Protein AF-A0A8H3UCX0-F1 (afdb_monomer_lite)

Structure (mmCIF, N/CA/C/O backbone):
data_AF-A0A8H3UCX0-F1
#
_entry.id   AF-A0A8H3UCX0-F1
#
loop_
_atom_site.group_PDB
_atom_site.id
_atom_site.type_symbol
_atom_site.label_atom_id
_atom_site.label_alt_id
_atom_site.label_comp_id
_atom_site.label_asym_id
_atom_site.label_entity_id
_atom_site.label_seq_id
_atom_site.pdbx_PDB_ins_code
_atom_site.Cartn_x
_atom_site.Cartn_y
_atom_site.Cartn_z
_atom_site.occupancy
_atom_site.B_iso_or_equiv
_atom_site.auth_seq_id
_atom_site.auth_comp_id
_atom_site.auth_asym_id
_atom_site.auth_atom_id
_atom_site.pdbx_PDB_model_num
ATOM 1 N N . MET A 1 1 ? -78.777 32.027 41.644 1.00 28.59 1 MET A N 1
ATOM 2 C CA . MET A 1 1 ? -79.861 31.695 42.595 1.00 28.59 1 MET A CA 1
ATOM 3 C C . MET A 1 1 ? -79.208 30.981 43.768 1.00 28.59 1 MET A C 1
ATOM 5 O O . MET A 1 1 ? -78.560 29.986 43.512 1.00 28.59 1 MET A O 1
ATOM 9 N N . LEU A 1 2 ? -79.207 31.424 45.018 1.00 26.52 2 LEU A N 1
ATOM 10 C CA . LEU A 1 2 ? -79.904 32.488 45.735 1.00 26.52 2 LEU A CA 1
ATOM 11 C C . LEU A 1 2 ? -79.006 32.910 46.914 1.00 26.52 2 LEU A C 1
ATOM 13 O O . LEU A 1 2 ? -78.251 32.099 47.447 1.00 26.52 2 LEU A O 1
ATOM 17 N N . GLN A 1 3 ? -79.095 34.185 47.285 1.00 23.84 3 GLN A N 1
ATOM 18 C CA . GLN A 1 3 ? -78.484 34.766 48.477 1.00 23.84 3 GLN A CA 1
ATOM 19 C C . GLN A 1 3 ? -79.081 34.196 49.776 1.00 23.84 3 GLN A C 1
ATOM 21 O O . GLN A 1 3 ? -80.267 33.895 49.839 1.00 23.84 3 GLN A O 1
ATOM 26 N N . SER A 1 4 ? -78.220 34.149 50.797 1.00 29.61 4 SER A N 1
ATOM 27 C CA . SER A 1 4 ? -78.444 34.396 52.231 1.00 29.61 4 SER A CA 1
ATOM 28 C C . SER A 1 4 ? -79.762 33.974 52.893 1.00 29.61 4 SER A C 1
ATOM 30 O O . SER A 1 4 ? -80.809 34.554 52.626 1.00 29.61 4 SER A O 1
ATOM 32 N N . GLN A 1 5 ? -79.639 33.235 53.997 1.00 28.00 5 GLN A N 1
ATOM 33 C CA . GLN A 1 5 ? -80.202 33.715 55.260 1.00 28.00 5 GLN A CA 1
ATOM 34 C C . GLN A 1 5 ? -79.351 33.249 56.446 1.00 28.00 5 GLN A C 1
ATOM 36 O O . GLN A 1 5 ? -79.129 32.062 56.668 1.00 28.00 5 GLN A O 1
ATOM 41 N N . ARG A 1 6 ? -78.839 34.245 57.175 1.00 26.78 6 ARG A N 1
ATOM 42 C CA . ARG A 1 6 ? -78.238 34.124 58.501 1.00 26.78 6 ARG A CA 1
ATOM 43 C C . ARG A 1 6 ? -79.315 33.663 59.483 1.00 26.78 6 ARG A C 1
ATOM 45 O O . ARG A 1 6 ? -80.355 34.307 59.559 1.00 26.78 6 ARG A O 1
ATOM 52 N N . PHE A 1 7 ? -79.006 32.671 60.311 1.00 28.84 7 PHE A N 1
ATOM 53 C CA . PHE A 1 7 ? -79.499 32.656 61.686 1.00 28.84 7 PHE A CA 1
ATOM 54 C C . PHE A 1 7 ? -78.312 32.937 62.599 1.00 28.84 7 PHE A C 1
ATOM 56 O O . PHE A 1 7 ? -77.433 32.104 62.800 1.00 28.84 7 PHE A O 1
ATOM 63 N N . ASN A 1 8 ? -78.276 34.186 63.055 1.00 28.20 8 ASN A N 1
ATOM 64 C CA . ASN A 1 8 ? -77.354 34.701 64.049 1.00 28.20 8 ASN A CA 1
ATOM 65 C C . ASN A 1 8 ? -77.914 34.281 65.416 1.00 28.20 8 ASN A C 1
ATOM 67 O O . ASN A 1 8 ? -78.929 34.819 65.853 1.00 28.20 8 ASN A O 1
ATOM 71 N N . VAL A 1 9 ? -77.291 33.297 66.061 1.00 33.06 9 VAL A N 1
ATOM 72 C CA . VAL A 1 9 ? -77.422 33.099 67.508 1.00 33.06 9 VAL A CA 1
ATOM 73 C C . VAL A 1 9 ? -76.086 33.527 68.096 1.00 33.06 9 VAL A C 1
ATOM 75 O O . VAL A 1 9 ? -75.137 32.749 68.162 1.00 33.06 9 VAL A O 1
ATOM 78 N N . GLU A 1 10 ? -75.991 34.809 68.438 1.00 33.19 10 GLU A N 1
ATOM 79 C CA . GLU A 1 10 ? -74.866 35.355 69.190 1.00 33.19 10 GLU A CA 1
ATOM 80 C C . GLU A 1 10 ? -74.919 34.798 70.614 1.00 33.19 10 GLU A C 1
ATOM 82 O O . GLU A 1 10 ? -75.778 35.164 71.414 1.00 33.19 10 GLU A O 1
ATOM 87 N N . VAL A 1 11 ? -73.995 33.889 70.928 1.00 35.31 11 VAL A N 1
ATOM 88 C CA . VAL A 1 11 ? -73.677 33.507 72.306 1.00 35.31 11 VAL A CA 1
ATOM 89 C C . VAL A 1 11 ? -72.531 34.421 72.763 1.00 35.31 11 VAL A C 1
ATOM 91 O O . VAL A 1 11 ? -71.405 34.255 72.278 1.00 35.31 11 VAL A O 1
ATOM 94 N N . PRO A 1 12 ? -72.758 35.397 73.664 1.00 37.81 12 PRO A N 1
ATOM 95 C CA . PRO A 1 12 ? -71.714 36.328 74.076 1.00 37.81 12 PRO A CA 1
ATOM 96 C C . PRO A 1 12 ? -70.641 35.568 74.862 1.00 37.81 12 PRO A C 1
ATOM 98 O O . PRO A 1 12 ? -70.895 35.063 75.953 1.00 37.81 12 PRO A O 1
ATOM 101 N N . GLY A 1 13 ? -69.442 35.453 74.287 1.00 45.53 13 GLY A N 1
ATOM 102 C CA . GLY A 1 13 ? -68.285 34.797 74.911 1.00 45.53 13 GLY A CA 1
ATOM 103 C C . GLY A 1 13 ? -67.619 33.700 74.074 1.00 45.53 13 GLY A C 1
ATOM 104 O O . GLY A 1 13 ? -66.467 33.358 74.354 1.00 45.53 13 GLY A O 1
ATOM 105 N N . LEU A 1 14 ? -68.274 33.198 73.020 1.00 35.19 14 LEU A N 1
ATOM 106 C CA . LEU A 1 14 ? -67.731 32.108 72.198 1.00 35.19 14 LEU A CA 1
ATOM 107 C C . LEU A 1 14 ? -66.582 32.574 71.280 1.00 35.19 14 LEU A C 1
ATOM 109 O O . LEU A 1 14 ? -65.550 31.910 71.219 1.00 35.19 14 LEU A O 1
ATOM 113 N N . ASP A 1 15 ? -66.681 33.761 70.671 1.00 39.72 15 ASP A N 1
ATOM 114 C CA . ASP A 1 15 ? -65.638 34.299 69.775 1.00 39.72 15 ASP A CA 1
ATOM 115 C C . ASP A 1 15 ? -64.335 34.654 70.500 1.00 39.72 15 ASP A C 1
ATOM 117 O O . ASP A 1 15 ? -63.241 34.462 69.973 1.00 39.72 15 ASP A O 1
ATOM 121 N N . SER A 1 16 ? -64.423 35.099 71.754 1.00 42.00 16 SER A N 1
ATOM 122 C CA . SER A 1 16 ? -63.249 35.362 72.593 1.00 42.00 16 SER A CA 1
ATOM 123 C C . SER A 1 16 ? -62.548 34.062 73.011 1.00 42.00 16 SER A C 1
ATOM 125 O O . SER A 1 16 ? -61.319 34.016 73.065 1.00 42.00 16 SER A O 1
ATOM 127 N N . ALA A 1 17 ? -63.307 32.997 73.291 1.00 39.75 17 ALA A N 1
ATOM 128 C CA . ALA A 1 17 ? -62.755 31.692 73.645 1.00 39.75 17 ALA A CA 1
ATOM 129 C C . ALA A 1 17 ? -62.153 30.983 72.424 1.00 39.75 17 ALA A C 1
ATOM 131 O O . ALA A 1 17 ? -61.043 30.467 72.516 1.00 39.75 17 ALA A O 1
ATOM 132 N N . ILE A 1 18 ? -62.822 31.036 71.268 1.00 42.12 18 ILE A N 1
ATOM 133 C CA . ILE A 1 18 ? -62.333 30.486 69.997 1.00 42.12 18 ILE A CA 1
ATOM 134 C C . ILE A 1 18 ? -61.110 31.277 69.512 1.00 42.12 18 ILE A C 1
ATOM 136 O O . ILE A 1 18 ? -60.097 30.672 69.185 1.00 42.12 18 ILE A O 1
ATOM 140 N N . SER A 1 19 ? -61.112 32.611 69.560 1.00 40.50 19 SER A N 1
ATOM 141 C CA . SER A 1 19 ? -59.949 33.432 69.179 1.00 40.50 19 SER A CA 1
ATOM 142 C C . SER A 1 19 ? -58.747 33.259 70.129 1.00 40.50 19 SER A C 1
ATOM 144 O O . SER A 1 19 ? -57.599 33.214 69.684 1.00 40.50 19 SER A O 1
ATOM 146 N N . ARG A 1 20 ? -58.965 33.063 71.440 1.00 42.66 20 ARG A N 1
ATOM 147 C CA . ARG A 1 20 ? -57.889 32.689 72.384 1.00 42.66 20 ARG A CA 1
ATOM 148 C C . ARG A 1 20 ? -57.414 31.249 72.200 1.00 42.66 20 ARG A C 1
ATOM 150 O O . ARG A 1 20 ? -56.227 30.989 72.360 1.00 42.66 20 ARG A O 1
ATOM 157 N N . PHE A 1 21 ? -58.303 30.335 71.820 1.00 44.44 21 PHE A N 1
ATOM 158 C CA . PHE A 1 21 ? -57.962 28.952 71.495 1.00 44.44 21 PHE A CA 1
ATOM 159 C C . PHE A 1 21 ? -57.130 28.871 70.210 1.00 44.44 21 PHE A C 1
ATOM 161 O O . PHE A 1 21 ? -56.064 28.267 70.222 1.00 44.44 21 PHE A O 1
ATOM 168 N N . TYR A 1 22 ? -57.546 29.560 69.142 1.00 44.94 22 TYR A N 1
ATOM 169 C CA . TYR A 1 22 ? -56.807 29.670 67.882 1.00 44.94 22 TYR A CA 1
ATOM 170 C C . TYR A 1 22 ? -55.517 30.484 68.021 1.00 44.94 22 TYR A C 1
ATOM 172 O O . TYR A 1 22 ? -54.512 30.092 67.440 1.00 44.94 22 TYR A O 1
ATOM 180 N N . SER A 1 23 ? -55.476 31.561 68.818 1.00 43.31 23 SER A N 1
ATOM 181 C CA . SER A 1 23 ? -54.222 32.297 69.058 1.00 43.31 23 SER A CA 1
ATOM 182 C C . SER A 1 23 ? -53.270 31.564 70.013 1.00 43.31 23 SER A C 1
ATOM 184 O O . SER A 1 23 ? -52.056 31.690 69.864 1.00 43.31 23 SER A O 1
ATOM 186 N N . GLY A 1 24 ? -53.784 30.730 70.926 1.00 42.50 24 GLY A N 1
ATOM 187 C CA . GLY A 1 24 ? -53.003 29.781 71.729 1.00 42.50 24 GLY A CA 1
ATOM 188 C C . GLY A 1 24 ? -52.451 28.612 70.902 1.00 42.50 24 GLY A C 1
ATOM 189 O O . GLY A 1 24 ? -51.290 28.240 71.067 1.00 42.50 24 GLY A O 1
ATOM 190 N N . LEU A 1 25 ? -53.236 28.100 69.945 1.00 45.59 25 LEU A N 1
ATOM 191 C CA . LEU A 1 25 ? -52.790 27.156 68.912 1.00 45.59 25 LEU A CA 1
ATOM 192 C C . LEU A 1 25 ? -51.777 27.795 67.947 1.00 45.59 25 LEU A C 1
ATOM 194 O O . LEU A 1 25 ? -50.820 27.145 67.556 1.00 45.59 25 LEU A O 1
ATOM 198 N N . ALA A 1 26 ? -51.923 29.069 67.590 1.00 46.44 26 ALA A N 1
ATOM 199 C CA . ALA A 1 26 ? -50.991 29.744 66.686 1.00 46.44 26 ALA A CA 1
ATOM 200 C C . ALA A 1 26 ? -49.667 30.131 67.376 1.00 46.44 26 ALA A C 1
ATOM 202 O O . ALA A 1 26 ? -48.602 29.993 66.779 1.00 46.44 26 ALA A O 1
ATOM 203 N N . ARG A 1 27 ? -49.693 30.566 68.648 1.00 49.44 27 ARG A N 1
ATOM 204 C CA . ARG A 1 27 ? -48.485 30.995 69.387 1.00 49.44 27 ARG A CA 1
ATOM 205 C C . ARG A 1 27 ? -47.603 29.846 69.882 1.00 49.44 27 ARG A C 1
ATOM 207 O O . ARG A 1 27 ? -46.404 30.052 70.037 1.00 49.44 27 ARG A O 1
ATOM 214 N N . GLY A 1 28 ? -48.162 28.659 70.133 1.00 51.78 28 GLY A N 1
ATOM 215 C CA . GLY A 1 28 ? -47.399 27.488 70.593 1.00 51.78 28 GLY A CA 1
ATOM 216 C C . GLY A 1 28 ? -46.831 26.612 69.471 1.00 51.78 28 GLY A C 1
ATOM 217 O O . GLY A 1 28 ? -45.827 25.936 69.680 1.00 51.78 28 GLY A O 1
ATOM 218 N N . PHE A 1 29 ? -47.449 26.637 68.282 1.00 53.88 29 PHE A N 1
ATOM 219 C CA . PHE A 1 29 ? -47.179 25.671 67.210 1.00 53.88 29 PHE A CA 1
ATOM 220 C C . PHE A 1 29 ? -46.412 26.233 66.002 1.00 53.88 29 PHE A C 1
ATOM 222 O O . PHE A 1 29 ? -45.994 25.447 65.156 1.00 53.88 29 PHE A O 1
ATOM 229 N N . GLY A 1 30 ? -46.159 27.546 65.919 1.00 61.53 30 GLY A N 1
ATOM 230 C CA . GLY A 1 30 ? -45.373 28.141 64.820 1.00 61.53 30 GLY A CA 1
ATOM 231 C C . GLY A 1 30 ? -43.994 27.491 64.646 1.00 61.53 30 GLY A C 1
ATOM 232 O O . GLY A 1 30 ? -43.660 27.034 63.559 1.00 61.53 30 GLY A O 1
ATOM 233 N N . LYS A 1 31 ? -43.275 27.272 65.758 1.00 62.62 31 LYS A N 1
ATOM 234 C CA . LYS A 1 31 ? -41.968 26.582 65.781 1.00 62.62 31 LYS A CA 1
ATOM 235 C C . LYS A 1 31 ? -42.002 25.138 65.259 1.00 62.62 31 LYS A C 1
ATOM 237 O O . LYS A 1 31 ? -40.960 24.567 64.955 1.00 62.62 31 LYS A O 1
ATOM 242 N N . TYR A 1 32 ? -43.175 24.510 65.227 1.00 67.31 32 TYR A N 1
ATOM 243 C CA . TYR A 1 32 ? -43.357 23.135 64.758 1.00 67.31 32 TYR A CA 1
ATOM 244 C C . TYR A 1 32 ? -43.584 23.082 63.254 1.00 67.31 32 TYR A C 1
ATOM 246 O O . TYR A 1 32 ? -42.982 22.259 62.566 1.00 67.31 32 TYR A O 1
ATOM 254 N N . PHE A 1 33 ? -44.392 24.008 62.741 1.00 69.62 33 PHE A N 1
ATOM 255 C CA . PHE A 1 33 ? -44.559 24.183 61.305 1.00 69.62 33 PHE A CA 1
ATOM 256 C C . PHE A 1 33 ? -43.261 24.647 60.637 1.00 69.62 33 PHE A C 1
ATOM 258 O O . PHE A 1 33 ? -42.905 24.062 59.622 1.00 69.62 33 PHE A O 1
ATOM 265 N N . GLU A 1 34 ? -42.498 25.552 61.261 1.00 72.75 34 GLU A N 1
ATOM 266 C CA . GLU A 1 34 ? -41.170 25.977 60.780 1.00 72.75 34 GLU A CA 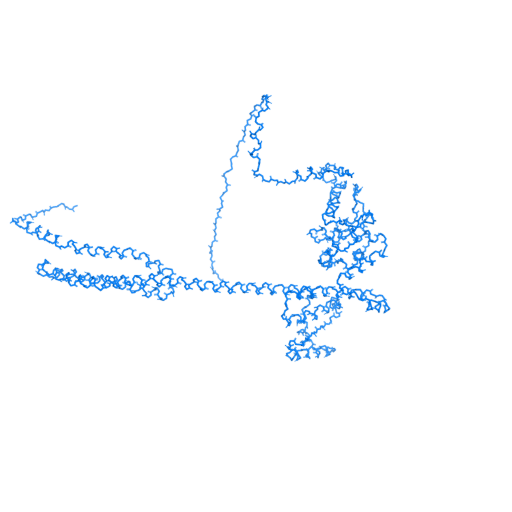1
ATOM 267 C C . GLU A 1 34 ? -40.213 24.787 60.573 1.00 72.75 34 GLU A C 1
ATOM 269 O O . GLU A 1 34 ? -39.559 24.683 59.542 1.00 72.75 34 GLU A O 1
ATOM 274 N N . LYS A 1 35 ? -40.169 23.823 61.506 1.00 71.81 35 LYS A N 1
ATOM 275 C CA . LYS A 1 35 ? -39.302 22.634 61.374 1.00 71.81 35 LYS A CA 1
ATOM 276 C C . LYS A 1 35 ? -39.727 21.676 60.255 1.00 71.81 35 LYS A C 1
ATOM 278 O O . LYS A 1 35 ? -38.873 21.028 59.653 1.00 71.81 35 LYS A O 1
ATOM 283 N N . LEU A 1 36 ? -41.032 21.531 60.008 1.00 75.06 36 LEU A N 1
ATOM 284 C CA . LEU A 1 36 ? -41.532 20.726 58.885 1.00 75.06 36 LEU A CA 1
ATOM 285 C C . LEU A 1 36 ? -41.268 21.425 57.556 1.00 75.06 36 LEU A C 1
ATOM 287 O O . LEU A 1 36 ? -40.853 20.773 56.601 1.00 75.06 36 LEU A O 1
ATOM 291 N N . GLU A 1 37 ? -41.493 22.735 57.514 1.00 76.44 37 GLU A N 1
ATOM 292 C CA . GLU A 1 37 ? -41.224 23.587 56.361 1.00 76.44 37 GLU A CA 1
ATOM 293 C C . GLU A 1 37 ? -39.746 23.528 55.963 1.00 76.44 37 GLU A C 1
ATOM 295 O O . GLU A 1 37 ? -39.449 23.244 54.805 1.00 76.44 37 GLU A O 1
ATOM 300 N N . ASP A 1 38 ? -38.826 23.642 56.925 1.00 77.50 38 ASP A N 1
ATOM 301 C CA . ASP A 1 38 ? -37.380 23.494 56.710 1.00 77.50 38 ASP A CA 1
ATOM 302 C C . ASP A 1 38 ? -37.011 22.168 56.030 1.00 77.50 38 ASP A C 1
ATOM 304 O O . ASP A 1 38 ? -36.085 22.089 55.219 1.00 77.50 38 ASP A O 1
ATOM 308 N N . MET A 1 39 ? -37.730 21.098 56.358 1.00 74.44 39 MET A N 1
ATOM 309 C CA . MET A 1 39 ? -37.433 19.765 55.848 1.00 74.44 39 MET A CA 1
ATOM 310 C C . MET A 1 39 ? -38.039 19.533 54.469 1.00 74.44 39 MET A C 1
ATOM 312 O O . MET A 1 39 ? -37.353 19.046 53.572 1.00 74.44 39 MET A O 1
ATOM 316 N N . PHE A 1 40 ? -39.286 19.957 54.258 1.00 80.06 40 PHE A N 1
ATOM 317 C CA . PHE A 1 40 ? -39.880 19.964 52.923 1.00 80.06 40 PHE A CA 1
ATOM 318 C C . PHE A 1 40 ? -39.108 20.868 51.959 1.00 80.06 40 PHE A C 1
ATOM 320 O O . PHE A 1 40 ? -38.954 20.497 50.798 1.00 80.06 40 PHE A O 1
ATOM 327 N N . SER A 1 41 ? -38.562 21.988 52.440 1.00 81.06 41 SER A N 1
ATOM 328 C CA . SER A 1 41 ? -37.666 22.865 51.682 1.00 81.06 41 SER A CA 1
ATOM 329 C C . SER A 1 41 ? -36.385 22.130 51.266 1.00 81.06 41 SER A C 1
ATOM 331 O O . SER A 1 41 ? -36.076 22.034 50.081 1.00 81.06 41 SER A O 1
ATOM 333 N N . ARG A 1 42 ? -35.710 21.449 52.203 1.0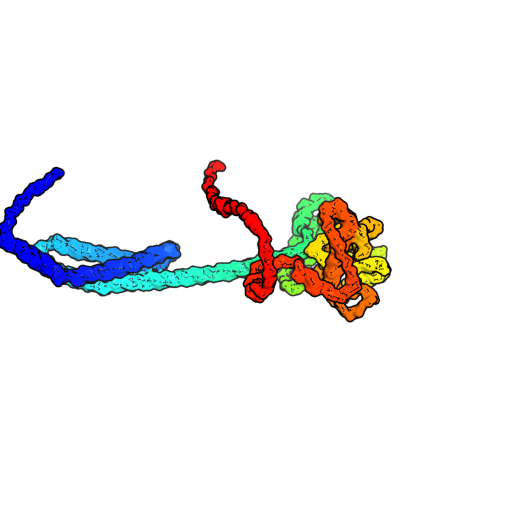0 80.56 42 ARG A N 1
ATOM 334 C CA . ARG A 1 42 ? -34.524 20.626 51.889 1.00 80.56 42 ARG A CA 1
ATOM 335 C C . ARG A 1 42 ? -34.818 19.481 50.922 1.00 80.56 42 ARG A C 1
ATOM 337 O O . ARG A 1 42 ? -34.017 19.218 50.032 1.00 80.56 42 ARG A O 1
ATOM 344 N N . ILE A 1 43 ? -35.944 18.786 51.080 1.00 82.62 43 ILE A N 1
ATOM 345 C CA . ILE A 1 43 ? -36.359 17.741 50.133 1.00 82.62 43 ILE A CA 1
ATOM 346 C C . ILE A 1 43 ? -36.604 18.359 48.753 1.00 82.62 43 ILE A C 1
ATOM 348 O O . ILE A 1 43 ? -36.124 17.827 47.753 1.00 82.62 43 ILE A O 1
ATOM 352 N N . SER A 1 44 ? -37.317 19.487 48.701 1.00 78.94 44 SER A N 1
ATOM 353 C CA . SER A 1 44 ? -37.582 20.250 47.479 1.00 78.94 44 SER A CA 1
ATOM 354 C C . SER A 1 44 ? -36.291 20.618 46.742 1.00 78.94 44 SER A C 1
ATOM 356 O O . SER A 1 44 ? -36.224 20.450 45.527 1.00 78.94 44 SER A O 1
ATOM 358 N N . ASP A 1 45 ? -35.248 21.031 47.463 1.00 83.75 45 ASP A N 1
ATOM 359 C CA . ASP A 1 45 ? -33.961 21.409 46.869 1.00 83.75 45 ASP A CA 1
ATOM 360 C C . ASP A 1 45 ? -33.194 20.215 46.272 1.00 83.75 45 ASP A C 1
ATOM 362 O O . ASP A 1 45 ? -32.454 20.355 45.295 1.00 83.75 45 ASP A O 1
ATOM 366 N N . VAL A 1 46 ? -33.363 19.022 46.848 1.00 82.88 46 VAL A N 1
ATOM 367 C CA . VAL A 1 46 ? -32.586 17.821 46.497 1.00 82.88 46 VAL A CA 1
ATOM 368 C C . VAL A 1 46 ? -33.283 16.962 45.435 1.00 82.88 46 VAL A C 1
ATOM 370 O O . VAL A 1 46 ? -32.615 16.353 44.594 1.00 82.88 46 VAL A O 1
ATOM 373 N N . LEU A 1 47 ? -34.619 16.943 45.410 1.00 81.31 47 LEU A N 1
ATOM 374 C CA . LEU A 1 47 ? -35.419 16.145 44.472 1.00 81.31 47 LEU A CA 1
ATOM 375 C C . LEU A 1 47 ? -35.073 16.363 42.983 1.00 81.31 47 LEU A C 1
ATOM 377 O O . LEU A 1 47 ? -35.009 15.368 42.253 1.00 81.31 47 LEU A O 1
ATOM 381 N N . PRO A 1 48 ? -34.823 17.597 42.494 1.00 86.44 48 PRO A N 1
ATOM 382 C CA . PRO A 1 48 ? -34.403 17.813 41.112 1.00 86.44 48 PRO A CA 1
ATOM 383 C C . PRO A 1 48 ? -33.089 17.104 40.772 1.00 86.44 48 PRO A C 1
ATOM 385 O O . PRO A 1 48 ? -32.975 16.524 39.695 1.00 86.44 48 PRO A O 1
ATOM 388 N N . ARG A 1 49 ? -32.115 17.091 41.694 1.00 83.88 49 ARG A N 1
ATOM 389 C CA . ARG A 1 49 ? -30.822 16.414 41.485 1.00 83.88 49 ARG A CA 1
ATOM 390 C C . ARG A 1 49 ? -30.976 14.900 41.430 1.00 83.88 49 ARG A C 1
ATOM 392 O O . ARG A 1 49 ? -30.356 14.258 40.592 1.00 83.88 49 ARG A O 1
ATOM 399 N N . PHE A 1 50 ? -31.836 14.334 42.272 1.00 85.94 50 PHE A N 1
ATOM 400 C CA . PHE A 1 50 ? -32.114 12.897 42.264 1.00 85.94 50 PHE A CA 1
ATOM 401 C C . PHE A 1 50 ? -32.708 12.423 40.936 1.00 85.94 50 PHE A C 1
ATOM 403 O O . PHE A 1 50 ? -32.261 11.412 40.403 1.00 85.94 50 PHE A O 1
ATOM 410 N N . ARG A 1 51 ? -33.623 13.204 40.349 1.00 83.19 51 ARG A N 1
ATOM 411 C CA . ARG A 1 51 ? -34.164 12.917 39.009 1.00 83.19 51 ARG A CA 1
ATOM 412 C C . ARG A 1 51 ? -33.096 12.956 37.918 1.00 83.19 51 ARG A C 1
ATOM 414 O O . ARG A 1 51 ? -33.149 12.162 36.988 1.00 83.19 51 ARG A O 1
ATOM 421 N N . ILE A 1 52 ? -32.132 13.871 38.022 1.00 84.88 52 ILE A N 1
ATOM 422 C CA . ILE A 1 52 ? -31.013 13.945 37.072 1.00 84.88 52 ILE A CA 1
ATOM 423 C C . ILE A 1 52 ? -30.132 12.695 37.196 1.00 84.88 52 ILE A C 1
ATOM 425 O O . ILE A 1 52 ? -29.771 12.111 36.180 1.00 84.88 52 ILE A O 1
ATOM 429 N N . TYR A 1 53 ? -29.828 12.241 38.415 1.00 84.25 53 TYR A N 1
ATOM 430 C CA . TYR A 1 53 ? -29.043 11.019 38.615 1.00 84.25 53 TYR A CA 1
ATOM 431 C C . TYR A 1 53 ? -29.754 9.757 38.118 1.00 84.25 53 TYR A C 1
ATOM 433 O O . TYR A 1 53 ? -29.105 8.899 37.529 1.00 84.25 53 TYR A O 1
ATOM 441 N N . GLU A 1 54 ? -31.072 9.663 38.288 1.00 83.88 54 GLU A N 1
ATOM 442 C CA . GLU A 1 54 ? -31.881 8.567 37.737 1.00 83.88 54 GLU A CA 1
ATOM 443 C C . GLU A 1 54 ? -31.827 8.525 36.199 1.00 83.88 54 GLU A C 1
ATOM 445 O O . GLU A 1 54 ? -31.740 7.452 35.610 1.00 83.88 54 GLU A O 1
ATOM 450 N N . GLN A 1 55 ? -31.824 9.690 35.542 1.00 86.06 55 GLN A N 1
ATOM 451 C CA . GLN A 1 55 ? -31.728 9.787 34.081 1.00 86.06 55 GLN A CA 1
ATOM 452 C C . GLN A 1 55 ? -30.320 9.520 33.543 1.00 86.06 55 GLN A C 1
ATOM 454 O O . GLN A 1 55 ? -30.184 8.950 32.464 1.00 86.06 55 GLN A O 1
ATOM 459 N N . LEU A 1 56 ? -29.284 9.962 34.260 1.00 83.12 56 LEU A N 1
ATOM 460 C CA . LEU A 1 56 ? -27.891 9.777 33.848 1.00 83.12 56 LEU A CA 1
ATOM 461 C C . LEU A 1 56 ? -27.412 8.339 34.051 1.00 83.12 56 LEU A C 1
ATOM 463 O O . LEU A 1 56 ? -26.605 7.859 33.263 1.00 83.12 56 LEU A O 1
ATOM 467 N N . PHE A 1 57 ? -27.913 7.652 35.079 1.00 85.06 57 PHE A N 1
ATOM 468 C CA . PHE A 1 57 ? -27.421 6.335 35.480 1.00 85.06 57 PHE A CA 1
ATOM 469 C C . PHE A 1 57 ? -28.541 5.279 35.575 1.00 85.06 57 PHE A C 1
ATOM 471 O O . PHE A 1 57 ? -28.708 4.666 36.632 1.00 85.06 57 PHE A O 1
ATOM 478 N N . PRO A 1 58 ? -29.300 5.026 34.490 1.00 80.88 58 PRO A N 1
ATOM 479 C CA . PRO A 1 58 ? -30.442 4.107 34.510 1.00 80.88 58 PRO A CA 1
ATOM 480 C C . PRO A 1 58 ? -30.044 2.639 34.725 1.00 80.88 58 PRO A C 1
ATOM 482 O O . PRO A 1 58 ? -30.849 1.859 35.227 1.00 80.88 58 PRO A O 1
ATOM 485 N N . ASP A 1 59 ? -28.803 2.276 34.388 1.00 82.62 59 ASP A N 1
ATOM 486 C CA . ASP A 1 59 ? -28.303 0.897 34.450 1.00 82.62 59 ASP A CA 1
ATOM 487 C C . ASP A 1 59 ? -27.299 0.663 35.597 1.00 82.62 59 ASP A C 1
ATOM 489 O O . ASP A 1 59 ? -26.831 -0.459 35.802 1.00 82.62 59 ASP A O 1
ATOM 493 N N . HIS A 1 60 ? -26.948 1.698 36.375 1.00 85.38 60 HIS A N 1
ATOM 494 C CA . HIS A 1 60 ? -25.990 1.552 37.479 1.00 85.38 60 HIS A CA 1
ATOM 495 C C . HIS A 1 60 ? -26.694 1.252 38.801 1.00 85.38 60 HIS A C 1
ATOM 497 O O . HIS A 1 60 ? -27.308 2.115 39.428 1.00 85.38 60 HIS A O 1
ATOM 503 N N . GLU A 1 61 ? -26.509 0.029 39.292 1.00 87.25 61 GLU A N 1
ATOM 504 C CA . GLU A 1 61 ? -27.150 -0.475 40.512 1.00 87.25 61 GLU A CA 1
ATOM 505 C C . GLU A 1 61 ? -26.825 0.356 41.772 1.00 87.25 61 GLU A C 1
ATOM 507 O O . GLU A 1 61 ? -27.669 0.530 42.653 1.00 87.25 61 GLU A O 1
ATOM 512 N N . ARG A 1 62 ? -25.609 0.910 41.870 1.00 85.56 62 ARG A N 1
ATOM 513 C CA . ARG A 1 62 ? -25.115 1.593 43.082 1.00 85.56 62 ARG A CA 1
ATOM 514 C C . ARG A 1 62 ? -25.796 2.949 43.347 1.00 85.56 62 ARG A C 1
ATOM 516 O O . ARG A 1 62 ? -26.386 3.090 44.425 1.00 85.56 62 ARG A O 1
ATOM 523 N N . PRO A 1 63 ? -25.785 3.932 42.420 1.00 86.75 63 PRO A N 1
ATOM 524 C CA . PRO A 1 63 ? -26.499 5.195 42.605 1.00 86.75 63 PRO A CA 1
ATOM 525 C C . PRO A 1 63 ? -28.016 4.988 42.697 1.00 86.75 63 PRO A C 1
ATOM 527 O O . PRO A 1 63 ? -28.651 5.631 43.531 1.00 86.75 63 PRO A O 1
ATOM 530 N N . LEU A 1 64 ? -28.594 4.042 41.945 1.00 88.12 64 LEU A N 1
ATOM 531 C CA . LEU A 1 64 ? -30.021 3.705 42.044 1.00 88.12 64 LEU A CA 1
ATOM 532 C C . LEU A 1 64 ? -3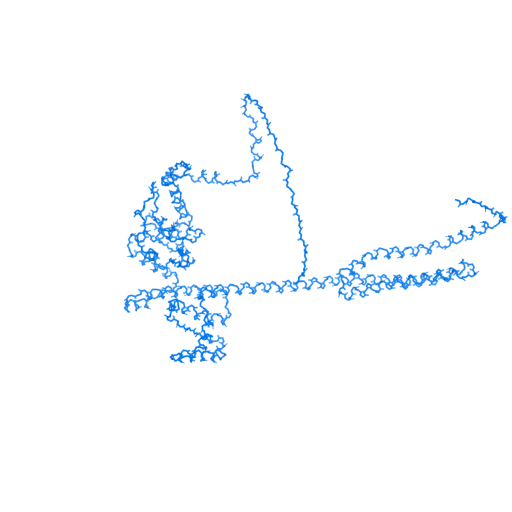0.395 3.130 43.419 1.00 88.12 64 LEU A C 1
ATOM 534 O O . LEU A 1 64 ? -31.425 3.501 43.988 1.00 88.12 64 LEU A O 1
ATOM 538 N N . SER A 1 65 ? -29.544 2.284 44.010 1.00 89.50 65 SER A N 1
ATOM 539 C CA . SER A 1 65 ? -29.730 1.779 45.378 1.00 89.50 65 SER A CA 1
ATOM 540 C C . SER A 1 65 ? -29.679 2.907 46.416 1.00 89.50 65 SER A C 1
ATOM 542 O O . SER A 1 65 ? -30.507 2.952 47.330 1.00 89.50 65 SER A O 1
ATOM 544 N N . ALA A 1 66 ? -28.743 3.850 46.268 1.00 89.56 66 ALA A N 1
ATOM 545 C CA . ALA A 1 66 ? -28.645 5.014 47.145 1.00 89.56 66 ALA A CA 1
ATOM 546 C C . ALA A 1 66 ? -29.864 5.946 47.001 1.00 89.56 66 ALA A C 1
ATOM 548 O O . ALA A 1 66 ? -30.433 6.360 48.011 1.00 89.56 66 ALA A O 1
ATOM 549 N N . LEU A 1 67 ? -30.318 6.201 45.767 1.00 89.81 67 LEU A N 1
ATOM 550 C CA . LEU A 1 67 ? -31.515 6.997 45.474 1.00 89.81 67 LEU A CA 1
ATOM 551 C C . LEU A 1 67 ? -32.763 6.361 46.084 1.00 89.81 67 LEU A C 1
ATOM 553 O O . LEU A 1 67 ? -33.549 7.042 46.739 1.00 89.81 67 LEU A O 1
ATOM 557 N N . THR A 1 68 ? -32.912 5.043 45.937 1.00 90.44 68 THR A N 1
ATOM 558 C CA . THR A 1 68 ? -34.031 4.283 46.509 1.00 90.44 68 THR A CA 1
ATOM 559 C C . THR A 1 68 ? -34.089 4.438 48.029 1.00 90.44 68 THR A C 1
ATOM 561 O O . THR A 1 68 ? -35.165 4.661 48.584 1.00 90.44 68 THR A O 1
ATOM 564 N N . LYS A 1 69 ? -32.937 4.391 48.713 1.00 90.00 69 LYS A N 1
ATOM 565 C CA . LYS A 1 69 ? -32.853 4.628 50.164 1.00 90.00 69 LYS A CA 1
ATOM 566 C C . LYS A 1 69 ? -33.254 6.058 50.536 1.00 90.00 69 LYS A C 1
ATOM 568 O O . LYS A 1 69 ? -34.032 6.237 51.466 1.00 90.00 69 LYS A O 1
ATOM 573 N N . SER A 1 70 ? -32.809 7.064 49.782 1.00 87.44 70 SER A N 1
ATOM 574 C CA . SER A 1 70 ? -33.208 8.458 50.019 1.00 87.44 70 SER A CA 1
ATOM 575 C C . SER A 1 70 ? -34.701 8.710 49.775 1.00 87.44 70 SER A C 1
ATOM 577 O O . SER A 1 70 ? -35.333 9.430 50.546 1.00 87.44 70 SER A O 1
ATOM 579 N N . TYR A 1 71 ? -35.296 8.107 48.740 1.00 88.00 71 TYR A N 1
ATOM 580 C CA . TYR A 1 71 ? -36.744 8.176 48.512 1.00 88.00 71 TYR A CA 1
ATOM 581 C C . TYR A 1 71 ? -37.533 7.468 49.615 1.00 88.00 71 TYR A C 1
ATOM 583 O O . TYR A 1 71 ? -38.582 7.962 50.033 1.00 88.00 71 TYR A O 1
ATOM 591 N N . LEU A 1 72 ? -37.021 6.345 50.125 1.00 89.75 72 LEU A N 1
ATOM 592 C CA . LEU A 1 72 ? -37.626 5.640 51.249 1.00 89.75 72 LEU A CA 1
ATOM 593 C C . LEU A 1 72 ? -37.649 6.512 52.513 1.00 89.75 72 LEU A C 1
ATOM 595 O O . LEU A 1 72 ? -38.686 6.569 53.171 1.00 89.75 72 LEU A O 1
ATOM 599 N N . ASP A 1 73 ? -36.577 7.253 52.809 1.00 87.62 73 ASP A N 1
ATOM 600 C CA . ASP A 1 73 ? -36.549 8.188 53.943 1.00 87.62 73 ASP A CA 1
ATOM 601 C C . ASP A 1 73 ? -37.630 9.273 53.823 1.00 87.62 73 ASP A C 1
ATOM 603 O O . ASP A 1 73 ? -38.310 9.584 54.803 1.00 87.62 73 ASP A O 1
ATOM 607 N N . ILE A 1 74 ? -37.831 9.816 52.613 1.00 85.94 74 ILE A N 1
ATOM 608 C CA . ILE A 1 74 ? -38.878 10.811 52.329 1.00 85.94 74 ILE A CA 1
ATOM 609 C C . ILE A 1 74 ? -40.265 10.211 52.582 1.00 85.94 74 ILE A C 1
ATOM 611 O O . ILE A 1 74 ? -41.113 10.854 53.205 1.00 85.94 74 ILE A O 1
ATOM 615 N N . ILE A 1 75 ? -40.506 8.977 52.127 1.00 85.56 75 ILE A N 1
ATOM 616 C CA . ILE A 1 75 ? -41.790 8.287 52.310 1.00 85.56 75 ILE A CA 1
ATOM 617 C C . ILE A 1 75 ? -42.042 8.009 53.793 1.00 85.56 75 ILE A C 1
ATOM 619 O O . ILE A 1 75 ? -43.127 8.321 54.284 1.00 85.56 75 ILE A O 1
ATOM 623 N N . ILE A 1 76 ? -41.051 7.470 54.512 1.00 85.38 76 ILE A N 1
ATOM 624 C CA . ILE A 1 76 ? -41.147 7.190 55.951 1.00 85.38 76 ILE A CA 1
ATOM 625 C C . ILE A 1 76 ? -41.464 8.479 56.710 1.00 85.38 76 ILE A C 1
ATOM 627 O O . ILE A 1 76 ? -42.408 8.512 57.499 1.00 85.38 76 ILE A O 1
ATOM 631 N N . PHE A 1 77 ? -40.748 9.565 56.418 1.00 84.50 77 PHE A N 1
ATOM 632 C CA . PHE A 1 77 ? -41.043 10.861 57.014 1.00 84.50 77 PHE A CA 1
ATOM 633 C C . PHE A 1 77 ? -42.481 11.322 56.721 1.00 84.50 77 PHE A C 1
ATOM 635 O O . PHE A 1 77 ? -43.181 11.760 57.635 1.00 84.50 77 PHE A O 1
ATOM 642 N N . CYS A 1 78 ? -42.948 11.221 55.471 1.00 82.50 78 CYS A N 1
ATOM 643 C CA . CYS A 1 78 ? -44.306 11.627 55.100 1.00 82.50 78 CYS A CA 1
ATOM 644 C C . CYS A 1 78 ? -45.374 10.812 55.846 1.00 82.50 78 CYS A C 1
ATOM 646 O O . CYS A 1 78 ? -46.413 11.357 56.230 1.00 82.50 78 CYS A O 1
ATOM 648 N N . VAL A 1 79 ? -45.128 9.516 56.055 1.00 84.69 79 VAL A N 1
ATOM 649 C CA . VAL A 1 79 ? -46.014 8.621 56.811 1.00 84.69 79 VAL A CA 1
ATOM 650 C C . VAL A 1 79 ? -46.058 9.025 58.283 1.00 84.69 79 VAL A C 1
ATOM 652 O O . VAL A 1 79 ? -47.153 9.221 58.815 1.00 84.69 79 VAL A O 1
ATOM 655 N N . ASP A 1 80 ? -44.902 9.237 58.908 1.00 80.38 80 ASP A N 1
ATOM 656 C CA . ASP A 1 80 ? -44.809 9.616 60.320 1.00 80.38 80 ASP A CA 1
ATOM 657 C C . ASP A 1 80 ? -45.405 11.012 60.571 1.00 80.38 80 ASP A C 1
ATOM 659 O O . ASP A 1 80 ? -46.142 11.221 61.542 1.00 80.38 80 ASP A O 1
ATOM 663 N N . ALA A 1 81 ? -45.178 11.961 59.654 1.00 77.81 81 ALA A N 1
ATOM 664 C CA . ALA A 1 81 ? -45.796 13.284 59.691 1.00 77.81 81 ALA A CA 1
ATOM 665 C C . ALA A 1 81 ? -47.326 13.188 59.556 1.00 77.81 81 ALA A C 1
ATOM 667 O O . ALA A 1 81 ? -48.066 13.794 60.334 1.00 77.81 81 ALA A O 1
ATOM 668 N N . LYS A 1 82 ? -47.834 12.377 58.617 1.00 78.94 82 LYS A N 1
ATOM 669 C CA . LYS A 1 82 ? -49.278 12.142 58.446 1.00 78.94 82 LYS A CA 1
ATOM 670 C C . LYS A 1 82 ? -49.904 11.500 59.685 1.00 78.94 82 LYS A C 1
ATOM 672 O O . LYS A 1 82 ? -51.020 11.867 60.063 1.00 78.94 82 LYS A O 1
ATOM 677 N N . GLU A 1 83 ? -49.222 10.548 60.316 1.00 77.75 83 GLU A N 1
ATOM 678 C CA . GLU A 1 83 ? -49.714 9.869 61.515 1.00 77.75 83 GLU A CA 1
ATOM 679 C C . GLU A 1 83 ? -49.819 10.826 62.710 1.00 77.75 83 GLU A C 1
ATOM 681 O O . GLU A 1 83 ? -50.813 10.782 63.443 1.00 77.75 83 GLU A O 1
ATOM 686 N N . LEU A 1 84 ? -48.858 11.745 62.855 1.00 74.81 84 LEU A N 1
ATOM 687 C CA . LEU A 1 84 ? -48.893 12.805 63.862 1.00 74.81 84 LEU A CA 1
ATOM 688 C C . LEU A 1 84 ? -50.162 13.665 63.733 1.00 74.81 84 LEU A C 1
ATOM 690 O O . LEU A 1 84 ? -50.909 13.813 64.705 1.00 74.81 84 LEU A O 1
ATOM 694 N N . PHE A 1 85 ? -50.465 14.166 62.532 1.00 69.00 85 PHE A N 1
ATOM 695 C CA . PHE A 1 85 ? -51.671 14.972 62.300 1.00 69.00 85 PHE A CA 1
ATOM 696 C C . PHE A 1 85 ? -52.968 14.143 62.370 1.00 69.00 85 PHE A C 1
ATOM 698 O O . PHE A 1 85 ? -54.006 14.638 62.816 1.00 69.00 85 PHE A O 1
ATOM 705 N N . GLY A 1 86 ? -52.922 12.865 61.980 1.00 69.19 86 GLY A N 1
ATOM 706 C CA . GLY A 1 86 ? -54.068 11.954 62.011 1.00 69.19 86 GLY A CA 1
ATOM 707 C C . GLY A 1 86 ? -54.503 11.549 63.423 1.00 69.19 86 GLY A C 1
ATOM 708 O O . GLY A 1 86 ? -55.700 11.552 63.719 1.00 69.19 86 GLY A O 1
ATOM 709 N N . LYS A 1 87 ? -53.550 11.227 64.309 1.00 67.38 87 LYS A N 1
ATOM 710 C CA . LYS A 1 87 ? -53.815 10.883 65.721 1.00 67.38 87 LYS A CA 1
ATOM 711 C C . LYS A 1 87 ? -54.356 12.068 66.495 1.00 67.38 87 LYS A C 1
ATOM 713 O O . LYS A 1 87 ? -55.303 11.934 67.266 1.00 67.38 87 LYS A O 1
ATOM 718 N N . ALA A 1 88 ? -53.789 13.234 66.243 1.00 59.38 88 ALA A N 1
ATOM 719 C CA . ALA A 1 88 ? -54.185 14.429 66.942 1.00 59.38 88 ALA A CA 1
ATOM 720 C C . ALA A 1 88 ? -55.616 14.867 66.529 1.00 59.38 88 ALA A C 1
ATOM 722 O O . ALA A 1 88 ? -56.385 15.314 67.378 1.00 59.38 88 ALA A O 1
ATOM 723 N N . ARG A 1 89 ? -56.056 14.626 65.277 1.00 58.31 89 ARG A N 1
ATOM 724 C CA . ARG A 1 89 ? -57.435 14.919 64.810 1.00 58.31 89 ARG A CA 1
ATOM 725 C C . ARG A 1 89 ? -58.525 14.055 65.465 1.00 58.31 89 ARG A C 1
ATOM 727 O O . ARG A 1 89 ? -59.683 14.457 65.474 1.00 58.31 89 ARG A O 1
ATOM 734 N N . ARG A 1 90 ? -58.185 12.870 65.986 1.00 59.34 90 ARG A N 1
ATOM 735 C CA . ARG A 1 90 ? -59.136 11.923 66.611 1.00 59.34 90 ARG A CA 1
ATOM 736 C C . ARG A 1 90 ? -59.240 12.069 68.135 1.00 59.34 90 ARG A C 1
ATOM 738 O O . ARG A 1 90 ? -60.001 11.340 68.760 1.00 59.34 90 ARG A O 1
ATOM 745 N N . SER A 1 91 ? -58.472 12.979 68.733 1.00 57.62 91 SER A N 1
ATOM 746 C CA . SER A 1 91 ? -58.453 13.217 70.178 1.00 57.62 91 SER A CA 1
ATOM 747 C C . SER A 1 91 ? -59.601 14.131 70.619 1.00 57.62 91 SER A C 1
ATOM 749 O O . SER A 1 91 ? -59.748 15.232 70.098 1.00 57.62 91 SER A O 1
ATOM 751 N N . THR A 1 92 ? -60.359 13.715 71.636 1.00 49.00 92 THR A N 1
ATOM 752 C CA . THR A 1 92 ? -61.353 14.541 72.353 1.00 49.00 92 THR A CA 1
ATOM 753 C C . THR A 1 92 ? -60.734 15.470 73.407 1.00 49.00 92 THR A C 1
ATOM 755 O O . THR A 1 92 ? -61.420 16.341 73.935 1.00 49.00 92 THR A O 1
ATOM 758 N N . VAL A 1 93 ? -59.440 15.314 73.711 1.00 57.03 93 VAL A N 1
ATOM 759 C CA . VAL A 1 93 ? -58.685 16.150 74.662 1.00 57.03 93 VAL A CA 1
ATOM 760 C C . VAL A 1 93 ? -58.059 17.347 73.942 1.00 57.03 93 VAL A C 1
ATOM 762 O O . VAL A 1 93 ? -57.638 17.243 72.788 1.00 57.03 93 VAL A O 1
ATOM 765 N N . THR A 1 94 ? -57.959 18.477 74.648 1.00 58.31 94 THR A N 1
ATOM 766 C CA . THR A 1 94 ? -57.401 19.748 74.176 1.00 58.31 94 THR A CA 1
ATOM 767 C C . THR A 1 94 ? -56.038 19.559 73.501 1.00 58.31 94 THR A C 1
ATOM 769 O O . THR A 1 94 ? -55.056 19.160 74.134 1.00 58.31 94 THR A O 1
ATOM 772 N N . TRP A 1 95 ? -55.969 19.901 72.212 1.00 56.62 95 TRP A N 1
ATOM 773 C CA . TRP A 1 95 ? -54.788 19.760 71.350 1.00 56.62 95 TRP A CA 1
ATOM 774 C C . TRP A 1 95 ? -53.504 20.368 71.938 1.00 56.62 95 TRP A C 1
ATOM 776 O O . TRP A 1 95 ? -52.410 19.877 71.678 1.00 56.62 95 TRP A O 1
ATOM 786 N N . ALA A 1 96 ? -53.626 21.396 72.780 1.00 58.66 96 ALA A N 1
ATOM 787 C CA . ALA A 1 96 ? -52.500 22.040 73.450 1.00 58.66 96 ALA A CA 1
ATOM 788 C C . ALA A 1 96 ? -51.668 21.084 74.335 1.00 58.66 96 ALA A C 1
ATOM 790 O O . ALA A 1 96 ? -50.455 21.240 74.410 1.00 58.66 96 ALA A O 1
ATOM 791 N N . VAL A 1 97 ? -52.284 20.081 74.974 1.00 61.91 97 VAL A N 1
ATOM 792 C CA . VAL A 1 97 ? -51.580 19.163 75.895 1.00 61.91 97 VAL A CA 1
ATOM 793 C C . VAL A 1 97 ? -51.040 17.941 75.152 1.00 61.91 97 VAL A C 1
ATOM 795 O O . VAL A 1 97 ? -49.868 17.590 75.279 1.00 61.91 97 VAL A O 1
ATOM 798 N N . ILE A 1 98 ? -51.876 17.311 74.325 1.00 62.28 98 ILE A N 1
ATOM 799 C CA . ILE A 1 98 ? -51.499 16.099 73.584 1.00 62.28 98 ILE A CA 1
ATOM 800 C C . ILE A 1 98 ? -50.576 16.425 72.405 1.00 62.28 98 ILE A C 1
ATOM 802 O O . ILE A 1 98 ? -49.628 15.684 72.149 1.00 62.28 98 ILE A O 1
ATOM 806 N N . GLY A 1 99 ? -50.796 17.552 71.725 1.00 64.69 99 GLY A N 1
ATOM 807 C CA . GLY A 1 99 ? -49.967 18.004 70.611 1.00 64.69 99 GLY A CA 1
ATOM 808 C C . GLY A 1 99 ? -48.516 18.238 71.023 1.00 64.69 99 GLY A C 1
ATOM 809 O O . GLY A 1 99 ? -47.622 17.804 70.310 1.00 64.69 99 GLY A O 1
ATOM 810 N N . HIS A 1 100 ? -48.262 18.818 72.202 1.00 69.06 100 HIS A N 1
ATOM 811 C CA . HIS A 1 100 ? -46.901 19.014 72.715 1.00 69.06 100 HIS A CA 1
ATOM 812 C C . HIS A 1 100 ? -46.164 17.692 72.992 1.00 69.06 100 HIS A C 1
ATOM 814 O O . HIS A 1 100 ? -44.979 17.578 72.684 1.00 69.06 100 HIS A O 1
ATOM 820 N N . VAL A 1 101 ? -46.845 16.683 73.548 1.00 71.50 101 VAL A N 1
ATOM 821 C CA . VAL A 1 101 ? -46.243 15.369 73.855 1.00 71.50 101 VAL A CA 1
ATOM 822 C C . VAL A 1 101 ? -46.022 14.547 72.584 1.00 71.50 101 VAL A C 1
ATOM 824 O O . VAL A 1 101 ? -44.934 14.008 72.381 1.00 71.50 101 VAL A O 1
ATOM 827 N N . LEU A 1 102 ? -47.026 14.487 71.701 1.00 71.12 102 LEU A N 1
ATOM 828 C CA . LEU A 1 102 ? -46.907 13.824 70.401 1.00 71.12 102 LEU A CA 1
ATOM 829 C C . LEU A 1 102 ? -45.828 14.485 69.543 1.00 71.12 102 LEU A C 1
ATOM 831 O O . LEU A 1 102 ? -45.017 13.780 68.945 1.00 71.12 102 LEU A O 1
ATOM 835 N N . TRP A 1 103 ? -45.771 15.820 69.541 1.00 75.00 103 TRP A N 1
ATOM 836 C CA . TRP A 1 103 ? -44.733 16.553 68.837 1.00 75.00 103 TRP A CA 1
ATOM 837 C C . TRP A 1 103 ? -43.358 16.318 69.437 1.00 75.00 103 TRP A C 1
ATOM 839 O O . TRP A 1 103 ? -42.433 16.089 68.686 1.00 75.00 103 TRP A O 1
ATOM 849 N N . ARG A 1 104 ? -43.179 16.330 70.760 1.00 74.19 104 ARG A N 1
ATOM 850 C CA . ARG A 1 104 ? -41.857 16.092 71.365 1.00 74.19 104 ARG A CA 1
ATOM 851 C C . ARG A 1 104 ? -41.301 14.709 71.006 1.00 74.19 104 ARG A C 1
ATOM 853 O O . ARG A 1 104 ? -40.116 14.589 70.709 1.00 74.19 104 ARG A O 1
ATOM 860 N N . ASN A 1 105 ? -42.162 13.693 70.969 1.00 75.50 105 ASN A N 1
ATOM 861 C CA . ASN A 1 105 ? -41.789 12.347 70.529 1.00 75.50 105 ASN A CA 1
ATOM 862 C C . ASN A 1 105 ? -41.469 12.299 69.028 1.00 75.50 105 ASN A C 1
ATOM 864 O O . ASN A 1 105 ? -40.518 11.632 68.620 1.00 75.50 105 ASN A O 1
ATOM 868 N N . PHE A 1 106 ? -42.244 13.014 68.212 1.00 76.50 106 PHE A N 1
ATOM 869 C CA . PHE A 1 106 ? -41.969 13.161 66.789 1.00 76.50 106 PHE A CA 1
ATOM 870 C C . PHE A 1 106 ? -40.680 13.942 66.540 1.00 76.50 106 PHE A C 1
ATOM 872 O O . PHE A 1 106 ? -39.853 13.449 65.806 1.00 76.50 106 PHE A O 1
ATOM 879 N N . ASP A 1 107 ? -40.448 15.077 67.195 1.00 74.75 107 ASP A N 1
ATOM 880 C CA . ASP A 1 107 ? -39.269 15.944 67.076 1.00 74.75 107 ASP A CA 1
ATOM 881 C C . ASP A 1 107 ? -37.982 15.207 67.450 1.00 74.75 107 ASP A C 1
ATOM 883 O O . ASP A 1 107 ? -36.952 15.372 66.796 1.00 74.75 107 ASP A O 1
ATOM 887 N N . GLN A 1 108 ? -38.050 14.338 68.464 1.00 77.88 108 GLN A N 1
ATOM 888 C CA . GLN A 1 108 ? -36.949 13.452 68.820 1.00 77.88 108 GLN A CA 1
ATOM 889 C C . GLN A 1 108 ? -36.699 12.408 67.721 1.00 77.88 108 GLN A C 1
ATOM 891 O O . GLN A 1 108 ? -35.563 12.252 67.286 1.00 77.88 108 GLN A O 1
ATOM 896 N N . LYS A 1 109 ? -37.728 11.727 67.201 1.00 75.69 109 LYS A N 1
ATOM 897 C CA . LYS A 1 109 ? -37.561 10.798 66.062 1.00 75.69 109 LYS A CA 1
ATOM 898 C C . LYS A 1 109 ? -37.115 11.512 64.778 1.00 75.69 109 LYS A C 1
ATOM 900 O O . LYS A 1 109 ? -36.276 11.011 64.040 1.00 75.69 109 LYS A O 1
ATOM 905 N N . PHE A 1 110 ? -37.631 12.704 64.542 1.00 74.00 110 PHE A N 1
ATOM 906 C CA . PHE A 1 110 ? -37.403 13.563 63.390 1.00 74.00 110 PHE A CA 1
ATOM 907 C C . PHE A 1 110 ? -35.968 14.075 63.343 1.00 74.00 110 PHE A C 1
ATOM 909 O O . PHE A 1 110 ? -35.279 13.861 62.349 1.00 74.00 110 PHE A O 1
ATOM 916 N N . SER A 1 111 ? -35.489 14.670 64.437 1.00 67.12 111 SER A N 1
ATOM 917 C CA . SER A 1 111 ? -34.136 15.231 64.508 1.00 67.12 111 SER A CA 1
ATOM 918 C C . SER A 1 111 ? -33.060 14.143 64.562 1.00 67.12 111 SER A C 1
ATOM 920 O O . SER A 1 111 ? -31.991 14.315 63.982 1.00 67.12 111 SER A O 1
ATOM 922 N N . THR A 1 112 ? -33.332 13.025 65.248 1.00 71.50 112 THR A N 1
ATOM 923 C CA . THR A 1 112 ? -32.313 11.992 65.511 1.00 71.50 112 THR A CA 1
ATOM 924 C C . THR A 1 112 ? -32.279 10.893 64.447 1.00 71.50 112 THR A C 1
ATOM 926 O O . THR A 1 112 ? -31.196 10.413 64.129 1.00 71.50 112 THR A O 1
ATOM 929 N N . ASN A 1 113 ? -33.429 10.513 63.872 1.00 74.62 113 ASN A N 1
ATOM 930 C CA . ASN A 1 113 ? -33.507 9.422 62.896 1.00 74.62 113 ASN A CA 1
ATOM 931 C C . ASN A 1 113 ? -33.740 9.948 61.477 1.00 74.62 113 ASN A C 1
ATOM 933 O O . ASN A 1 113 ? -32.860 9.797 60.640 1.00 74.62 113 ASN A O 1
ATOM 937 N N . HIS A 1 114 ? -34.868 10.607 61.198 1.00 77.25 114 HIS A N 1
ATOM 938 C CA . HIS A 1 114 ? -35.257 10.908 59.810 1.00 77.25 114 HIS A CA 1
ATOM 939 C C . HIS A 1 114 ? -34.338 11.924 59.126 1.00 77.25 114 HIS A C 1
ATOM 941 O O . HIS A 1 114 ? -33.841 11.669 58.032 1.00 77.25 114 HIS A O 1
ATOM 947 N N . LEU A 1 115 ? -34.074 13.063 59.772 1.00 75.44 115 LEU A N 1
ATOM 948 C CA . LEU A 1 115 ? -33.252 14.121 59.183 1.00 75.44 115 LEU A CA 1
ATOM 949 C C . LEU A 1 115 ? -31.798 13.666 59.003 1.00 75.44 115 LEU A C 1
ATOM 951 O O . LEU A 1 115 ? -31.167 13.938 57.984 1.00 75.44 115 LEU A O 1
ATOM 955 N N . LEU A 1 116 ? -31.271 12.947 59.993 1.00 81.31 116 LEU A N 1
ATOM 956 C CA . LEU A 1 116 ? -29.888 12.491 59.994 1.00 81.31 116 LEU A CA 1
ATOM 957 C C . LEU A 1 116 ? -29.669 11.349 58.986 1.00 81.31 116 LEU A C 1
ATOM 959 O O . LEU A 1 116 ? -28.669 11.372 58.270 1.00 81.31 116 LEU A O 1
ATOM 963 N N . GLN A 1 117 ? -30.622 10.415 58.863 1.00 84.50 117 GLN A N 1
ATOM 964 C CA . GLN A 1 117 ? -30.609 9.358 57.840 1.00 84.50 117 GLN A CA 1
ATOM 965 C C . GLN A 1 117 ? -30.743 9.930 56.428 1.00 84.50 117 GLN A C 1
ATOM 967 O O . GLN A 1 117 ? -29.921 9.606 55.574 1.00 84.50 117 GLN A O 1
ATOM 972 N N . PHE A 1 118 ? -31.676 10.861 56.208 1.00 84.50 118 PHE A N 1
ATOM 973 C CA . PHE A 1 118 ? -31.849 11.500 54.904 1.00 84.50 118 PHE A CA 1
ATOM 974 C C . PHE A 1 118 ? -30.579 12.231 54.450 1.00 84.50 118 PHE A C 1
ATOM 976 O O . PHE A 1 118 ? -30.128 12.049 53.322 1.00 84.50 118 PHE A O 1
ATOM 983 N N . ILE A 1 119 ? -29.932 12.992 55.343 1.00 83.88 119 ILE A N 1
ATOM 984 C CA . ILE A 1 119 ? -28.662 13.675 55.038 1.00 83.88 119 ILE A CA 1
ATOM 985 C C . ILE A 1 119 ? -27.546 12.668 54.721 1.00 83.88 119 ILE A C 1
ATOM 987 O O . ILE A 1 119 ? -26.706 12.920 53.853 1.00 83.88 119 ILE A O 1
ATOM 991 N N . GLN A 1 120 ? -27.500 11.533 55.421 1.00 87.75 120 GLN A N 1
ATOM 992 C CA . GLN A 1 120 ? -26.517 10.483 55.153 1.00 87.75 120 GLN A CA 1
ATOM 993 C C . GLN A 1 120 ? -26.754 9.816 53.797 1.00 87.75 120 GLN A C 1
ATOM 995 O O . GLN A 1 120 ? -25.804 9.678 53.024 1.00 87.75 120 GLN A O 1
ATOM 1000 N N . HIS A 1 121 ? -27.995 9.448 53.478 1.00 88.81 121 HIS A N 1
ATOM 1001 C CA . HIS A 1 121 ? -28.326 8.838 52.195 1.00 88.81 121 HIS A CA 1
ATOM 1002 C C . HIS A 1 121 ? -28.175 9.829 51.035 1.00 88.81 121 HIS A C 1
ATOM 1004 O O . HIS A 1 121 ? -27.635 9.448 50.004 1.00 88.81 121 HIS A O 1
ATOM 1010 N N . GLN A 1 122 ? -28.504 11.112 51.214 1.00 87.56 122 GLN A N 1
ATOM 1011 C CA . GLN A 1 122 ? -28.217 12.153 50.220 1.00 87.56 122 GLN A CA 1
ATOM 1012 C C . GLN A 1 122 ? -26.716 12.223 49.893 1.00 87.56 122 GLN A C 1
ATOM 1014 O O . GLN A 1 122 ? -26.331 12.195 48.726 1.00 87.56 122 GLN A O 1
ATOM 1019 N N . LYS A 1 123 ? -25.850 12.276 50.914 1.00 89.50 123 LYS A N 1
ATOM 1020 C CA . LYS A 1 123 ? -24.390 12.280 50.709 1.00 89.50 123 LYS A CA 1
ATOM 1021 C C . LYS A 1 123 ? -23.892 10.994 50.055 1.00 89.50 123 LYS A C 1
ATOM 1023 O O . LYS A 1 123 ? -22.896 11.021 49.336 1.00 89.50 123 LYS A O 1
ATOM 1028 N N . LEU A 1 124 ? -24.543 9.866 50.336 1.00 90.31 124 LEU A N 1
ATOM 1029 C CA . LEU A 1 124 ? -24.230 8.593 49.699 1.00 90.31 124 LEU A CA 1
ATOM 1030 C C . LEU A 1 124 ? -24.577 8.631 48.206 1.00 90.31 124 LEU A C 1
ATOM 1032 O O . LEU A 1 124 ? -23.741 8.237 47.404 1.00 90.31 124 LEU A O 1
ATOM 1036 N N . VAL A 1 125 ? -25.742 9.171 47.832 1.00 90.50 125 VAL A N 1
ATOM 1037 C CA . VAL A 1 125 ? -26.142 9.358 46.426 1.00 90.50 125 VAL A CA 1
ATOM 1038 C C . VAL A 1 125 ? -25.103 10.178 45.664 1.00 90.50 125 VAL A C 1
ATOM 1040 O O . VAL A 1 125 ? -24.644 9.745 44.613 1.00 90.50 125 VAL A O 1
ATOM 1043 N N . GLU A 1 126 ? -24.682 11.324 46.207 1.00 88.38 126 GLU A N 1
ATOM 1044 C CA . GLU A 1 126 ? -23.688 12.187 45.551 1.00 88.38 126 GLU A CA 1
ATOM 1045 C C . GLU A 1 126 ? -22.331 11.479 45.373 1.00 88.38 126 GLU A C 1
ATOM 1047 O O . GLU A 1 126 ? -21.698 11.596 44.323 1.00 88.38 126 GLU A O 1
ATOM 1052 N N . LYS A 1 127 ? -21.894 10.696 46.370 1.00 90.06 127 LYS A N 1
ATOM 1053 C CA . LYS A 1 127 ? -20.650 9.913 46.285 1.00 90.06 127 LYS A CA 1
ATOM 1054 C C . LYS A 1 127 ? -20.735 8.779 45.264 1.00 90.06 127 LYS A C 1
ATOM 1056 O O . LYS A 1 127 ? -19.795 8.598 44.496 1.00 90.06 127 LYS A O 1
ATOM 1061 N N . GLU A 1 128 ? -21.830 8.023 45.254 1.00 89.31 128 GLU A N 1
ATOM 1062 C CA . GLU A 1 128 ? -22.023 6.908 44.318 1.00 89.31 128 GLU A CA 1
ATOM 1063 C C . GLU A 1 128 ? -22.200 7.405 42.873 1.00 89.31 128 GLU A C 1
ATOM 1065 O O . GLU A 1 128 ? -21.680 6.786 41.944 1.00 89.31 128 GLU A O 1
ATOM 1070 N N . ALA A 1 129 ? -22.847 8.558 42.669 1.00 87.56 129 ALA A N 1
ATOM 1071 C CA . ALA A 1 129 ? -22.932 9.205 41.360 1.00 87.56 129 ALA A CA 1
ATOM 1072 C C . ALA A 1 129 ? -21.543 9.622 40.840 1.00 87.56 129 ALA A C 1
ATOM 1074 O O . ALA A 1 129 ? -21.188 9.292 39.710 1.00 87.56 129 ALA A O 1
ATOM 1075 N N . GLY A 1 130 ? -20.718 10.263 41.679 1.00 87.50 130 GLY A N 1
ATOM 1076 C CA . GLY A 1 130 ? -19.349 10.637 41.301 1.00 87.50 130 GLY A CA 1
ATOM 1077 C C . GLY A 1 130 ? -18.442 9.432 41.016 1.00 87.50 130 GLY A C 1
ATOM 1078 O O . GLY A 1 130 ? -17.616 9.468 40.105 1.00 87.50 130 GLY A O 1
ATOM 1079 N N . LEU A 1 131 ? -18.613 8.329 41.754 1.00 87.50 131 LEU A N 1
ATOM 1080 C CA . LEU A 1 131 ? -17.915 7.072 41.464 1.00 87.50 131 LEU A CA 1
ATOM 1081 C C . LEU A 1 131 ? -18.350 6.467 40.121 1.00 87.50 131 LEU A C 1
ATOM 1083 O O . LEU A 1 131 ? -17.501 5.958 39.390 1.00 87.50 131 LEU A O 1
ATOM 1087 N N . SER A 1 132 ? -19.639 6.540 39.786 1.00 86.44 132 SER A N 1
ATOM 1088 C CA . SER A 1 132 ? -20.182 6.007 38.528 1.00 86.44 132 SER A CA 1
ATOM 1089 C C . SER A 1 132 ? -19.637 6.770 37.316 1.00 86.44 132 SER A C 1
ATOM 1091 O O . SER A 1 132 ? -19.159 6.149 36.369 1.00 86.44 132 SER A O 1
ATOM 1093 N N . GLU A 1 133 ? -19.574 8.102 37.395 1.00 86.69 133 GLU A N 1
ATOM 1094 C CA . GLU A 1 133 ? -18.927 8.946 36.379 1.00 86.69 133 GLU A CA 1
ATOM 1095 C C . GLU A 1 133 ? -17.446 8.574 36.187 1.00 86.69 133 GLU A C 1
ATOM 1097 O O . GLU A 1 133 ? -16.968 8.393 35.064 1.00 86.69 133 GLU A O 1
ATOM 1102 N N . MET A 1 134 ? -16.708 8.392 37.288 1.00 87.44 134 MET A N 1
ATOM 1103 C CA . MET A 1 134 ? -15.302 7.986 37.228 1.00 87.44 134 MET A CA 1
ATOM 1104 C C . MET A 1 134 ? -15.130 6.605 36.575 1.00 87.44 134 MET A C 1
ATOM 1106 O O . MET A 1 134 ? -14.189 6.400 35.804 1.00 87.44 134 MET A O 1
ATOM 1110 N N . MET A 1 135 ? -16.028 5.659 36.859 1.00 83.69 135 MET A N 1
ATOM 1111 C CA . MET A 1 135 ? -16.014 4.331 36.244 1.00 83.69 135 MET A CA 1
ATOM 1112 C C . MET A 1 135 ? -16.255 4.404 34.734 1.00 83.69 135 MET A C 1
ATOM 1114 O O . MET A 1 135 ? -15.495 3.801 33.973 1.00 83.69 135 MET A O 1
ATOM 1118 N N . GLU A 1 136 ? -17.249 5.172 34.290 1.00 87.50 136 GLU A N 1
ATOM 1119 C CA . GLU A 1 136 ? -17.522 5.379 32.864 1.00 87.50 136 GLU A CA 1
ATOM 1120 C C . GLU A 1 136 ? -16.344 6.039 32.147 1.00 87.50 136 GLU A C 1
ATOM 1122 O O . GLU A 1 136 ? -15.943 5.582 31.076 1.00 87.50 136 GLU A O 1
ATOM 1127 N N . ALA A 1 137 ? -15.712 7.040 32.765 1.00 88.62 137 ALA A N 1
ATOM 1128 C CA . ALA A 1 137 ? -14.526 7.686 32.210 1.00 88.62 137 ALA A CA 1
ATOM 1129 C C . ALA A 1 137 ? -13.345 6.709 32.046 1.00 88.62 137 ALA A C 1
ATOM 1131 O O . ALA A 1 137 ? -12.627 6.756 31.042 1.00 88.62 137 ALA A O 1
ATOM 1132 N N . ILE A 1 138 ? -13.142 5.795 33.003 1.00 88.56 138 ILE A N 1
ATOM 1133 C CA . ILE A 1 138 ? -12.110 4.750 32.912 1.00 88.56 138 ILE A CA 1
ATOM 1134 C C . ILE A 1 138 ? -12.437 3.756 31.792 1.00 88.56 138 ILE A C 1
ATOM 1136 O O . ILE A 1 138 ? -11.547 3.393 31.020 1.00 88.56 138 ILE A O 1
ATOM 1140 N N . ILE A 1 139 ? -13.694 3.320 31.682 1.00 89.19 139 ILE A N 1
ATOM 1141 C CA . ILE A 1 139 ? -14.137 2.406 30.620 1.00 89.19 139 ILE A CA 1
ATOM 1142 C C . ILE A 1 139 ? -13.951 3.065 29.249 1.00 89.19 139 ILE A C 1
ATOM 1144 O O . ILE A 1 139 ? -13.352 2.463 28.359 1.00 89.19 139 ILE A O 1
ATOM 1148 N N . ALA A 1 140 ? -14.377 4.320 29.100 1.00 92.56 140 ALA A N 1
ATOM 1149 C CA . ALA A 1 140 ? -14.222 5.086 27.870 1.00 92.56 140 ALA A CA 1
ATOM 1150 C C . ALA A 1 140 ? -12.747 5.230 27.464 1.00 92.56 140 ALA A C 1
ATOM 1152 O O . ALA A 1 140 ? -12.419 5.040 26.293 1.00 92.56 140 ALA A O 1
ATOM 1153 N N . ARG A 1 141 ? -11.839 5.490 28.419 1.00 93.19 141 ARG A N 1
ATOM 1154 C CA . ARG A 1 141 ? -10.389 5.521 28.151 1.00 93.19 141 ARG A CA 1
ATOM 1155 C C . ARG A 1 141 ? -9.861 4.180 27.657 1.00 93.19 141 ARG A C 1
ATOM 1157 O O . ARG A 1 141 ? -9.185 4.155 26.637 1.00 93.19 141 ARG A O 1
ATOM 1164 N N . LYS A 1 142 ? -10.217 3.072 28.312 1.00 94.56 142 LYS A N 1
ATOM 1165 C CA . LYS A 1 142 ? -9.795 1.729 27.874 1.00 94.56 142 LYS A CA 1
ATOM 1166 C C . LYS A 1 142 ? -10.301 1.392 26.473 1.00 94.56 142 LYS A C 1
ATOM 1168 O O . LYS A 1 142 ? -9.558 0.835 25.671 1.00 94.56 142 LYS A O 1
ATOM 1173 N N . ILE A 1 143 ? -11.549 1.749 26.165 1.00 93.81 143 ILE A N 1
ATOM 1174 C CA . ILE A 1 143 ? -12.121 1.576 24.824 1.00 93.81 143 ILE A CA 1
ATOM 1175 C C . ILE A 1 143 ? -11.361 2.438 23.809 1.00 93.81 143 ILE A C 1
ATOM 1177 O O . ILE A 1 143 ? -11.031 1.958 22.728 1.00 93.81 143 ILE A O 1
ATOM 1181 N N . ALA A 1 144 ? -11.044 3.690 24.148 1.00 93.69 144 ALA A N 1
ATOM 1182 C CA . ALA A 1 144 ? -10.281 4.576 23.276 1.00 93.69 144 ALA A CA 1
ATOM 1183 C C . ALA A 1 144 ? -8.862 4.046 23.006 1.00 93.69 144 ALA A C 1
ATOM 1185 O O . ALA A 1 144 ? -8.439 4.025 21.852 1.00 93.69 144 ALA A O 1
ATOM 1186 N N . GLU A 1 145 ? -8.158 3.567 24.033 1.00 95.06 145 GLU A N 1
ATOM 1187 C CA . GLU A 1 145 ? -6.834 2.943 23.907 1.00 95.06 145 GLU A CA 1
ATOM 1188 C C . GLU A 1 145 ? -6.883 1.683 23.029 1.00 95.06 145 GLU A C 1
ATOM 1190 O O . GLU A 1 145 ? -6.092 1.544 22.093 1.00 95.06 145 GLU A O 1
ATOM 1195 N N . ALA A 1 146 ? -7.858 0.796 23.258 1.00 93.06 146 ALA A N 1
ATOM 1196 C CA . ALA A 1 146 ? -8.054 -0.398 22.437 1.00 93.06 146 ALA A CA 1
ATOM 1197 C C . ALA A 1 146 ? -8.362 -0.046 20.971 1.00 93.06 146 ALA A C 1
ATOM 1199 O O . ALA A 1 146 ? -7.812 -0.656 20.053 1.00 93.06 146 ALA A O 1
ATOM 1200 N N . ASN A 1 147 ? -9.189 0.977 20.740 1.00 93.81 147 ASN A N 1
ATOM 1201 C CA . ASN A 1 147 ? -9.511 1.459 19.399 1.00 93.81 147 ASN A CA 1
ATOM 1202 C C . ASN A 1 147 ? -8.293 2.069 18.693 1.00 93.81 147 ASN A C 1
ATOM 1204 O O . ASN A 1 147 ? -8.118 1.849 17.495 1.00 93.81 147 ASN A O 1
ATOM 1208 N N . GLN A 1 148 ? -7.434 2.806 19.403 1.00 92.94 148 GLN A N 1
ATOM 1209 C CA . GLN A 1 148 ? -6.190 3.339 18.837 1.00 92.94 148 GLN A CA 1
ATOM 1210 C C . GLN A 1 148 ? -5.241 2.217 18.411 1.00 92.94 148 GLN A C 1
ATOM 1212 O O . GLN A 1 148 ? -4.702 2.259 17.303 1.00 92.94 148 GLN A O 1
ATOM 1217 N N . LEU A 1 149 ? -5.079 1.191 19.250 1.00 91.25 149 LEU A N 1
ATOM 1218 C CA . LEU A 1 149 ? -4.245 0.034 18.934 1.00 91.25 149 LEU A CA 1
ATOM 1219 C C . LEU A 1 149 ? -4.808 -0.752 17.739 1.00 91.25 149 LEU A C 1
ATOM 1221 O O . LEU A 1 149 ? -4.068 -1.098 16.820 1.00 91.25 149 LEU A O 1
ATOM 1225 N N . ALA A 1 150 ? -6.128 -0.951 17.684 1.00 88.56 150 ALA A N 1
ATOM 1226 C CA . ALA A 1 150 ? -6.788 -1.577 16.540 1.00 88.56 150 ALA A CA 1
ATOM 1227 C C . ALA A 1 150 ? -6.584 -0.775 15.241 1.00 88.56 150 ALA A C 1
ATOM 1229 O O . ALA A 1 150 ? -6.279 -1.350 14.197 1.00 88.56 150 ALA A O 1
ATOM 1230 N N . GLN A 1 151 ? -6.691 0.556 15.293 1.00 88.06 151 GLN A N 1
ATOM 1231 C CA . GLN A 1 151 ? -6.423 1.417 14.137 1.00 88.06 151 GLN A CA 1
ATOM 1232 C C . GLN A 1 151 ? -4.959 1.357 13.685 1.00 88.06 151 GLN A C 1
ATOM 1234 O O . GLN A 1 151 ? -4.697 1.381 12.481 1.00 88.06 151 GLN A O 1
ATOM 1239 N N . ALA A 1 152 ? -4.009 1.272 14.619 1.00 83.19 152 ALA A N 1
ATOM 1240 C CA . ALA A 1 152 ? -2.596 1.099 14.294 1.00 83.19 152 ALA A CA 1
ATOM 1241 C C . ALA A 1 152 ? -2.354 -0.230 13.558 1.00 83.19 152 ALA A C 1
ATOM 1243 O O . ALA A 1 152 ? -1.732 -0.225 12.496 1.00 83.19 152 ALA A O 1
ATOM 1244 N N . ASN A 1 153 ? -2.937 -1.330 14.044 1.00 81.62 153 ASN A N 1
ATOM 1245 C CA . ASN A 1 153 ? -2.827 -2.644 13.403 1.00 81.62 153 ASN A CA 1
ATOM 1246 C C . ASN A 1 153 ? -3.433 -2.652 11.993 1.00 81.62 153 ASN A C 1
ATOM 1248 O O . ASN A 1 153 ? -2.794 -3.108 11.051 1.00 81.62 153 ASN A O 1
ATOM 1252 N N . VAL A 1 154 ? -4.617 -2.055 11.805 1.00 84.94 154 VAL A N 1
ATOM 1253 C CA . VAL A 1 154 ? -5.240 -1.945 10.472 1.00 84.94 154 VAL A CA 1
ATOM 1254 C C . VAL A 1 154 ? -4.359 -1.156 9.498 1.00 84.94 154 VAL A C 1
ATOM 1256 O O . VAL A 1 154 ? -4.260 -1.520 8.325 1.00 84.94 154 VAL A O 1
ATOM 1259 N N . ARG A 1 155 ? -3.699 -0.085 9.958 1.00 78.62 155 ARG A N 1
ATOM 1260 C CA . ARG A 1 155 ? -2.768 0.693 9.122 1.00 78.62 155 ARG A CA 1
ATOM 1261 C C . ARG A 1 155 ? -1.545 -0.127 8.717 1.00 78.62 155 ARG A C 1
ATOM 1263 O O . ARG A 1 155 ? -1.149 -0.058 7.555 1.00 78.62 155 ARG A O 1
ATOM 1270 N N . LEU A 1 156 ? -0.971 -0.892 9.645 1.00 76.69 156 LEU A N 1
ATOM 1271 C CA . LEU A 1 156 ? 0.148 -1.793 9.355 1.00 76.69 156 LEU A CA 1
ATOM 1272 C C . LEU A 1 156 ? -0.266 -2.872 8.342 1.00 76.69 156 LEU A C 1
ATOM 1274 O O . LEU A 1 156 ? 0.403 -3.046 7.325 1.00 76.69 156 LEU A O 1
ATOM 1278 N N . ASP A 1 157 ? -1.435 -3.489 8.523 1.00 80.06 157 ASP A N 1
ATOM 1279 C CA . ASP A 1 157 ? -1.976 -4.481 7.585 1.00 80.06 157 ASP A CA 1
ATOM 1280 C C . ASP A 1 157 ? -2.241 -3.910 6.185 1.00 80.06 157 ASP A C 1
ATOM 1282 O O . ASP A 1 157 ? -2.108 -4.614 5.178 1.00 80.06 157 ASP A O 1
ATOM 1286 N N . MET A 1 158 ? -2.663 -2.645 6.090 1.00 78.62 158 MET A N 1
ATOM 1287 C CA . MET A 1 158 ? -2.844 -1.964 4.805 1.00 78.62 158 MET A CA 1
ATOM 1288 C C . MET A 1 158 ? -1.507 -1.730 4.100 1.00 78.62 158 MET A C 1
ATOM 1290 O O . MET A 1 158 ? -1.394 -2.051 2.915 1.00 78.62 158 MET A O 1
ATOM 1294 N N . LYS A 1 159 ? -0.491 -1.229 4.818 1.00 72.62 159 LYS A N 1
ATOM 1295 C CA . LYS A 1 159 ? 0.865 -1.040 4.274 1.00 72.62 159 LYS A CA 1
ATOM 1296 C C . LYS A 1 159 ? 1.447 -2.359 3.771 1.00 72.62 159 LYS A C 1
ATOM 1298 O O . LYS A 1 159 ? 1.883 -2.436 2.622 1.00 72.62 159 LYS A O 1
ATOM 1303 N N . ARG A 1 160 ? 1.344 -3.419 4.578 1.00 74.56 160 ARG A N 1
ATOM 1304 C CA . ARG A 1 160 ? 1.808 -4.763 4.219 1.00 74.56 160 ARG A CA 1
ATOM 1305 C C . ARG A 1 160 ? 1.140 -5.269 2.943 1.00 74.56 160 ARG A C 1
ATOM 1307 O O . ARG A 1 160 ? 1.817 -5.722 2.023 1.00 74.56 160 ARG A O 1
ATOM 1314 N N . ARG A 1 161 ? -0.187 -5.145 2.829 1.00 76.56 161 ARG A N 1
ATOM 1315 C CA . ARG A 1 161 ? -0.921 -5.536 1.610 1.00 76.56 161 ARG A CA 1
ATOM 1316 C C . ARG A 1 161 ? -0.493 -4.738 0.382 1.00 76.56 161 ARG A C 1
ATOM 1318 O O . ARG A 1 161 ? -0.336 -5.322 -0.691 1.00 76.56 161 ARG A O 1
ATOM 1325 N N . GLN A 1 162 ? -0.281 -3.433 0.532 1.00 74.44 162 GLN A N 1
ATOM 1326 C CA . GLN A 1 162 ? 0.216 -2.586 -0.548 1.00 74.44 162 GLN A CA 1
ATOM 1327 C C . GLN A 1 162 ? 1.606 -3.042 -1.009 1.00 74.44 162 GLN A C 1
ATOM 1329 O O . GLN A 1 162 ? 1.823 -3.194 -2.210 1.00 74.44 162 GLN A O 1
ATOM 1334 N N . LEU A 1 163 ? 2.516 -3.349 -0.085 1.00 72.44 163 LEU A N 1
ATOM 1335 C CA . LEU A 1 163 ? 3.852 -3.847 -0.413 1.00 72.44 163 LEU A CA 1
ATOM 1336 C C . LEU A 1 163 ? 3.808 -5.188 -1.150 1.00 72.44 163 LEU A C 1
ATOM 1338 O O . LEU A 1 163 ? 4.417 -5.337 -2.210 1.00 72.44 163 LEU A O 1
ATOM 1342 N N . LEU A 1 164 ? 3.049 -6.154 -0.631 1.00 75.38 164 LEU A N 1
ATOM 1343 C CA . LEU A 1 164 ? 2.921 -7.477 -1.246 1.00 75.38 164 LEU A CA 1
ATOM 1344 C C . LEU A 1 164 ? 2.328 -7.396 -2.662 1.00 75.38 164 LEU A C 1
ATOM 1346 O O . LEU A 1 164 ? 2.681 -8.204 -3.520 1.00 75.38 164 LEU A O 1
ATOM 1350 N N . SER A 1 165 ? 1.478 -6.396 -2.929 1.00 75.75 165 SER A N 1
ATOM 1351 C CA . SER A 1 165 ? 0.928 -6.152 -4.268 1.00 75.75 165 SER A CA 1
ATOM 1352 C C . SER A 1 165 ? 1.967 -5.672 -5.288 1.00 75.75 165 SER A C 1
ATOM 1354 O O . SER A 1 165 ? 1.829 -5.982 -6.468 1.00 75.75 165 SER A O 1
ATOM 1356 N N . VAL A 1 166 ? 3.024 -4.972 -4.850 1.00 74.38 166 VAL A N 1
ATOM 1357 C CA . VAL A 1 166 ? 4.121 -4.521 -5.728 1.00 74.38 166 VAL A CA 1
ATOM 1358 C C . VAL A 1 166 ? 4.991 -5.695 -6.176 1.00 74.38 166 VAL A C 1
ATOM 1360 O O . VAL A 1 166 ? 5.479 -5.700 -7.303 1.00 74.38 166 VAL A O 1
ATOM 1363 N N . LEU A 1 167 ? 5.180 -6.692 -5.306 1.00 77.19 167 LEU A N 1
ATOM 1364 C CA . LEU A 1 167 ? 5.985 -7.876 -5.612 1.00 77.19 167 LEU A CA 1
ATOM 1365 C C . LEU A 1 167 ? 5.310 -8.767 -6.654 1.00 77.19 167 LEU A C 1
ATOM 1367 O O . LEU A 1 167 ? 5.944 -9.204 -7.608 1.00 77.19 167 LEU A O 1
ATOM 1371 N N . SER A 1 168 ? 4.025 -9.058 -6.463 1.00 80.12 168 SER A N 1
ATOM 1372 C CA . SER A 1 168 ? 3.236 -9.834 -7.415 1.00 80.12 168 SER A CA 1
ATOM 1373 C C . SER A 1 168 ? 1.753 -9.640 -7.143 1.00 80.12 168 SER A C 1
ATOM 1375 O O . SER A 1 168 ? 1.310 -9.677 -5.993 1.00 80.12 168 SER A O 1
ATOM 1377 N N . THR A 1 169 ? 0.971 -9.481 -8.206 1.00 76.50 169 THR A N 1
ATOM 1378 C CA . THR A 1 169 ? -0.497 -9.453 -8.155 1.00 76.50 169 THR A CA 1
ATOM 1379 C C . THR A 1 169 ? -1.117 -10.844 -8.306 1.00 76.50 169 THR A C 1
ATOM 1381 O O . THR A 1 169 ? -2.336 -10.983 -8.227 1.00 76.50 169 THR A O 1
ATOM 1384 N N . VAL A 1 170 ? -0.297 -11.880 -8.509 1.00 81.00 170 VAL A N 1
ATOM 1385 C CA . VAL A 1 170 ? -0.757 -13.249 -8.752 1.00 81.00 170 VAL A CA 1
ATOM 1386 C C . VAL A 1 170 ? -1.245 -13.891 -7.453 1.00 81.00 170 VAL A C 1
ATOM 1388 O O . VAL A 1 170 ? -0.492 -14.023 -6.486 1.00 81.00 170 VAL A O 1
ATOM 1391 N N . ASP A 1 171 ? -2.495 -14.362 -7.452 1.00 82.19 171 ASP A N 1
ATOM 1392 C CA . ASP A 1 171 ? -3.045 -15.183 -6.368 1.00 82.19 171 ASP A CA 1
ATOM 1393 C C . ASP A 1 171 ? -2.550 -16.634 -6.493 1.00 82.19 171 ASP A C 1
ATOM 1395 O O . ASP A 1 171 ? -3.221 -17.533 -7.015 1.00 82.19 171 ASP A O 1
ATOM 1399 N N . TYR A 1 172 ? -1.331 -16.856 -6.005 1.00 84.31 172 TYR A N 1
ATOM 1400 C CA . TYR A 1 172 ? -0.690 -18.169 -5.991 1.00 84.31 172 TYR A CA 1
ATOM 1401 C C . TYR A 1 172 ? -1.480 -19.201 -5.171 1.00 84.31 172 TYR A C 1
ATOM 1403 O O . TYR A 1 172 ? -1.444 -20.395 -5.476 1.00 84.31 172 TYR A O 1
ATOM 1411 N N . ALA A 1 173 ? -2.219 -18.763 -4.146 1.00 84.44 173 ALA A N 1
ATOM 1412 C CA . ALA A 1 173 ? -3.004 -19.645 -3.295 1.00 84.44 173 ALA A CA 1
ATOM 1413 C C . ALA A 1 173 ? -4.244 -20.156 -4.041 1.00 84.44 173 ALA A C 1
ATOM 1415 O O . ALA A 1 173 ? -4.580 -21.340 -3.952 1.00 84.44 173 ALA A O 1
ATOM 1416 N N . ALA A 1 174 ? -4.906 -19.300 -4.826 1.00 85.38 174 ALA A N 1
ATOM 1417 C CA . ALA A 1 174 ? -5.981 -19.721 -5.720 1.00 85.38 174 ALA A CA 1
ATOM 1418 C C . ALA A 1 174 ? -5.478 -20.668 -6.813 1.00 85.38 174 ALA A C 1
ATOM 1420 O O . ALA A 1 174 ? -6.131 -21.680 -7.074 1.00 85.38 174 ALA A O 1
ATOM 1421 N N . GLN A 1 175 ? -4.312 -20.394 -7.408 1.00 83.25 175 GLN A N 1
ATOM 1422 C CA . GLN A 1 175 ? -3.693 -21.300 -8.383 1.00 83.25 175 GLN A CA 1
ATOM 1423 C C . GLN A 1 175 ? -3.416 -22.680 -7.772 1.00 83.25 175 GLN A C 1
ATOM 1425 O O . GLN A 1 175 ? -3.802 -23.698 -8.349 1.00 83.25 175 GLN A O 1
ATOM 1430 N N . HIS A 1 176 ? -2.831 -22.720 -6.572 1.00 85.06 176 HIS A N 1
ATOM 1431 C CA . HIS A 1 176 ? -2.575 -23.959 -5.840 1.00 85.06 176 HIS A CA 1
ATOM 1432 C C . HIS A 1 176 ? -3.870 -24.742 -5.558 1.00 85.06 176 HIS A C 1
ATOM 1434 O O . HIS A 1 176 ? -3.960 -25.931 -5.874 1.00 85.06 176 HIS A O 1
ATOM 1440 N N . ARG A 1 177 ? -4.922 -24.066 -5.065 1.00 85.00 177 ARG A N 1
ATOM 1441 C CA . ARG A 1 177 ? -6.251 -24.677 -4.865 1.00 85.00 177 ARG A CA 1
ATOM 1442 C C . ARG A 1 177 ? -6.835 -25.218 -6.169 1.00 85.00 177 ARG A C 1
ATOM 1444 O O . ARG A 1 177 ? -7.357 -26.327 -6.190 1.00 85.00 177 ARG A O 1
ATOM 1451 N N . ARG A 1 178 ? -6.734 -24.476 -7.274 1.00 82.44 178 ARG A N 1
ATOM 1452 C CA . ARG A 1 178 ? -7.253 -24.903 -8.583 1.00 82.44 178 ARG A CA 1
ATOM 1453 C C . ARG A 1 178 ? -6.557 -26.172 -9.079 1.00 82.44 178 ARG A C 1
ATOM 1455 O O . ARG A 1 178 ? -7.231 -27.103 -9.518 1.00 82.44 178 ARG A O 1
ATOM 1462 N N . LEU A 1 179 ? -5.229 -26.231 -8.980 1.00 79.06 179 LEU A N 1
ATOM 1463 C CA . LEU A 1 179 ? -4.431 -27.373 -9.439 1.00 79.06 179 LEU A CA 1
ATOM 1464 C C . LEU A 1 179 ? -4.736 -28.658 -8.669 1.00 79.06 179 LEU A C 1
ATOM 1466 O O . LEU A 1 179 ? -4.762 -29.729 -9.272 1.00 79.06 179 LEU A O 1
ATOM 1470 N N . ARG A 1 180 ? -5.075 -28.562 -7.379 1.00 73.12 180 ARG A N 1
ATOM 1471 C CA . ARG A 1 180 ? -5.557 -29.702 -6.583 1.00 73.12 180 ARG A CA 1
ATOM 1472 C C . ARG A 1 180 ? -6.764 -30.398 -7.216 1.00 73.12 180 ARG A C 1
ATOM 1474 O O . ARG A 1 180 ? -6.877 -31.624 -7.160 1.00 73.12 180 ARG A O 1
ATOM 1481 N N . HIS A 1 181 ? -7.674 -29.623 -7.799 1.00 73.12 181 HIS A N 1
ATOM 1482 C CA . HIS A 1 181 ? -8.917 -30.136 -8.372 1.00 73.12 181 HIS A CA 1
ATOM 1483 C C . HIS A 1 181 ? -8.755 -30.638 -9.817 1.00 73.12 181 HIS A C 1
ATOM 1485 O O . HIS A 1 181 ? -9.600 -31.384 -10.308 1.00 73.12 181 HIS A O 1
ATOM 1491 N N . LEU A 1 182 ? -7.653 -30.296 -10.491 1.00 70.38 182 LEU A N 1
ATOM 1492 C CA . LEU A 1 182 ? -7.378 -30.666 -11.880 1.00 70.38 182 LEU A CA 1
ATOM 1493 C C . LEU A 1 182 ? -6.702 -32.045 -11.978 1.00 70.38 182 LEU A C 1
ATOM 1495 O O . LEU A 1 182 ? -5.503 -32.173 -12.229 1.00 70.38 182 LEU A O 1
ATOM 1499 N N . ARG A 1 183 ? -7.491 -33.113 -11.817 1.00 62.28 183 ARG A N 1
ATOM 1500 C CA . ARG A 1 183 ? -7.052 -34.492 -12.102 1.00 62.28 183 ARG A CA 1
ATOM 1501 C C . ARG A 1 183 ? -7.433 -34.893 -13.530 1.00 62.28 183 ARG A C 1
ATOM 1503 O O . ARG A 1 183 ? -8.481 -35.491 -13.746 1.00 62.28 183 ARG A O 1
ATOM 1510 N N . HIS A 1 184 ? -6.581 -34.591 -14.508 1.00 62.84 184 HIS A N 1
ATOM 1511 C CA . HIS A 1 184 ? -6.716 -35.102 -15.878 1.00 62.84 184 HIS A CA 1
ATOM 1512 C C . HIS A 1 184 ? -5.417 -35.771 -16.350 1.00 62.84 184 HIS A C 1
ATOM 1514 O O . HIS A 1 184 ? -4.356 -35.623 -15.741 1.00 62.84 184 HIS A O 1
ATOM 1520 N N . LYS A 1 185 ? -5.476 -36.541 -17.446 1.00 47.44 185 LYS A N 1
ATOM 1521 C CA . LYS A 1 185 ? -4.276 -37.165 -18.031 1.00 47.44 185 LYS A CA 1
ATOM 1522 C C . LYS A 1 185 ? -3.223 -36.084 -18.331 1.00 47.44 185 LYS A C 1
ATOM 1524 O O . LYS A 1 185 ? -3.553 -35.043 -18.891 1.00 47.44 185 LYS A O 1
ATOM 1529 N N . GLY A 1 186 ? -1.976 -36.325 -17.919 1.00 62.84 186 GLY A N 1
ATOM 1530 C CA . GLY A 1 186 ? -0.840 -35.411 -18.109 1.00 62.84 186 GLY A CA 1
ATOM 1531 C C . GLY A 1 186 ? -0.516 -34.474 -16.933 1.00 62.84 186 GLY A C 1
ATOM 1532 O O . GLY A 1 186 ? 0.636 -34.071 -16.817 1.00 62.84 186 GLY A O 1
ATOM 1533 N N . SER A 1 187 ? -1.447 -34.187 -16.009 1.00 66.31 187 SER A N 1
ATOM 1534 C CA . SER A 1 187 ? -1.206 -33.249 -14.888 1.00 66.31 187 SER A CA 1
ATOM 1535 C C . SER A 1 187 ? -0.592 -33.885 -13.632 1.00 66.31 187 SER A C 1
ATOM 1537 O O . SER A 1 187 ? -0.283 -33.183 -12.671 1.00 66.31 187 SER A O 1
ATOM 1539 N N . GLY A 1 188 ? -0.370 -35.206 -13.628 1.00 70.75 188 GLY A N 1
ATOM 1540 C CA . GLY A 1 188 ? 0.007 -35.964 -12.427 1.00 70.75 188 GLY A CA 1
ATOM 1541 C C . GLY A 1 188 ? 1.269 -35.470 -11.711 1.00 70.75 188 GLY A C 1
ATOM 1542 O O . GLY A 1 188 ? 1.330 -35.551 -10.491 1.00 70.75 188 GLY A O 1
ATOM 1543 N N . LYS A 1 189 ? 2.246 -34.905 -12.437 1.00 80.00 189 LYS A N 1
ATOM 1544 C CA . LYS A 1 189 ? 3.465 -34.330 -11.837 1.00 80.00 189 LYS A CA 1
ATOM 1545 C C . LYS A 1 189 ? 3.162 -33.046 -11.062 1.00 80.00 189 LYS A C 1
ATOM 1547 O O . LYS A 1 189 ? 3.521 -32.946 -9.898 1.00 80.00 189 LYS A O 1
ATOM 1552 N N . THR A 1 190 ? 2.455 -32.104 -11.681 1.00 83.06 190 THR A N 1
ATOM 1553 C CA . THR A 1 190 ? 2.078 -30.826 -11.059 1.00 83.06 190 THR A CA 1
ATOM 1554 C C . THR A 1 190 ? 1.129 -31.034 -9.881 1.00 83.06 190 THR A C 1
ATOM 1556 O O . THR A 1 190 ? 1.301 -30.412 -8.836 1.00 83.06 190 THR A O 1
ATOM 1559 N N . VAL A 1 191 ? 0.168 -31.957 -10.018 1.00 82.50 191 VAL A N 1
ATOM 1560 C CA . VAL A 1 191 ? -0.748 -32.338 -8.931 1.00 82.50 191 VAL A CA 1
ATOM 1561 C C . VAL A 1 191 ? 0.021 -32.972 -7.769 1.00 82.50 191 VAL A C 1
ATOM 1563 O O . VAL A 1 191 ? -0.224 -32.611 -6.623 1.00 82.50 191 VAL A O 1
ATOM 1566 N N . LEU A 1 192 ? 0.991 -33.854 -8.048 1.00 83.00 192 LEU A N 1
ATOM 1567 C CA . LEU A 1 192 ? 1.853 -34.439 -7.018 1.00 83.00 192 LEU A CA 1
ATOM 1568 C C . LEU A 1 192 ? 2.685 -33.368 -6.299 1.00 83.00 192 LEU A C 1
ATOM 1570 O O . LEU A 1 192 ? 2.721 -33.361 -5.075 1.00 83.00 192 LEU A O 1
ATOM 1574 N N . SER A 1 193 ? 3.306 -32.437 -7.030 1.00 85.62 193 SER A N 1
ATOM 1575 C CA . SER A 1 193 ? 4.048 -31.320 -6.429 1.00 85.62 193 SER A CA 1
ATOM 1576 C C . SER A 1 193 ? 3.159 -30.439 -5.548 1.00 85.62 193 SER A C 1
ATOM 1578 O O . SER A 1 193 ? 3.603 -29.997 -4.493 1.00 85.62 193 SER A O 1
ATOM 1580 N N . ALA A 1 194 ? 1.905 -30.199 -5.947 1.00 85.81 194 ALA A N 1
ATOM 1581 C CA . ALA A 1 194 ? 0.939 -29.482 -5.119 1.00 85.81 194 ALA A CA 1
ATOM 1582 C C . ALA A 1 194 ? 0.590 -30.252 -3.837 1.00 85.81 194 ALA A C 1
ATOM 1584 O O . ALA A 1 194 ? 0.620 -29.664 -2.762 1.00 85.81 194 ALA A O 1
ATOM 1585 N N . SER A 1 195 ? 0.348 -31.563 -3.922 1.00 84.81 195 SER A N 1
ATOM 1586 C CA . SER A 1 195 ? 0.107 -32.392 -2.733 1.00 84.81 195 SER A CA 1
ATOM 1587 C C . SER A 1 195 ? 1.310 -32.428 -1.784 1.00 84.81 195 SER A C 1
ATOM 1589 O O . SER A 1 195 ? 1.128 -32.266 -0.583 1.00 84.81 195 SER A O 1
ATOM 1591 N N . ILE A 1 196 ? 2.533 -32.556 -2.312 1.00 86.56 196 ILE A N 1
ATOM 1592 C CA . ILE A 1 196 ? 3.765 -32.511 -1.507 1.00 86.56 196 ILE A CA 1
ATOM 1593 C C . ILE A 1 196 ? 3.897 -31.158 -0.799 1.00 86.56 196 ILE A C 1
ATOM 1595 O O . ILE A 1 196 ? 4.200 -31.112 0.391 1.00 86.56 196 ILE A O 1
ATOM 1599 N N . ALA A 1 197 ? 3.658 -30.053 -1.510 1.00 85.94 197 ALA A N 1
ATOM 1600 C CA . ALA A 1 197 ? 3.712 -28.723 -0.912 1.00 85.94 197 ALA A CA 1
ATOM 1601 C C . ALA A 1 197 ? 2.663 -28.553 0.202 1.00 85.94 197 ALA A C 1
ATOM 1603 O O . ALA A 1 197 ? 2.955 -27.937 1.219 1.00 85.94 197 ALA A O 1
ATOM 1604 N N . GLU A 1 198 ? 1.462 -29.114 0.066 1.00 84.25 198 GLU A N 1
ATOM 1605 C CA . GLU A 1 198 ? 0.442 -29.054 1.123 1.00 84.25 198 GLU A CA 1
ATOM 1606 C C . GLU A 1 198 ? 0.879 -29.820 2.383 1.00 84.25 198 GLU A C 1
ATOM 1608 O O . GLU A 1 198 ? 0.770 -29.301 3.493 1.00 84.25 198 GLU A O 1
ATOM 1613 N N . GLU A 1 199 ? 1.435 -31.019 2.206 1.00 85.75 199 GLU A N 1
ATOM 1614 C CA . GLU A 1 199 ? 1.844 -31.903 3.302 1.00 85.75 199 GLU A CA 1
ATOM 1615 C C . GLU A 1 199 ? 3.096 -31.394 4.038 1.00 85.75 199 GLU A C 1
ATOM 1617 O O . GLU A 1 199 ? 3.189 -31.491 5.261 1.00 85.75 199 GLU A O 1
ATOM 1622 N N . LEU A 1 200 ? 4.031 -30.767 3.314 1.00 85.75 200 LEU A N 1
ATOM 1623 C CA . LEU A 1 200 ? 5.235 -30.167 3.895 1.00 85.75 200 LEU A CA 1
ATOM 1624 C C . LEU A 1 200 ? 4.994 -28.785 4.515 1.00 85.75 200 LEU A C 1
ATOM 1626 O O . LEU A 1 200 ? 5.772 -28.370 5.372 1.00 85.75 200 LEU A O 1
ATOM 1630 N N . SER A 1 201 ? 3.938 -28.062 4.124 1.00 81.81 201 SER A N 1
ATOM 1631 C CA . SER A 1 201 ? 3.678 -26.704 4.628 1.00 81.81 201 SER A CA 1
ATOM 1632 C C . SER A 1 201 ? 3.581 -26.616 6.157 1.00 81.81 201 SER A C 1
ATOM 1634 O O . SER A 1 201 ? 4.244 -25.739 6.715 1.00 81.81 201 SER A O 1
ATOM 1636 N N . PRO A 1 202 ? 2.806 -27.467 6.862 1.00 80.06 202 PRO A N 1
ATOM 1637 C CA . PRO A 1 202 ? 2.751 -27.421 8.323 1.00 80.06 202 PRO A CA 1
ATOM 1638 C C . PRO A 1 202 ? 4.068 -27.866 8.973 1.00 80.06 202 PRO A C 1
ATOM 1640 O O . PRO A 1 202 ? 4.439 -27.335 10.013 1.00 80.06 202 PRO A O 1
ATOM 1643 N N . ILE A 1 203 ? 4.801 -28.793 8.346 1.00 79.62 203 ILE A N 1
ATOM 1644 C CA . ILE A 1 203 ? 6.076 -29.320 8.861 1.00 79.62 203 ILE A CA 1
ATOM 1645 C C . ILE A 1 203 ? 7.169 -28.247 8.803 1.00 79.62 203 ILE A C 1
ATOM 1647 O O . ILE A 1 203 ? 7.948 -28.093 9.736 1.00 79.62 203 ILE A O 1
ATOM 1651 N N . LEU A 1 204 ? 7.200 -27.469 7.721 1.00 75.69 204 LEU A N 1
ATOM 1652 C CA . LEU A 1 204 ? 8.174 -26.402 7.484 1.00 75.69 204 LEU A CA 1
ATOM 1653 C C . LEU A 1 204 ? 7.690 -25.033 7.987 1.00 75.69 204 LEU A C 1
ATOM 1655 O O . LEU A 1 204 ? 8.192 -24.010 7.536 1.00 75.69 204 LEU A O 1
ATOM 1659 N N . SER A 1 205 ? 6.708 -24.989 8.894 1.00 64.81 205 SER A N 1
ATOM 1660 C CA . SER A 1 205 ? 6.214 -23.737 9.498 1.00 64.81 205 SER A CA 1
ATOM 1661 C C . SER A 1 205 ? 7.139 -23.181 10.594 1.00 64.81 205 SER A C 1
ATOM 1663 O O . SER A 1 205 ? 6.770 -22.247 11.304 1.00 64.81 205 SER A O 1
ATOM 1665 N N . GLU A 1 206 ? 8.338 -23.744 10.750 1.00 68.25 206 GLU A N 1
ATOM 1666 C CA . GLU A 1 206 ? 9.356 -23.222 11.656 1.00 68.25 206 GLU A CA 1
ATOM 1667 C C . GLU A 1 206 ? 9.985 -21.928 11.106 1.00 68.25 206 GLU A C 1
ATOM 1669 O O . GLU A 1 206 ? 10.268 -21.843 9.911 1.00 68.25 206 GLU A O 1
ATOM 1674 N N . PRO A 1 207 ? 10.305 -20.939 11.962 1.00 65.06 207 PRO A N 1
ATOM 1675 C CA . PRO A 1 207 ? 10.814 -19.628 11.537 1.00 65.06 207 PRO A CA 1
ATOM 1676 C C . PRO A 1 207 ? 12.163 -19.673 10.796 1.00 65.06 207 PRO A C 1
ATOM 1678 O O . PRO A 1 207 ? 12.582 -18.673 10.220 1.00 65.06 207 PRO A O 1
ATOM 1681 N N . GLN A 1 208 ? 12.863 -20.813 10.806 1.00 71.88 208 GLN A N 1
ATOM 1682 C CA . GLN A 1 208 ? 14.129 -20.999 10.091 1.00 71.88 208 GLN A CA 1
ATOM 1683 C C . GLN A 1 208 ? 13.958 -21.475 8.643 1.00 71.88 208 GLN A C 1
ATOM 1685 O O . GLN A 1 208 ? 14.878 -21.304 7.843 1.00 71.88 208 GLN A O 1
ATOM 1690 N N . PHE A 1 209 ? 12.810 -22.060 8.286 1.00 75.12 209 PHE A N 1
ATOM 1691 C CA . PHE A 1 209 ? 12.601 -22.667 6.974 1.00 75.12 209 PHE A CA 1
ATOM 1692 C C . PHE A 1 209 ? 11.450 -21.987 6.235 1.00 75.12 209 PHE A C 1
ATOM 1694 O O . PHE A 1 209 ? 10.337 -21.857 6.727 1.00 75.12 209 PHE A O 1
ATOM 1701 N N . GLY A 1 210 ? 11.724 -21.551 5.007 1.00 76.94 210 GLY A N 1
ATOM 1702 C CA . GLY A 1 210 ? 10.730 -20.950 4.128 1.00 76.94 210 GLY A CA 1
ATOM 1703 C C . GLY A 1 210 ? 10.409 -21.877 2.966 1.00 76.94 210 GLY A C 1
ATOM 1704 O O . GLY A 1 210 ? 11.284 -22.178 2.159 1.00 76.94 210 GLY A O 1
ATOM 1705 N N . MET A 1 211 ? 9.151 -22.296 2.841 1.00 84.38 211 MET A N 1
ATOM 1706 C CA . MET A 1 211 ? 8.676 -23.006 1.653 1.00 84.38 211 MET A CA 1
ATOM 1707 C C . MET A 1 211 ? 7.831 -22.084 0.777 1.00 84.38 211 MET A C 1
ATOM 1709 O O . MET A 1 211 ? 6.861 -21.480 1.252 1.00 84.38 211 MET A O 1
ATOM 1713 N N . CYS A 1 212 ? 8.184 -22.032 -0.504 1.00 88.25 212 CYS A N 1
ATOM 1714 C CA . CYS A 1 212 ? 7.501 -21.285 -1.550 1.00 88.25 212 CYS A CA 1
ATOM 1715 C C . CYS A 1 212 ? 7.313 -22.170 -2.790 1.00 88.25 212 CYS A C 1
ATOM 1717 O O . CYS A 1 212 ? 8.043 -23.141 -2.996 1.00 88.25 212 CYS A O 1
ATOM 1719 N N . TYR A 1 213 ? 6.316 -21.852 -3.604 1.00 89.19 213 TYR A N 1
ATOM 1720 C CA . TYR A 1 213 ? 6.020 -22.568 -4.841 1.00 89.19 213 TYR A CA 1
ATOM 1721 C C . TYR A 1 213 ? 5.425 -21.616 -5.877 1.00 89.19 213 TYR A C 1
ATOM 1723 O O . TYR A 1 213 ? 4.765 -20.639 -5.543 1.00 89.19 213 TYR A O 1
ATOM 1731 N N . TYR A 1 214 ? 5.618 -21.908 -7.156 1.00 89.75 214 TYR A N 1
ATOM 1732 C CA . TYR A 1 214 ? 4.968 -21.181 -8.240 1.00 89.75 214 TYR A CA 1
ATOM 1733 C C . TYR A 1 214 ? 4.616 -22.162 -9.349 1.00 89.75 214 TYR A C 1
ATOM 1735 O O . TYR A 1 214 ? 5.379 -23.091 -9.620 1.00 89.75 214 TYR A O 1
ATOM 1743 N N . TYR A 1 215 ? 3.464 -21.966 -9.982 1.00 86.81 215 TYR A N 1
ATOM 1744 C CA . TYR A 1 215 ? 3.011 -22.811 -11.077 1.00 86.81 215 TYR A CA 1
ATOM 1745 C C . TYR A 1 215 ? 2.878 -21.957 -12.330 1.00 86.81 215 TYR A C 1
ATOM 1747 O O . TYR A 1 215 ? 1.979 -21.126 -12.419 1.00 86.81 215 TYR A O 1
ATOM 1755 N N . CYS A 1 216 ? 3.781 -22.165 -13.286 1.00 84.50 216 CYS A N 1
ATOM 1756 C CA . CYS A 1 216 ? 3.754 -21.447 -14.552 1.00 84.50 216 CYS A CA 1
ATOM 1757 C C . CYS A 1 216 ? 2.547 -21.882 -15.387 1.00 84.50 216 CYS A C 1
ATOM 1759 O O . CYS A 1 216 ? 2.406 -23.064 -15.716 1.00 84.50 216 CYS A O 1
ATOM 1761 N N . ASP A 1 217 ? 1.707 -20.923 -15.764 1.00 81.38 217 ASP A N 1
ATOM 1762 C CA . ASP A 1 217 ? 0.658 -21.120 -16.754 1.00 81.38 217 ASP A CA 1
ATOM 1763 C C . ASP A 1 217 ? 1.184 -20.707 -18.131 1.00 81.38 217 ASP A C 1
ATOM 1765 O O . ASP A 1 217 ? 1.321 -19.527 -18.436 1.00 81.38 217 ASP A O 1
ATOM 1769 N N . TYR A 1 218 ? 1.476 -21.688 -18.985 1.00 80.88 218 TYR A N 1
ATOM 1770 C CA . TYR A 1 218 ? 1.987 -21.434 -20.336 1.00 80.88 218 TYR A CA 1
ATOM 1771 C C . TYR A 1 218 ? 0.991 -20.711 -21.250 1.00 80.88 218 TYR A C 1
ATOM 1773 O O . TYR A 1 218 ? 1.393 -20.210 -22.298 1.00 80.88 218 TYR A O 1
ATOM 1781 N N . SER A 1 219 ? -0.292 -20.667 -20.880 1.00 78.69 219 SER A N 1
ATOM 1782 C CA . SER A 1 219 ? -1.297 -19.897 -21.612 1.00 78.69 219 SER A CA 1
ATOM 1783 C C . SER A 1 219 ? -1.312 -18.413 -21.231 1.00 78.69 219 SER A C 1
ATOM 1785 O O . SER A 1 219 ? -1.835 -17.601 -21.994 1.00 78.69 219 SER A O 1
ATOM 1787 N N . ASP A 1 220 ? -0.694 -18.042 -20.104 1.00 78.75 220 ASP A N 1
ATOM 1788 C CA . ASP A 1 220 ? -0.583 -16.664 -19.633 1.00 78.75 220 ASP A CA 1
ATOM 1789 C C . ASP A 1 220 ? 0.867 -16.170 -19.716 1.00 78.75 220 ASP A C 1
ATOM 1791 O O . ASP A 1 220 ? 1.728 -16.522 -18.911 1.00 78.75 220 ASP A O 1
ATOM 1795 N N . VAL A 1 221 ? 1.134 -15.274 -20.666 1.00 76.81 221 VAL A N 1
ATOM 1796 C CA . VAL A 1 221 ? 2.463 -14.672 -20.857 1.00 76.81 221 VAL A CA 1
ATOM 1797 C C . VAL A 1 221 ? 2.943 -13.942 -19.597 1.00 76.81 221 VAL A C 1
ATOM 1799 O O . VAL A 1 221 ? 4.141 -13.951 -19.318 1.00 76.81 221 VAL A O 1
ATOM 1802 N N . LYS A 1 222 ? 2.036 -13.352 -18.801 1.00 75.31 222 LYS A N 1
ATOM 1803 C CA . LYS A 1 222 ? 2.405 -12.686 -17.542 1.00 75.31 222 LYS A CA 1
ATOM 1804 C C . LYS A 1 222 ? 2.878 -13.694 -16.490 1.00 75.31 222 LYS A C 1
ATOM 1806 O O . LYS A 1 222 ? 3.737 -13.360 -15.683 1.00 75.31 222 LYS A O 1
ATOM 1811 N N . SER A 1 223 ? 2.382 -14.934 -16.522 1.00 80.75 223 SER A N 1
ATOM 1812 C CA . SER A 1 223 ? 2.819 -15.998 -15.609 1.00 80.75 223 SER A CA 1
ATOM 1813 C C . SER A 1 223 ? 4.243 -16.488 -15.893 1.00 80.75 223 SER A C 1
ATOM 1815 O O . SER A 1 223 ? 4.910 -17.014 -15.003 1.00 80.75 223 SER A O 1
ATOM 1817 N N . LEU A 1 224 ? 4.726 -16.306 -17.123 1.00 82.69 224 LEU A N 1
ATOM 1818 C CA . LEU A 1 224 ? 6.063 -16.731 -17.543 1.00 82.69 224 LEU A CA 1
ATOM 1819 C C . LEU A 1 224 ? 7.143 -15.673 -17.289 1.00 82.69 224 LEU A C 1
ATOM 1821 O O . LEU A 1 224 ? 8.329 -15.960 -17.449 1.00 82.69 224 LEU A O 1
ATOM 1825 N N . ASP A 1 225 ? 6.750 -14.461 -16.905 1.00 83.06 225 ASP A N 1
ATOM 1826 C CA . ASP A 1 225 ? 7.683 -13.384 -16.608 1.00 83.06 225 ASP A CA 1
ATOM 1827 C C . ASP A 1 225 ? 8.511 -13.699 -15.350 1.00 83.06 225 ASP A C 1
ATOM 1829 O O . ASP A 1 225 ? 7.975 -13.967 -14.271 1.00 83.06 225 ASP A O 1
ATOM 1833 N N . ALA A 1 226 ? 9.839 -13.636 -15.473 1.00 83.81 226 ALA A N 1
ATOM 1834 C CA . ALA A 1 226 ? 10.759 -13.994 -14.394 1.00 83.81 226 ALA A CA 1
ATOM 1835 C C . ALA A 1 226 ? 10.568 -13.108 -13.153 1.00 83.81 226 ALA A C 1
ATOM 1837 O O . ALA A 1 226 ? 10.666 -13.594 -12.023 1.00 83.81 226 ALA A O 1
ATOM 1838 N N . SER A 1 227 ? 10.238 -11.827 -13.353 1.00 81.75 227 SER A N 1
ATOM 1839 C CA . SER A 1 227 ? 9.976 -10.892 -12.253 1.00 81.75 227 SER A CA 1
ATOM 1840 C C . SER A 1 227 ? 8.724 -11.297 -11.482 1.00 81.75 227 SER A C 1
ATOM 1842 O O . SER A 1 227 ? 8.717 -11.262 -10.254 1.00 81.75 227 SER A O 1
ATOM 1844 N N . THR A 1 228 ? 7.696 -11.757 -12.195 1.00 84.56 228 THR A N 1
ATOM 1845 C CA . THR A 1 228 ? 6.456 -12.278 -11.612 1.00 84.56 228 THR A CA 1
ATOM 1846 C C . THR A 1 228 ? 6.704 -13.558 -10.814 1.00 84.56 228 THR A C 1
ATOM 1848 O O . THR A 1 228 ? 6.225 -13.672 -9.683 1.00 84.56 228 THR A O 1
ATOM 1851 N N . VAL A 1 229 ? 7.498 -14.500 -11.335 1.00 88.19 229 VAL A N 1
ATOM 1852 C CA . VAL A 1 229 ? 7.860 -15.732 -10.609 1.00 88.19 229 VAL A CA 1
ATOM 1853 C C . VAL A 1 229 ? 8.593 -15.390 -9.310 1.00 88.19 229 VAL A C 1
ATOM 1855 O O . VAL A 1 229 ? 8.125 -15.748 -8.228 1.00 88.19 229 VAL A O 1
ATOM 1858 N N . ILE A 1 230 ? 9.703 -14.648 -9.393 1.00 86.56 230 ILE A N 1
ATOM 1859 C CA . ILE A 1 230 ? 10.508 -14.287 -8.216 1.00 86.56 230 ILE A CA 1
ATOM 1860 C C . ILE A 1 230 ? 9.693 -13.448 -7.232 1.00 86.56 230 ILE A C 1
ATOM 1862 O O . ILE A 1 230 ? 9.710 -13.720 -6.032 1.00 86.56 230 ILE A O 1
ATOM 1866 N N . GLY A 1 231 ? 8.937 -12.469 -7.726 1.00 85.56 231 GLY A N 1
ATOM 1867 C CA . GLY A 1 231 ? 8.086 -11.613 -6.908 1.00 85.56 231 GLY A CA 1
ATOM 1868 C C . GLY A 1 231 ? 7.052 -12.409 -6.118 1.00 85.56 231 GLY A C 1
ATOM 1869 O O . GLY A 1 231 ? 6.864 -12.164 -4.929 1.00 85.56 231 GLY A O 1
ATOM 1870 N N . THR A 1 232 ? 6.449 -13.433 -6.728 1.00 88.38 232 THR A N 1
ATOM 1871 C CA . THR A 1 232 ? 5.483 -14.310 -6.048 1.00 88.38 232 THR A CA 1
ATOM 1872 C C . THR A 1 232 ? 6.150 -15.205 -4.997 1.00 88.38 232 THR A C 1
ATOM 1874 O O . THR A 1 232 ? 5.586 -15.411 -3.921 1.00 88.38 232 THR A O 1
ATOM 1877 N N . LEU A 1 233 ? 7.357 -15.715 -5.268 1.00 88.25 233 LEU A N 1
ATOM 1878 C CA . LEU A 1 233 ? 8.113 -16.519 -4.299 1.00 88.25 233 LEU A CA 1
ATOM 1879 C C . LEU A 1 233 ? 8.544 -15.682 -3.089 1.00 88.25 233 LEU A C 1
ATOM 1881 O O . LEU A 1 233 ? 8.350 -16.108 -1.952 1.00 88.25 233 LEU A O 1
ATOM 1885 N N . ILE A 1 234 ? 9.062 -14.471 -3.320 1.00 84.25 234 ILE A N 1
ATOM 1886 C CA . ILE A 1 234 ? 9.400 -13.529 -2.245 1.00 84.25 234 ILE A CA 1
ATOM 1887 C C . ILE A 1 234 ? 8.137 -13.208 -1.452 1.00 84.25 234 ILE A C 1
ATOM 1889 O O . ILE A 1 234 ? 8.133 -13.377 -0.238 1.00 84.25 234 ILE A O 1
ATOM 1893 N N . ARG A 1 235 ? 7.038 -12.845 -2.125 1.00 85.56 235 ARG A N 1
ATOM 1894 C CA . ARG A 1 235 ? 5.748 -12.555 -1.486 1.00 85.56 235 ARG A CA 1
ATOM 1895 C C . ARG A 1 235 ? 5.316 -13.668 -0.522 1.00 85.56 235 ARG A C 1
ATOM 1897 O O . ARG A 1 235 ? 4.969 -13.369 0.614 1.00 85.56 235 ARG A O 1
ATOM 1904 N N . GLN A 1 236 ? 5.410 -14.935 -0.930 1.00 86.44 236 GLN A N 1
ATOM 1905 C CA . GLN A 1 236 ? 5.098 -16.090 -0.074 1.00 86.44 236 GLN A CA 1
ATOM 1906 C C . GLN A 1 236 ? 5.976 -16.190 1.175 1.00 86.44 236 GLN A C 1
ATOM 1908 O O . GLN A 1 236 ? 5.487 -16.542 2.248 1.00 86.44 236 GLN A O 1
ATOM 1913 N N . LEU A 1 237 ? 7.270 -15.900 1.044 1.00 81.81 237 LEU A N 1
ATOM 1914 C CA . LEU A 1 237 ? 8.193 -15.900 2.177 1.00 81.81 237 LEU A CA 1
ATOM 1915 C C . LEU A 1 237 ? 7.914 -14.729 3.124 1.00 81.81 237 LEU A C 1
ATOM 1917 O O . LEU A 1 237 ? 8.036 -14.885 4.337 1.00 81.81 237 LEU A O 1
ATOM 1921 N N . LEU A 1 238 ? 7.501 -13.576 2.592 1.00 79.00 238 LEU A N 1
ATOM 1922 C CA . LEU A 1 238 ? 7.185 -12.402 3.402 1.00 79.00 238 LEU A CA 1
ATOM 1923 C C . LEU A 1 238 ? 5.812 -12.488 4.080 1.00 79.00 238 LEU A C 1
ATOM 1925 O O . LEU A 1 238 ? 5.636 -11.953 5.168 1.00 79.00 238 LEU A O 1
ATOM 1929 N N . GLU A 1 239 ? 4.828 -13.158 3.479 1.00 77.50 239 GLU A N 1
ATOM 1930 C CA . GLU A 1 239 ? 3.511 -13.372 4.102 1.00 77.50 239 GLU A CA 1
ATOM 1931 C C . GLU A 1 239 ? 3.595 -14.256 5.354 1.00 77.50 239 GLU A C 1
ATOM 1933 O O . GLU A 1 239 ? 2.801 -14.092 6.276 1.00 77.50 239 GLU A O 1
ATOM 1938 N N . LYS A 1 240 ? 4.581 -15.156 5.419 1.00 73.75 240 LYS A N 1
ATOM 1939 C CA . LYS A 1 240 ? 4.761 -16.086 6.544 1.00 73.75 240 LYS A CA 1
ATOM 1940 C C . LYS A 1 240 ? 5.556 -15.514 7.720 1.00 73.75 240 LYS A C 1
ATOM 1942 O O . LYS A 1 240 ? 5.538 -16.110 8.790 1.00 73.75 240 LYS A O 1
ATOM 1947 N N . ASN A 1 241 ? 6.240 -14.386 7.537 1.00 70.06 241 ASN A N 1
ATOM 1948 C CA . ASN A 1 241 ? 7.108 -13.784 8.549 1.00 70.06 241 ASN A CA 1
ATOM 1949 C C . ASN A 1 241 ? 6.572 -12.421 8.988 1.00 70.06 241 ASN A C 1
ATOM 1951 O O . ASN A 1 241 ? 5.969 -11.713 8.188 1.00 70.06 241 ASN A O 1
ATOM 1955 N N . ASP A 1 242 ? 6.786 -12.036 10.244 1.00 69.06 242 ASP A N 1
ATOM 1956 C CA . ASP A 1 242 ? 6.493 -10.674 10.695 1.00 69.06 242 ASP A CA 1
ATOM 1957 C C . ASP A 1 242 ? 7.713 -9.792 10.409 1.00 69.06 242 ASP A C 1
ATOM 1959 O O . ASP A 1 242 ? 8.818 -10.085 10.872 1.00 69.06 242 ASP A O 1
ATOM 1963 N N . ILE A 1 243 ? 7.550 -8.780 9.556 1.00 68.12 243 ILE A N 1
ATOM 1964 C CA . ILE A 1 243 ? 8.675 -8.039 8.976 1.00 68.12 243 ILE A CA 1
ATOM 1965 C C . ILE A 1 243 ? 8.692 -6.616 9.527 1.00 68.12 243 ILE A C 1
ATOM 1967 O O . ILE A 1 243 ? 7.692 -5.912 9.403 1.00 68.12 243 ILE A O 1
ATOM 1971 N N . PRO A 1 244 ? 9.821 -6.156 10.095 1.00 71.12 244 PRO A N 1
ATOM 1972 C CA . PRO A 1 244 ? 9.976 -4.761 10.488 1.00 71.12 244 PRO A CA 1
ATOM 1973 C C . PRO A 1 244 ? 9.871 -3.807 9.286 1.00 71.12 244 PRO A C 1
ATOM 1975 O O . PRO A 1 244 ? 10.402 -4.097 8.214 1.00 71.12 244 PRO A O 1
ATOM 1978 N N . GLU A 1 245 ? 9.279 -2.629 9.486 1.00 67.75 245 GLU A N 1
ATOM 1979 C CA . GLU A 1 245 ? 9.059 -1.607 8.441 1.00 67.75 245 GLU A CA 1
ATOM 1980 C C . GLU A 1 245 ? 10.362 -1.184 7.719 1.00 67.75 245 GLU A C 1
ATOM 1982 O O . GLU A 1 245 ? 10.381 -0.945 6.511 1.00 67.75 245 GLU A O 1
ATOM 1987 N N . ASP A 1 246 ? 11.501 -1.191 8.414 1.00 69.88 246 ASP A N 1
ATOM 1988 C CA . ASP A 1 246 ? 12.805 -0.877 7.811 1.00 69.88 246 ASP A CA 1
ATOM 1989 C C . ASP A 1 246 ? 13.267 -1.944 6.803 1.00 69.88 246 ASP A C 1
ATOM 1991 O O . ASP A 1 246 ? 13.952 -1.660 5.814 1.00 69.88 246 ASP A O 1
ATOM 1995 N N . VAL A 1 247 ? 12.906 -3.203 7.056 1.00 72.81 247 VAL A N 1
ATOM 1996 C CA . VAL A 1 247 ? 13.239 -4.332 6.184 1.00 72.81 247 VAL A CA 1
ATOM 1997 C C . VAL A 1 247 ? 12.346 -4.303 4.944 1.00 72.81 247 VAL A C 1
ATOM 1999 O O . VAL A 1 247 ? 12.824 -4.593 3.850 1.00 72.81 247 VAL A O 1
ATOM 2002 N N . GLU A 1 248 ? 11.096 -3.863 5.078 1.00 68.88 248 GLU A N 1
ATOM 2003 C CA . GLU A 1 248 ? 10.149 -3.697 3.971 1.00 68.88 248 GLU A CA 1
ATOM 2004 C C . GLU A 1 248 ? 10.675 -2.764 2.867 1.00 68.88 248 GLU A C 1
ATOM 2006 O O . GLU A 1 248 ? 10.739 -3.149 1.694 1.00 68.88 248 GLU A O 1
ATOM 2011 N N . ALA A 1 249 ? 11.130 -1.562 3.232 1.00 69.56 249 ALA A N 1
ATOM 2012 C CA . ALA A 1 249 ? 11.682 -0.601 2.272 1.00 69.56 249 ALA A CA 1
ATOM 2013 C C . ALA A 1 249 ? 12.937 -1.141 1.558 1.00 69.56 249 ALA A C 1
ATOM 2015 O O . ALA A 1 249 ? 13.134 -0.945 0.349 1.00 69.56 249 ALA A O 1
ATOM 2016 N N . ARG A 1 250 ? 13.782 -1.872 2.295 1.00 75.06 250 ARG A N 1
ATOM 2017 C CA . ARG A 1 250 ? 14.980 -2.518 1.742 1.00 75.06 250 ARG A CA 1
ATOM 2018 C C . ARG A 1 250 ? 14.624 -3.652 0.786 1.00 75.06 250 ARG A C 1
ATOM 2020 O O . ARG A 1 250 ? 15.248 -3.762 -0.266 1.00 75.06 250 ARG A O 1
ATOM 2027 N N . LEU A 1 251 ? 13.621 -4.462 1.114 1.00 75.19 251 LEU A N 1
ATOM 2028 C CA . LEU A 1 251 ? 13.158 -5.564 0.271 1.00 75.19 251 LEU A CA 1
ATOM 2029 C C . LEU A 1 251 ? 12.589 -5.072 -1.058 1.00 75.19 251 LEU A C 1
ATOM 2031 O O . LEU A 1 251 ? 12.914 -5.643 -2.095 1.00 75.19 251 LEU A O 1
ATOM 2035 N N . LEU A 1 252 ? 11.807 -3.988 -1.055 1.00 73.94 252 LEU A N 1
ATOM 2036 C CA . LEU A 1 252 ? 11.316 -3.366 -2.290 1.00 73.94 252 LEU A CA 1
ATOM 2037 C C . LEU A 1 252 ? 12.465 -2.879 -3.180 1.00 73.94 252 LEU A C 1
ATOM 2039 O O . LEU A 1 252 ? 12.460 -3.105 -4.390 1.00 73.94 252 LEU A O 1
ATOM 2043 N N . SER A 1 253 ? 13.478 -2.262 -2.570 1.00 76.06 253 SER A N 1
ATOM 2044 C CA . SER A 1 253 ? 14.666 -1.788 -3.285 1.00 76.06 253 SER A CA 1
ATOM 2045 C C . SER A 1 253 ? 15.484 -2.947 -3.872 1.00 76.06 253 SER A C 1
ATOM 2047 O O . SER A 1 253 ? 15.943 -2.861 -5.011 1.00 76.06 253 SER A O 1
ATOM 2049 N N . LEU A 1 254 ? 15.626 -4.051 -3.129 1.00 80.12 254 LEU A N 1
ATOM 2050 C CA . LEU A 1 254 ? 16.291 -5.271 -3.595 1.00 80.12 254 LEU A CA 1
ATOM 2051 C C . LEU A 1 254 ? 15.505 -5.963 -4.710 1.00 80.12 254 LEU A C 1
ATOM 2053 O O . LEU A 1 254 ? 16.101 -6.387 -5.693 1.00 80.12 254 LEU A O 1
ATOM 2057 N N . PHE A 1 255 ? 14.181 -6.061 -4.591 1.00 80.94 255 PHE A N 1
ATOM 2058 C CA . PHE A 1 255 ? 13.348 -6.659 -5.631 1.00 80.94 255 PHE A CA 1
ATOM 2059 C C . PHE A 1 255 ? 13.446 -5.879 -6.940 1.00 80.94 255 PHE A C 1
ATOM 2061 O O . PHE A 1 255 ? 13.609 -6.473 -8.001 1.00 80.94 255 PHE A O 1
ATOM 2068 N N . LEU A 1 256 ? 13.418 -4.548 -6.865 1.00 80.50 256 LEU A N 1
ATOM 2069 C CA . LEU A 1 256 ? 13.621 -3.700 -8.031 1.00 80.50 256 LEU A CA 1
ATOM 2070 C C . LEU A 1 256 ? 15.012 -3.895 -8.647 1.00 80.50 256 LEU A C 1
ATOM 2072 O O . LEU A 1 256 ? 15.138 -3.991 -9.866 1.00 80.50 256 LEU A O 1
ATOM 2076 N N . TRP A 1 257 ? 16.048 -3.996 -7.812 1.00 84.81 257 TRP A N 1
ATOM 2077 C CA . TRP A 1 257 ? 17.397 -4.310 -8.274 1.00 84.81 257 TRP A CA 1
ATOM 2078 C C . TRP A 1 257 ? 17.442 -5.661 -9.008 1.00 84.81 257 TRP A C 1
ATOM 2080 O O . TRP A 1 257 ? 17.938 -5.714 -10.134 1.00 84.81 257 TRP A O 1
ATOM 2090 N N . VAL A 1 258 ? 16.854 -6.722 -8.433 1.00 84.12 258 VAL A N 1
ATOM 2091 C CA . VAL A 1 258 ? 16.746 -8.050 -9.069 1.00 84.12 258 VAL A CA 1
ATOM 2092 C C . VAL A 1 258 ? 15.983 -7.964 -10.386 1.00 84.12 258 VAL A C 1
ATOM 2094 O O . VAL A 1 258 ? 16.420 -8.538 -11.380 1.00 84.12 258 VAL A O 1
ATOM 2097 N N . LYS A 1 259 ? 14.869 -7.227 -10.414 1.00 82.31 259 LYS A N 1
ATOM 2098 C CA . LYS A 1 259 ? 14.055 -7.029 -11.613 1.00 82.31 259 LYS A CA 1
ATOM 2099 C C . LYS A 1 259 ? 14.874 -6.428 -12.756 1.00 82.31 259 LYS A C 1
ATOM 2101 O O . LYS A 1 259 ? 14.836 -6.967 -13.856 1.00 82.31 259 LYS A O 1
ATOM 2106 N N . PHE A 1 260 ? 15.673 -5.389 -12.502 1.00 81.19 260 PHE A N 1
ATOM 2107 C CA . PHE A 1 260 ? 16.543 -4.826 -13.540 1.00 81.19 260 PHE A CA 1
ATOM 2108 C C . PHE A 1 260 ? 17.587 -5.821 -14.047 1.00 81.19 260 PHE A C 1
ATOM 2110 O O . PHE A 1 260 ? 17.834 -5.872 -15.250 1.00 81.19 260 PHE A O 1
ATOM 2117 N N . GLN A 1 261 ? 18.168 -6.639 -13.161 1.00 84.75 261 GLN A N 1
ATOM 2118 C CA . GLN A 1 261 ? 19.123 -7.667 -13.587 1.00 84.75 261 GLN A CA 1
ATOM 2119 C C . GLN A 1 261 ? 18.450 -8.756 -14.425 1.00 84.75 261 GLN A C 1
ATOM 2121 O O . GLN A 1 261 ? 19.025 -9.214 -15.409 1.00 84.75 261 GLN A O 1
ATOM 2126 N N . LEU A 1 262 ? 17.228 -9.159 -14.068 1.00 83.62 262 LEU A N 1
ATOM 2127 C CA . LEU A 1 262 ? 16.448 -10.108 -14.857 1.00 83.62 262 LEU A CA 1
ATOM 2128 C C . LEU A 1 262 ? 16.096 -9.548 -16.233 1.00 83.62 262 LEU A C 1
ATOM 2130 O O . LEU A 1 262 ? 16.231 -10.263 -17.217 1.00 83.62 262 LEU A O 1
ATOM 2134 N N . GLU A 1 263 ? 15.682 -8.286 -16.318 1.00 79.94 263 GLU A N 1
ATOM 2135 C CA . GLU A 1 263 ? 15.387 -7.632 -17.597 1.00 79.94 263 GLU A CA 1
ATOM 2136 C C . GLU A 1 263 ? 16.632 -7.569 -18.497 1.00 79.94 263 GLU A C 1
ATOM 2138 O O . GLU A 1 263 ? 16.543 -7.897 -19.681 1.00 79.94 263 GLU A O 1
ATOM 2143 N N . ASP A 1 264 ? 17.800 -7.231 -17.939 1.00 79.44 264 ASP A N 1
ATOM 2144 C CA . ASP A 1 264 ? 19.077 -7.248 -18.667 1.00 79.44 264 ASP A CA 1
ATOM 2145 C C . ASP A 1 264 ? 19.450 -8.670 -19.137 1.00 79.44 264 ASP A C 1
ATOM 2147 O O . ASP A 1 264 ? 19.878 -8.854 -20.277 1.00 79.44 264 ASP A O 1
ATOM 2151 N N . LEU A 1 265 ? 19.253 -9.692 -18.294 1.00 84.75 265 LEU A N 1
ATOM 2152 C CA . LEU A 1 265 ? 19.515 -11.095 -18.642 1.00 84.75 265 LEU A CA 1
ATOM 2153 C C . LEU A 1 265 ? 18.553 -11.624 -19.713 1.00 84.75 265 LEU A C 1
ATOM 2155 O O . LEU A 1 265 ? 18.990 -12.291 -20.647 1.00 84.75 265 LEU A O 1
ATOM 2159 N N . CYS A 1 266 ? 17.258 -11.326 -19.598 1.00 80.94 266 CYS A N 1
ATOM 2160 C CA . CYS A 1 266 ? 16.241 -11.717 -20.573 1.00 80.94 266 CYS A CA 1
ATOM 2161 C C . CYS A 1 266 ? 16.409 -10.986 -21.914 1.00 80.94 266 CYS A C 1
ATOM 2163 O O . CYS A 1 266 ? 16.000 -11.514 -22.945 1.00 80.94 266 CYS A O 1
ATOM 2165 N N . GLY A 1 267 ? 17.009 -9.792 -21.909 1.00 77.12 267 GLY A N 1
ATOM 2166 C CA . GLY A 1 267 ? 17.351 -9.039 -23.116 1.00 77.12 267 GLY A CA 1
ATOM 2167 C C . GLY A 1 267 ? 18.644 -9.489 -23.806 1.00 77.12 267 GLY A C 1
ATOM 2168 O O . GLY A 1 267 ? 18.904 -9.056 -24.929 1.00 77.12 267 GLY A O 1
ATOM 2169 N N . ALA A 1 268 ? 19.454 -10.338 -23.166 1.00 82.75 268 ALA A N 1
ATOM 2170 C CA . ALA A 1 268 ? 20.720 -10.795 -23.721 1.00 82.75 268 ALA A CA 1
ATOM 2171 C C . ALA A 1 268 ? 20.510 -11.674 -24.964 1.00 82.75 268 ALA A C 1
ATOM 2173 O O . ALA A 1 268 ? 19.688 -12.588 -24.994 1.00 82.75 268 ALA A O 1
ATOM 2174 N N . THR A 1 269 ? 21.309 -11.424 -25.996 1.00 84.38 269 THR A N 1
ATOM 2175 C CA . THR A 1 269 ? 21.178 -12.056 -27.317 1.00 84.38 269 THR A CA 1
ATOM 2176 C C . THR A 1 269 ? 22.060 -13.294 -27.493 1.00 84.38 269 THR A C 1
ATOM 2178 O O . THR A 1 269 ? 21.921 -14.020 -28.476 1.00 84.38 269 THR A O 1
ATOM 2181 N N . SER A 1 270 ? 22.984 -13.552 -26.558 1.00 89.06 270 SER A N 1
ATOM 2182 C CA . SER A 1 270 ? 23.891 -14.705 -26.605 1.00 89.06 270 SER A CA 1
ATOM 2183 C C . SER A 1 270 ? 24.314 -15.200 -25.220 1.00 89.06 270 SER A C 1
ATOM 2185 O O . SER A 1 270 ? 24.470 -14.417 -24.285 1.00 89.06 270 SER A O 1
ATOM 2187 N N . ASP A 1 271 ? 24.649 -16.489 -25.107 1.00 88.62 271 ASP A N 1
ATOM 2188 C CA . ASP A 1 271 ? 25.201 -17.086 -23.878 1.00 88.62 271 ASP A CA 1
ATOM 2189 C C . ASP A 1 271 ? 26.475 -16.392 -23.375 1.00 88.62 271 ASP A C 1
ATOM 2191 O O . ASP A 1 271 ? 26.807 -16.455 -22.189 1.00 88.62 271 ASP A O 1
ATOM 2195 N N . LYS A 1 272 ? 27.238 -15.770 -24.283 1.00 85.94 272 LYS A N 1
ATOM 2196 C CA . LYS A 1 272 ? 28.430 -14.989 -23.935 1.00 85.94 272 LYS A CA 1
ATOM 2197 C C . LYS A 1 272 ? 28.037 -13.686 -23.244 1.00 85.94 272 LYS A C 1
ATOM 2199 O O . LYS A 1 272 ? 28.665 -13.318 -22.257 1.00 85.94 272 LYS A O 1
ATOM 2204 N N . GLU A 1 273 ? 27.004 -13.018 -23.746 1.00 83.44 273 GLU A N 1
ATOM 2205 C CA . GLU A 1 273 ? 26.445 -11.809 -23.143 1.00 83.44 273 GLU A CA 1
ATOM 2206 C C . GLU A 1 273 ? 25.837 -12.116 -21.771 1.00 83.44 273 GLU A C 1
ATOM 2208 O O . GLU A 1 273 ? 26.196 -11.453 -20.803 1.00 83.44 273 GLU A O 1
ATOM 2213 N N . ILE A 1 274 ? 25.068 -13.206 -21.648 1.00 86.50 274 ILE A N 1
ATOM 2214 C CA . ILE A 1 274 ? 24.555 -13.701 -20.358 1.00 86.50 274 ILE A CA 1
ATOM 2215 C C . ILE A 1 274 ? 25.706 -13.934 -19.372 1.00 86.50 274 ILE A C 1
ATOM 2217 O O . ILE A 1 274 ? 25.682 -13.433 -18.250 1.00 86.50 274 ILE A O 1
ATOM 2221 N N . ARG A 1 275 ? 26.758 -14.657 -19.785 1.00 89.25 275 ARG A N 1
ATOM 2222 C CA . ARG A 1 275 ? 27.931 -14.910 -18.929 1.00 89.25 275 ARG A CA 1
ATOM 2223 C C . ARG A 1 275 ? 28.670 -13.634 -18.535 1.00 89.25 275 ARG A C 1
ATOM 2225 O O . ARG A 1 275 ? 29.224 -13.593 -17.442 1.00 89.25 275 ARG A O 1
ATOM 2232 N N . ASN A 1 276 ? 28.705 -12.622 -19.396 1.00 86.38 276 ASN A N 1
ATOM 2233 C CA . ASN A 1 276 ? 29.317 -11.337 -19.074 1.00 86.38 276 ASN A CA 1
ATOM 2234 C C . ASN A 1 276 ? 28.476 -10.558 -18.060 1.00 86.38 276 ASN A C 1
ATOM 2236 O O . ASN A 1 276 ? 29.037 -10.085 -17.078 1.00 86.38 276 ASN A O 1
ATOM 2240 N N . ILE A 1 277 ? 27.152 -10.500 -18.250 1.00 84.12 277 ILE A N 1
ATOM 2241 C CA . ILE A 1 277 ? 26.225 -9.872 -17.298 1.00 84.12 277 ILE A CA 1
ATOM 2242 C C . ILE A 1 277 ? 26.355 -10.549 -15.932 1.00 84.12 277 ILE A C 1
ATOM 2244 O O . ILE A 1 277 ? 26.565 -9.865 -14.943 1.00 84.12 277 ILE A O 1
ATOM 2248 N N . LEU A 1 278 ? 26.346 -11.888 -15.880 1.00 86.12 278 LEU A N 1
ATOM 2249 C CA . LEU A 1 278 ? 26.487 -12.651 -14.632 1.00 86.12 278 LEU A CA 1
ATOM 2250 C C . LEU A 1 278 ? 27.838 -12.466 -13.921 1.00 86.12 278 LEU A C 1
ATOM 2252 O O . LEU A 1 278 ? 27.922 -12.653 -12.709 1.00 86.12 278 LEU A O 1
ATOM 2256 N N . ARG A 1 279 ? 28.907 -12.137 -14.656 1.00 87.38 279 ARG A N 1
ATOM 2257 C CA . ARG A 1 279 ? 30.240 -11.879 -14.079 1.00 87.38 279 ARG A CA 1
ATOM 2258 C C . ARG A 1 279 ? 30.369 -10.483 -13.489 1.00 87.38 279 ARG A C 1
ATOM 2260 O O . ARG A 1 279 ? 31.196 -10.287 -12.604 1.00 87.38 279 ARG A O 1
ATOM 2267 N N . ASP A 1 280 ? 29.588 -9.542 -13.994 1.00 83.00 280 ASP A N 1
ATOM 2268 C CA . ASP A 1 280 ? 29.641 -8.140 -13.620 1.00 83.00 280 ASP A CA 1
ATOM 2269 C C . ASP A 1 280 ? 28.240 -7.687 -13.199 1.00 83.00 280 ASP A C 1
ATOM 2271 O O . ASP A 1 280 ? 27.593 -6.931 -13.915 1.00 83.00 280 ASP A O 1
ATOM 2275 N N . LEU A 1 281 ? 27.741 -8.178 -12.057 1.00 84.12 281 LEU A N 1
ATOM 2276 C CA . LEU A 1 281 ? 26.492 -7.680 -11.472 1.00 84.12 281 LEU A CA 1
ATOM 2277 C C . LEU A 1 281 ? 26.754 -6.390 -10.673 1.00 84.12 281 LEU A C 1
ATOM 2279 O O . LEU A 1 281 ? 27.709 -6.345 -9.894 1.00 84.12 281 LEU A O 1
ATOM 2283 N N . PRO A 1 282 ? 25.888 -5.369 -10.792 1.00 85.12 282 PRO A N 1
ATOM 2284 C CA . PRO A 1 282 ? 25.949 -4.190 -9.935 1.00 85.12 282 PRO A CA 1
ATOM 2285 C C . PRO A 1 282 ? 25.672 -4.558 -8.479 1.00 85.12 282 PRO A C 1
ATOM 2287 O O . PRO A 1 282 ? 24.817 -5.389 -8.201 1.00 85.12 282 PRO A O 1
ATOM 2290 N N . LYS A 1 283 ? 26.341 -3.904 -7.533 1.00 82.25 283 LYS A N 1
ATOM 2291 C CA . LYS A 1 283 ? 26.200 -4.191 -6.097 1.00 82.25 283 LYS A CA 1
ATOM 2292 C C . LYS A 1 283 ? 24.878 -3.702 -5.522 1.00 82.25 283 LYS A C 1
ATOM 2294 O O . LYS A 1 283 ? 24.368 -4.284 -4.568 1.00 82.25 283 LYS A O 1
ATOM 2299 N N . ASP A 1 284 ? 24.354 -2.617 -6.075 1.00 80.56 284 ASP A N 1
ATOM 2300 C CA . ASP A 1 284 ? 23.146 -1.970 -5.596 1.00 80.56 284 ASP A CA 1
ATOM 2301 C C . ASP A 1 284 ? 22.378 -1.265 -6.724 1.00 80.56 284 ASP A C 1
ATOM 2303 O O . ASP A 1 284 ? 22.717 -1.308 -7.914 1.00 80.56 284 ASP A O 1
ATOM 2307 N N . LEU A 1 285 ? 21.274 -0.636 -6.332 1.00 83.19 285 LEU A N 1
ATOM 2308 C CA . LEU A 1 285 ? 20.382 0.077 -7.232 1.00 83.19 285 LEU A CA 1
ATOM 2309 C C . LEU A 1 285 ? 21.042 1.331 -7.833 1.00 83.19 285 LEU A C 1
ATOM 2311 O O . LEU A 1 285 ? 20.794 1.658 -8.990 1.00 83.19 285 LEU A O 1
ATOM 2315 N N . VAL A 1 286 ? 21.918 1.996 -7.077 1.00 83.12 286 VAL A N 1
ATOM 2316 C CA . VAL A 1 286 ? 22.648 3.201 -7.502 1.00 83.12 286 VAL A CA 1
ATOM 2317 C C . VAL A 1 286 ? 23.621 2.856 -8.630 1.00 83.12 286 VAL A C 1
ATOM 2319 O O . VAL A 1 286 ? 23.610 3.494 -9.683 1.00 83.12 286 VAL A O 1
ATOM 2322 N N . GLU A 1 287 ? 24.411 1.796 -8.459 1.00 84.06 287 GLU A N 1
ATOM 2323 C CA . GLU A 1 287 ? 25.311 1.279 -9.487 1.00 84.06 287 GLU A CA 1
ATOM 2324 C C . GLU A 1 287 ? 24.530 0.785 -10.712 1.00 84.06 287 GLU A C 1
ATOM 2326 O O . GLU A 1 287 ? 24.935 1.035 -11.849 1.00 84.06 287 GLU A O 1
ATOM 2331 N N . THR A 1 288 ? 23.373 0.149 -10.499 1.00 86.06 288 THR A N 1
ATOM 2332 C CA . THR A 1 288 ? 22.472 -0.268 -11.587 1.00 86.06 288 THR A CA 1
ATOM 2333 C C . THR A 1 288 ? 22.035 0.926 -12.428 1.00 86.06 288 THR A C 1
ATOM 2335 O O . THR A 1 288 ? 22.183 0.908 -13.651 1.00 86.06 288 THR A O 1
ATOM 2338 N N . TYR A 1 289 ? 21.564 2.000 -11.792 1.00 86.81 289 TYR A N 1
ATOM 2339 C CA . TYR A 1 289 ? 21.194 3.217 -12.504 1.00 86.81 289 TYR A CA 1
ATOM 2340 C C . TYR A 1 289 ? 22.390 3.847 -13.221 1.00 86.81 289 TYR A C 1
ATOM 2342 O O . TYR A 1 289 ? 22.278 4.189 -14.397 1.00 86.81 289 TYR A O 1
ATOM 2350 N N . GLY A 1 290 ? 23.557 3.926 -12.575 1.00 84.25 290 GLY A N 1
ATOM 2351 C CA . GLY A 1 290 ? 24.787 4.428 -13.196 1.00 84.25 290 GLY A CA 1
ATOM 2352 C C . GLY A 1 290 ? 25.184 3.659 -14.463 1.00 84.25 290 GLY A C 1
ATOM 2353 O O . GLY A 1 290 ? 25.554 4.267 -15.475 1.00 84.25 290 GLY A O 1
ATOM 2354 N N . ARG A 1 291 ? 25.035 2.329 -14.452 1.00 85.06 291 ARG A N 1
ATOM 2355 C CA . ARG A 1 291 ? 25.260 1.454 -15.616 1.00 85.06 291 ARG A CA 1
ATOM 2356 C C . ARG A 1 291 ? 24.248 1.696 -16.733 1.00 85.06 291 ARG A C 1
ATOM 2358 O O . ARG A 1 291 ? 24.627 1.773 -17.900 1.00 85.06 291 ARG A O 1
ATOM 2365 N N . ILE A 1 292 ? 22.968 1.870 -16.399 1.00 85.50 292 ILE A N 1
ATOM 2366 C CA . ILE A 1 292 ? 21.939 2.202 -17.396 1.00 85.50 292 ILE A CA 1
ATOM 2367 C C . ILE A 1 292 ? 22.253 3.556 -18.049 1.00 85.50 292 ILE A C 1
ATOM 2369 O O . ILE A 1 292 ? 22.224 3.677 -19.272 1.00 85.50 292 ILE A O 1
ATOM 2373 N N . ILE A 1 293 ? 22.650 4.558 -17.262 1.00 85.31 293 ILE A N 1
ATOM 2374 C CA . ILE A 1 293 ? 23.036 5.877 -17.779 1.00 85.31 293 ILE A CA 1
ATOM 2375 C C . ILE A 1 293 ? 24.259 5.794 -18.697 1.00 85.31 293 ILE A C 1
ATOM 2377 O O . ILE A 1 293 ? 24.279 6.424 -19.755 1.00 85.31 293 ILE A O 1
ATOM 2381 N N . THR A 1 294 ? 25.275 5.007 -18.338 1.00 85.25 294 THR A N 1
ATOM 2382 C CA . THR A 1 294 ? 26.450 4.804 -19.203 1.00 85.25 294 THR A CA 1
ATOM 2383 C C . THR A 1 294 ? 26.087 4.084 -20.502 1.00 85.25 294 THR A C 1
ATOM 2385 O O . THR A 1 294 ? 26.566 4.498 -21.558 1.00 85.25 294 THR A O 1
ATOM 2388 N N . LYS A 1 295 ? 25.173 3.102 -20.476 1.00 84.88 295 LYS A N 1
ATOM 2389 C CA . LYS A 1 295 ? 24.612 2.481 -21.695 1.00 84.88 295 LYS A CA 1
ATOM 2390 C C . LYS A 1 295 ? 23.876 3.506 -22.576 1.00 84.88 295 LYS A C 1
ATOM 2392 O O . LYS A 1 295 ? 24.078 3.529 -23.793 1.00 84.88 295 LYS A O 1
ATOM 2397 N N . ILE A 1 296 ? 23.069 4.393 -21.984 1.00 86.38 296 ILE A N 1
ATOM 2398 C CA . ILE A 1 296 ? 22.376 5.472 -22.716 1.00 86.38 296 ILE A CA 1
ATOM 2399 C C . ILE A 1 296 ? 23.399 6.415 -23.367 1.00 86.38 296 ILE A C 1
ATOM 2401 O O . ILE A 1 296 ? 23.274 6.734 -24.548 1.00 86.38 296 ILE A O 1
ATOM 2405 N N . ARG A 1 297 ? 24.458 6.797 -22.640 1.00 84.62 297 ARG A N 1
ATOM 2406 C CA . ARG A 1 297 ? 25.553 7.640 -23.155 1.00 84.62 297 ARG A CA 1
ATOM 2407 C C . ARG A 1 297 ? 26.338 6.989 -24.291 1.00 84.62 297 ARG A C 1
ATOM 2409 O O . ARG A 1 297 ? 26.680 7.651 -25.265 1.00 84.62 297 ARG A O 1
ATOM 2416 N N . ALA A 1 298 ? 26.580 5.686 -24.211 1.00 84.38 298 ALA A N 1
ATOM 2417 C CA . ALA A 1 298 ? 27.255 4.944 -25.272 1.00 84.38 298 ALA A CA 1
ATOM 2418 C C . ALA A 1 298 ? 26.407 4.815 -26.554 1.00 84.38 298 ALA A C 1
ATOM 2420 O O . ALA A 1 298 ? 26.935 4.484 -27.612 1.00 84.38 298 ALA A O 1
ATOM 2421 N N . SER A 1 299 ? 25.100 5.095 -26.488 1.00 82.88 299 SER A N 1
ATOM 2422 C CA . SER A 1 299 ? 24.167 4.888 -27.600 1.00 82.88 299 SER A CA 1
ATOM 2423 C C . SER A 1 299 ? 24.125 6.024 -28.640 1.00 82.88 299 SER A C 1
ATOM 2425 O O . SER A 1 299 ? 23.329 5.954 -29.578 1.00 82.88 299 SER A O 1
ATOM 2427 N N . GLY A 1 300 ? 24.964 7.055 -28.495 1.00 82.50 300 GLY A N 1
ATOM 2428 C CA . GLY A 1 300 ? 25.130 8.148 -29.460 1.00 82.50 300 GLY A CA 1
ATOM 2429 C C . GLY A 1 300 ? 24.369 9.442 -29.116 1.00 82.50 300 GLY A C 1
ATOM 2430 O O . GLY A 1 300 ? 23.378 9.420 -28.381 1.00 82.50 300 GLY A O 1
ATOM 2431 N N . PRO A 1 301 ? 24.797 10.598 -29.667 1.00 81.44 301 PRO A N 1
ATOM 2432 C CA . PRO A 1 301 ? 24.374 11.927 -29.206 1.00 81.44 301 PRO A CA 1
ATOM 2433 C C . PRO A 1 301 ? 22.881 12.214 -29.411 1.00 81.44 301 PRO A C 1
ATOM 2435 O O . PRO A 1 301 ? 22.258 12.850 -28.564 1.00 81.44 301 PRO A O 1
ATOM 2438 N N . GLY A 1 302 ? 22.280 11.724 -30.501 1.00 82.25 302 GLY A N 1
ATOM 2439 C CA . GLY A 1 302 ? 20.841 11.883 -30.748 1.00 82.25 302 GLY A CA 1
ATOM 2440 C C . GLY A 1 302 ? 19.986 11.139 -29.718 1.00 82.25 302 GLY A C 1
ATOM 2441 O O . GLY A 1 302 ? 19.023 11.689 -29.188 1.00 82.25 302 GLY A O 1
ATOM 2442 N N . ARG A 1 303 ? 20.393 9.916 -29.357 1.00 82.75 303 ARG A N 1
ATOM 2443 C CA . ARG A 1 303 ? 19.675 9.070 -28.395 1.00 82.75 303 ARG A CA 1
ATOM 2444 C C . ARG A 1 303 ? 19.700 9.658 -26.987 1.00 82.75 303 ARG A C 1
ATOM 2446 O O . ARG A 1 303 ? 18.673 9.679 -26.318 1.00 82.75 303 ARG A O 1
ATOM 2453 N N . ILE A 1 304 ? 20.848 10.198 -26.575 1.00 86.56 304 ILE A N 1
ATOM 2454 C CA . ILE A 1 304 ? 21.008 10.868 -25.276 1.00 86.56 304 ILE A CA 1
ATOM 2455 C C . ILE A 1 304 ? 20.112 12.104 -25.188 1.00 86.56 304 ILE A C 1
ATOM 2457 O O . ILE A 1 304 ? 19.453 12.304 -24.172 1.00 86.56 304 ILE A O 1
ATOM 2461 N N . LYS A 1 305 ? 20.067 12.932 -26.244 1.00 85.56 305 LYS A N 1
ATOM 2462 C CA . LYS A 1 305 ? 19.210 14.128 -26.280 1.00 85.56 305 LYS A CA 1
ATOM 2463 C C . LYS A 1 305 ? 17.735 13.765 -26.107 1.00 85.56 305 LYS A C 1
ATOM 2465 O O . LYS A 1 305 ? 17.060 14.384 -25.289 1.00 85.56 305 LYS A O 1
ATOM 2470 N N . LEU A 1 306 ? 17.270 12.732 -26.811 1.00 87.56 306 LEU A N 1
ATOM 2471 C CA . LEU A 1 306 ? 15.895 12.246 -26.693 1.00 87.56 306 LEU A CA 1
ATOM 2472 C C . LEU A 1 306 ? 15.605 11.669 -25.303 1.00 87.56 306 LEU A C 1
ATOM 2474 O O . LEU A 1 306 ? 14.628 12.064 -24.676 1.00 87.56 306 LEU A O 1
ATOM 2478 N N . ALA A 1 307 ? 16.470 10.794 -24.784 1.00 89.19 307 ALA A N 1
ATOM 2479 C CA . ALA A 1 307 ? 16.307 10.224 -23.446 1.00 89.19 307 ALA A CA 1
ATOM 2480 C C . ALA A 1 307 ? 16.253 11.318 -22.366 1.00 89.19 307 ALA A C 1
ATOM 2482 O O . ALA A 1 307 ? 15.412 11.279 -21.472 1.00 89.19 307 ALA A O 1
ATOM 2483 N N . ARG A 1 308 ? 17.103 12.344 -22.488 1.00 88.12 308 ARG A N 1
ATOM 2484 C CA . ARG A 1 308 ? 17.124 13.503 -21.591 1.00 88.12 308 ARG A CA 1
ATOM 2485 C C . ARG A 1 308 ? 15.815 14.289 -21.636 1.00 88.12 308 ARG A C 1
ATOM 2487 O O . ARG A 1 308 ? 15.220 14.507 -20.586 1.00 88.12 308 ARG A O 1
ATOM 2494 N N . LYS A 1 309 ? 15.369 14.699 -22.830 1.00 89.38 309 LYS A N 1
ATOM 2495 C CA . LYS A 1 309 ? 14.116 15.455 -23.018 1.00 89.38 309 LYS A CA 1
ATOM 2496 C C . LYS A 1 309 ? 12.926 14.667 -22.458 1.00 89.38 309 LYS A C 1
ATOM 2498 O O . LYS A 1 309 ? 12.118 15.212 -21.716 1.00 89.38 309 LYS A O 1
ATOM 2503 N N . MET A 1 310 ? 12.896 13.358 -22.704 1.00 91.62 310 MET A N 1
ATOM 2504 C CA . MET A 1 310 ? 11.846 12.464 -22.218 1.00 91.62 310 MET A CA 1
ATOM 2505 C C . MET A 1 310 ? 11.824 12.349 -20.693 1.00 91.62 310 MET A C 1
ATOM 2507 O O . MET A 1 310 ? 10.768 12.483 -20.081 1.00 91.62 310 MET A O 1
ATOM 2511 N N . LEU A 1 311 ? 12.981 12.127 -20.060 1.00 91.12 311 LEU A N 1
ATOM 2512 C CA . LEU A 1 311 ? 13.066 12.023 -18.603 1.00 91.12 311 LEU A CA 1
ATOM 2513 C C . LEU A 1 311 ? 12.670 13.333 -17.911 1.00 91.12 311 LEU A C 1
ATOM 2515 O O . LEU A 1 311 ? 11.986 13.269 -16.894 1.00 91.12 311 LEU A O 1
ATOM 2519 N N . LYS A 1 312 ? 13.023 14.502 -18.467 1.00 90.12 312 LYS A N 1
ATOM 2520 C CA . LYS A 1 312 ? 12.578 15.807 -17.941 1.00 90.12 312 LYS A CA 1
ATOM 2521 C C . LYS A 1 312 ? 11.051 15.921 -17.926 1.00 90.12 312 LYS A C 1
ATOM 2523 O O . LYS A 1 312 ? 10.478 16.226 -16.883 1.00 90.12 312 LYS A O 1
ATOM 2528 N N . TRP A 1 313 ? 10.393 15.580 -19.038 1.00 92.88 313 TRP A N 1
ATOM 2529 C CA . TRP A 1 313 ? 8.928 15.549 -19.116 1.00 92.88 313 TRP A CA 1
ATOM 2530 C C . TRP A 1 313 ? 8.306 14.599 -18.091 1.00 92.88 313 TRP A C 1
ATOM 2532 O O . TRP A 1 313 ? 7.378 14.982 -17.385 1.00 92.88 313 TRP A O 1
ATOM 2542 N N . ILE A 1 314 ? 8.836 13.378 -17.965 1.00 91.69 314 ILE A N 1
ATOM 2543 C CA . ILE A 1 314 ? 8.312 12.382 -17.019 1.00 91.69 314 ILE A CA 1
ATOM 2544 C C . ILE A 1 314 ? 8.481 12.848 -15.561 1.00 91.69 314 ILE A C 1
ATOM 2546 O O . ILE A 1 314 ? 7.590 12.616 -14.748 1.00 91.69 314 ILE A O 1
ATOM 2550 N N . ILE A 1 315 ? 9.605 13.488 -15.220 1.00 89.75 315 ILE A N 1
ATOM 2551 C CA . ILE A 1 315 ? 9.911 13.950 -13.855 1.00 89.75 315 ILE A CA 1
ATOM 2552 C C . ILE A 1 315 ? 9.033 15.139 -13.445 1.00 89.75 315 ILE A C 1
ATOM 2554 O O . ILE A 1 315 ? 8.561 15.174 -12.309 1.00 89.75 315 ILE A O 1
ATOM 2558 N N . CYS A 1 316 ? 8.819 16.104 -14.343 1.00 89.00 316 CYS A N 1
ATOM 2559 C CA . CYS A 1 316 ? 8.068 17.329 -14.043 1.00 89.00 316 CYS A CA 1
ATOM 2560 C C . CYS A 1 316 ? 6.547 17.163 -14.166 1.00 89.00 316 CYS A C 1
ATOM 2562 O O . CYS A 1 316 ? 5.788 18.014 -13.699 1.00 89.00 316 CYS A O 1
ATOM 2564 N N . ALA A 1 317 ? 6.069 16.088 -14.794 1.00 90.19 317 ALA A N 1
ATOM 2565 C CA . ALA A 1 317 ? 4.643 15.876 -14.970 1.00 90.19 317 ALA A CA 1
ATOM 2566 C C . ALA A 1 317 ? 3.929 15.642 -13.626 1.00 90.19 317 ALA A C 1
ATOM 2568 O O . ALA A 1 317 ? 4.241 14.726 -12.866 1.00 90.19 317 ALA A O 1
ATOM 2569 N N . ARG A 1 318 ? 2.885 16.437 -13.358 1.00 88.19 318 ARG A N 1
ATOM 2570 C CA . ARG A 1 318 ? 2.066 16.327 -12.134 1.00 88.19 318 ARG A CA 1
ATOM 2571 C C . ARG A 1 318 ? 1.253 15.026 -12.061 1.00 88.19 318 ARG A C 1
ATOM 2573 O O . ARG A 1 318 ? 0.831 14.610 -10.984 1.00 88.19 318 ARG A O 1
ATOM 2580 N N . ARG A 1 319 ? 1.010 14.399 -13.212 1.00 90.56 319 ARG A N 1
ATOM 2581 C CA . ARG A 1 319 ? 0.382 13.082 -13.365 1.00 90.56 319 ARG A CA 1
ATOM 2582 C C . ARG A 1 319 ? 1.157 12.271 -14.407 1.00 90.56 319 ARG A C 1
ATOM 2584 O O . ARG A 1 319 ? 1.795 12.886 -15.257 1.00 90.56 319 ARG A O 1
ATOM 2591 N N . PRO A 1 320 ? 1.058 10.929 -14.409 1.00 90.38 320 PRO A N 1
ATOM 2592 C CA . PRO A 1 320 ? 1.561 10.120 -15.515 1.00 90.38 320 PRO A CA 1
ATOM 2593 C C . PRO A 1 320 ? 1.062 10.651 -16.867 1.00 90.38 320 PRO A C 1
ATOM 2595 O O . PRO A 1 320 ? -0.137 10.913 -17.032 1.00 90.38 320 PRO A O 1
ATOM 2598 N N . LEU A 1 321 ? 1.990 10.836 -17.806 1.00 92.75 321 LEU A N 1
ATOM 2599 C CA . LEU A 1 321 ? 1.687 11.273 -19.167 1.00 92.75 321 LEU A CA 1
ATOM 2600 C C . LEU A 1 321 ? 1.226 10.075 -19.987 1.00 92.75 321 LEU A C 1
ATOM 2602 O O . LEU A 1 321 ? 1.800 8.991 -19.875 1.00 92.75 321 LEU A O 1
ATOM 2606 N N . ARG A 1 322 ? 0.216 10.259 -20.835 1.00 92.69 322 ARG A N 1
ATOM 2607 C CA . ARG A 1 322 ? -0.098 9.279 -21.878 1.00 92.69 322 ARG A CA 1
ATOM 2608 C C . ARG A 1 322 ? 1.032 9.258 -22.899 1.00 92.69 322 ARG A C 1
ATOM 2610 O O . ARG A 1 322 ? 1.706 10.260 -23.117 1.00 92.69 322 ARG A O 1
ATOM 2617 N N . ILE A 1 323 ? 1.236 8.117 -23.547 1.00 91.62 323 ILE A N 1
ATOM 2618 C CA . ILE A 1 323 ? 2.288 7.979 -24.559 1.00 91.62 323 ILE A CA 1
ATOM 2619 C C . ILE A 1 323 ? 2.123 8.966 -25.726 1.00 91.62 323 ILE A C 1
ATOM 2621 O O . ILE A 1 323 ? 3.116 9.442 -26.263 1.00 91.62 323 ILE A O 1
ATOM 2625 N N . GLU A 1 324 ? 0.883 9.305 -26.077 1.00 90.38 324 GLU A N 1
ATOM 2626 C CA . GLU A 1 324 ? 0.547 10.307 -27.097 1.00 90.38 324 GLU A CA 1
ATOM 2627 C C . GLU A 1 324 ? 0.955 11.715 -26.644 1.00 90.38 324 GLU A C 1
ATOM 2629 O O . GLU A 1 324 ? 1.706 12.386 -27.345 1.00 90.38 324 GLU A O 1
ATOM 2634 N N . GLU A 1 325 ? 0.591 12.097 -25.413 1.00 92.94 325 GLU A N 1
ATOM 2635 C CA . GLU A 1 325 ? 0.999 13.370 -24.798 1.00 92.94 325 GLU A CA 1
ATOM 2636 C C . GLU A 1 325 ? 2.528 13.497 -24.749 1.00 92.94 325 GLU A C 1
ATOM 2638 O O . GLU A 1 325 ? 3.085 14.550 -25.042 1.00 92.94 325 GLU A O 1
ATOM 2643 N N . LEU A 1 326 ? 3.228 12.406 -24.417 1.00 93.00 326 LEU A N 1
ATOM 2644 C CA . LEU A 1 326 ? 4.687 12.391 -24.400 1.00 93.00 326 LEU A CA 1
ATOM 2645 C C . LEU A 1 326 ? 5.280 12.551 -25.806 1.00 93.00 326 LEU A C 1
ATOM 2647 O O . LEU A 1 326 ? 6.305 13.206 -25.949 1.00 93.00 326 LEU A O 1
ATOM 2651 N N . ARG A 1 327 ? 4.674 11.967 -26.846 1.00 91.19 327 ARG A N 1
ATOM 2652 C CA . ARG A 1 327 ? 5.158 12.102 -28.231 1.00 91.19 327 ARG A CA 1
ATOM 2653 C C . ARG A 1 327 ? 5.073 13.539 -28.721 1.00 91.19 327 ARG A C 1
ATOM 2655 O O . ARG A 1 327 ? 6.058 14.031 -29.265 1.00 91.19 327 ARG A O 1
ATOM 2662 N N . GLU A 1 328 ? 3.943 14.196 -28.488 1.00 90.12 328 GLU A N 1
ATOM 2663 C CA . GLU A 1 328 ? 3.769 15.611 -28.821 1.00 90.12 328 GLU A CA 1
ATOM 2664 C C . GLU A 1 328 ? 4.761 16.472 -28.039 1.00 90.12 328 GLU A C 1
ATOM 2666 O O . GLU A 1 328 ? 5.519 17.233 -28.632 1.00 90.12 328 GLU A O 1
ATOM 2671 N N . ALA A 1 329 ? 4.864 16.263 -26.724 1.00 91.19 329 ALA A N 1
ATOM 2672 C CA . ALA A 1 329 ? 5.791 16.990 -25.858 1.00 91.19 329 ALA A CA 1
ATOM 2673 C C . ALA A 1 329 ? 7.270 16.842 -26.281 1.00 91.19 329 ALA A C 1
ATOM 2675 O O . ALA A 1 329 ? 8.094 17.742 -26.093 1.00 91.19 329 ALA A O 1
ATOM 2676 N N . MET A 1 330 ? 7.624 15.703 -26.878 1.00 90.56 330 MET A N 1
ATOM 2677 C CA . MET A 1 330 ? 8.959 15.441 -27.415 1.00 90.56 330 MET A CA 1
ATOM 2678 C C . MET A 1 330 ? 9.251 16.191 -28.723 1.00 90.56 330 MET A C 1
ATOM 2680 O O . MET A 1 330 ? 10.426 16.466 -28.983 1.00 90.56 330 MET A O 1
ATOM 2684 N N . ALA A 1 331 ? 8.227 16.547 -29.504 1.00 90.12 331 ALA A N 1
ATOM 2685 C CA . ALA A 1 331 ? 8.357 17.296 -30.756 1.00 90.12 331 ALA A CA 1
ATOM 2686 C C . ALA A 1 331 ? 8.559 18.811 -30.543 1.00 90.12 331 ALA A C 1
ATOM 2688 O O . ALA A 1 331 ? 9.079 19.478 -31.428 1.00 90.12 331 ALA A O 1
ATOM 2689 N N . LEU A 1 332 ? 8.221 19.340 -29.359 1.00 88.88 332 LEU A N 1
ATOM 2690 C CA . LEU A 1 332 ? 8.230 20.782 -29.070 1.00 88.88 332 LEU A CA 1
ATOM 2691 C C . LEU A 1 332 ? 9.623 21.366 -28.853 1.00 88.88 332 LEU A C 1
ATOM 2693 O O . LEU A 1 332 ? 10.332 20.911 -27.955 1.00 88.88 332 LEU A O 1
ATOM 2697 N N . ASP A 1 333 ? 9.967 22.440 -29.556 1.00 85.25 333 ASP A N 1
ATOM 2698 C CA . ASP A 1 333 ? 11.130 23.272 -29.251 1.00 85.25 333 ASP A CA 1
ATOM 2699 C C . ASP A 1 333 ? 10.721 24.738 -29.007 1.00 85.25 333 ASP A C 1
ATOM 2701 O O . ASP A 1 333 ? 9.725 25.228 -29.529 1.00 85.25 333 ASP A O 1
ATOM 2705 N N . LEU A 1 334 ? 11.511 25.478 -28.217 1.00 81.44 334 LEU A N 1
ATOM 2706 C CA . LEU A 1 334 ? 11.208 26.876 -27.848 1.00 81.44 334 LEU A CA 1
ATOM 2707 C C . LEU A 1 334 ? 11.189 27.852 -29.038 1.00 81.44 334 LEU A C 1
ATOM 2709 O O . LEU A 1 334 ? 10.741 28.986 -28.897 1.00 81.44 334 LEU A O 1
ATOM 2713 N N . THR A 1 335 ? 11.729 27.442 -30.183 1.00 82.38 335 THR A N 1
ATOM 2714 C CA . THR A 1 335 ? 11.822 28.252 -31.404 1.00 82.38 335 THR A CA 1
ATOM 2715 C C . THR A 1 335 ? 10.660 28.027 -32.366 1.00 82.38 335 THR A C 1
ATOM 2717 O O . THR A 1 335 ? 10.643 28.634 -33.436 1.00 82.38 335 THR A O 1
ATOM 2720 N N . ASP A 1 336 ? 9.729 27.136 -32.027 1.00 82.19 336 ASP A N 1
ATOM 2721 C CA . ASP A 1 336 ? 8.670 26.721 -32.938 1.00 82.19 336 ASP A CA 1
ATOM 2722 C C . ASP A 1 336 ? 7.546 27.758 -32.979 1.00 82.19 336 ASP A C 1
ATOM 2724 O O . ASP A 1 336 ? 7.063 28.224 -31.950 1.00 82.19 336 ASP A O 1
ATOM 2728 N N . SER A 1 337 ? 7.144 28.141 -34.193 1.00 80.19 337 SER A N 1
ATOM 2729 C CA . SER A 1 337 ? 6.014 29.047 -34.442 1.00 80.19 337 SER A CA 1
ATOM 2730 C C . SER A 1 337 ? 4.716 28.310 -34.777 1.00 80.19 337 SER A C 1
ATOM 2732 O O . SER A 1 337 ? 3.628 28.879 -34.682 1.00 80.19 337 SER A O 1
ATOM 2734 N N . HIS A 1 338 ? 4.829 27.053 -35.193 1.00 85.00 338 HIS A N 1
ATOM 2735 C CA . HIS A 1 338 ? 3.738 26.138 -35.503 1.00 85.00 338 HIS A CA 1
ATOM 2736 C C . HIS A 1 338 ? 4.154 24.725 -35.091 1.00 85.00 338 HIS A C 1
ATOM 2738 O O . HIS A 1 338 ? 5.345 24.451 -34.909 1.00 85.00 338 HIS A O 1
ATOM 2744 N N . PHE A 1 339 ? 3.178 23.845 -34.917 1.00 86.06 339 PHE A N 1
ATOM 2745 C CA . PHE A 1 339 ? 3.421 22.454 -34.596 1.00 86.06 339 PHE A CA 1
ATOM 2746 C C . PHE A 1 339 ? 3.977 21.727 -35.822 1.00 86.06 339 PHE A C 1
ATOM 2748 O O . PHE A 1 339 ? 3.293 21.548 -36.828 1.00 86.06 339 PHE A O 1
ATOM 2755 N N . ASP A 1 340 ? 5.235 21.309 -35.728 1.00 85.56 340 ASP A N 1
ATOM 2756 C CA . ASP A 1 340 ? 5.909 20.567 -36.786 1.00 85.56 340 ASP A CA 1
ATOM 2757 C C . ASP A 1 340 ? 5.686 19.057 -36.598 1.00 85.56 340 ASP A C 1
ATOM 2759 O O . ASP A 1 340 ? 6.336 18.406 -35.771 1.00 85.56 340 ASP A O 1
ATOM 2763 N N . GLU A 1 341 ? 4.749 18.495 -37.367 1.00 85.25 341 GLU A N 1
ATOM 2764 C CA . GLU A 1 341 ? 4.450 17.059 -37.347 1.00 85.25 341 GLU A CA 1
ATOM 2765 C C . GLU A 1 341 ? 5.660 16.198 -37.746 1.00 85.25 341 GLU A C 1
ATOM 2767 O O . GLU A 1 341 ? 5.779 15.068 -37.266 1.00 85.25 341 GLU A O 1
ATOM 2772 N N . ASP A 1 342 ? 6.609 16.717 -38.536 1.00 86.12 342 ASP A N 1
ATOM 2773 C CA . ASP A 1 342 ? 7.795 15.959 -38.957 1.00 86.12 342 ASP A CA 1
ATOM 2774 C C . ASP A 1 342 ? 8.777 15.729 -37.794 1.00 86.12 342 ASP A C 1
ATOM 2776 O O . ASP A 1 342 ? 9.605 14.809 -37.832 1.00 86.12 342 ASP A O 1
ATOM 2780 N N . LYS A 1 343 ? 8.669 16.517 -36.714 1.00 85.00 343 LYS A N 1
ATOM 2781 C CA . LYS A 1 343 ? 9.441 16.317 -35.476 1.00 85.00 343 LYS A CA 1
ATOM 2782 C C . LYS A 1 343 ? 8.869 15.229 -34.574 1.00 85.00 343 LYS A C 1
ATOM 2784 O O . LYS A 1 343 ? 9.531 14.840 -33.602 1.00 85.00 343 LYS A O 1
ATOM 2789 N N . LEU A 1 344 ? 7.665 14.724 -34.855 1.00 85.19 344 LEU A N 1
ATOM 2790 C CA . LEU A 1 344 ? 7.070 13.667 -34.048 1.00 85.19 344 LEU A CA 1
ATOM 2791 C C . LEU A 1 344 ? 7.952 12.411 -34.078 1.00 85.19 344 LEU A C 1
ATOM 2793 O O . LEU A 1 344 ? 8.342 11.935 -35.151 1.00 85.19 344 LEU A O 1
ATOM 2797 N N . PRO A 1 345 ? 8.253 11.811 -32.909 1.00 82.75 345 PRO A N 1
ATOM 2798 C CA . PRO A 1 345 ? 9.033 10.586 -32.862 1.00 82.75 345 PRO A CA 1
ATOM 2799 C C . PRO A 1 345 ? 8.343 9.459 -33.643 1.00 82.75 345 PRO A C 1
ATOM 2801 O O . PRO A 1 345 ? 7.372 8.853 -33.184 1.00 82.75 345 PRO A O 1
ATOM 2804 N N . SER A 1 346 ? 8.878 9.156 -34.824 1.00 75.44 346 SER A N 1
ATOM 2805 C CA . SER A 1 346 ? 8.403 8.068 -35.674 1.00 75.44 346 SER A CA 1
ATOM 2806 C C . SER A 1 346 ? 8.846 6.705 -35.128 1.00 75.44 346 SER A C 1
ATOM 2808 O O . SER A 1 346 ? 10.003 6.517 -34.743 1.00 75.44 346 SER A O 1
ATOM 2810 N N . GLY A 1 347 ? 7.935 5.727 -35.122 1.00 75.31 347 GLY A N 1
ATOM 2811 C CA . GLY A 1 347 ? 8.215 4.336 -34.742 1.00 75.31 347 GLY A CA 1
ATOM 2812 C C . GLY A 1 347 ? 7.349 3.803 -33.599 1.00 75.31 347 GLY A C 1
ATOM 2813 O O . GLY A 1 347 ? 6.378 4.430 -33.179 1.00 75.31 347 GLY A O 1
ATOM 2814 N N . ASP A 1 348 ? 7.694 2.617 -33.097 1.00 82.50 348 ASP A N 1
ATOM 2815 C CA . ASP A 1 348 ? 6.920 1.937 -32.055 1.00 82.50 348 ASP A CA 1
ATOM 2816 C C . ASP A 1 348 ? 7.046 2.628 -30.688 1.00 82.50 348 ASP A C 1
ATOM 2818 O O . ASP A 1 348 ? 8.148 2.963 -30.245 1.00 82.50 348 ASP A O 1
ATOM 2822 N N . ASN A 1 349 ? 5.926 2.754 -29.963 1.00 83.75 349 ASN A N 1
ATOM 2823 C CA . ASN A 1 349 ? 5.868 3.263 -28.579 1.00 83.75 349 ASN A CA 1
ATOM 2824 C C . ASN A 1 349 ? 6.904 2.606 -27.658 1.00 83.75 349 ASN A C 1
ATOM 2826 O O . ASN A 1 349 ? 7.560 3.273 -26.860 1.00 83.75 349 ASN A O 1
ATOM 2830 N N . TRP A 1 350 ? 7.076 1.292 -27.806 1.00 79.94 350 TRP A N 1
ATOM 2831 C CA . TRP A 1 350 ? 8.063 0.522 -27.058 1.00 79.94 350 TRP A CA 1
ATOM 2832 C C . TRP A 1 350 ? 9.494 1.000 -27.325 1.00 79.94 350 TRP A C 1
ATOM 2834 O O . TRP A 1 350 ? 10.267 1.231 -26.397 1.00 79.94 350 TRP A O 1
ATOM 2844 N N . ARG A 1 351 ? 9.837 1.201 -28.601 1.00 81.00 351 ARG A N 1
ATOM 2845 C CA . ARG A 1 351 ? 11.176 1.619 -29.023 1.00 81.00 351 ARG A CA 1
ATOM 2846 C C . ARG A 1 351 ? 11.492 3.033 -28.548 1.00 81.00 351 ARG A C 1
ATOM 2848 O O . ARG A 1 351 ? 12.634 3.292 -28.184 1.00 81.00 351 ARG A O 1
ATOM 2855 N N . LEU A 1 352 ? 10.492 3.916 -28.512 1.00 85.44 352 LEU A N 1
ATOM 2856 C CA . LEU A 1 352 ? 10.625 5.267 -27.968 1.00 85.44 352 LEU A CA 1
ATOM 2857 C C . LEU A 1 352 ? 11.035 5.230 -26.488 1.00 85.44 352 LEU A C 1
ATOM 2859 O O . LEU A 1 352 ? 12.018 5.856 -26.109 1.00 85.44 352 LEU A O 1
ATOM 2863 N N . ILE A 1 353 ? 10.350 4.437 -25.665 1.00 87.31 353 ILE A N 1
ATOM 2864 C CA . ILE A 1 353 ? 10.630 4.361 -24.221 1.00 87.31 353 ILE A CA 1
ATOM 2865 C C . ILE A 1 353 ? 11.954 3.652 -23.936 1.00 87.31 353 ILE A C 1
ATOM 2867 O O . ILE A 1 353 ? 12.690 4.061 -23.041 1.00 87.31 353 ILE A O 1
ATOM 2871 N N . GLN A 1 354 ? 12.324 2.668 -24.760 1.00 83.94 354 GLN A N 1
ATOM 2872 C CA . GLN A 1 354 ? 13.611 1.975 -24.664 1.00 83.94 354 GLN A CA 1
ATOM 2873 C C . GLN A 1 354 ? 14.821 2.925 -24.795 1.00 83.94 354 GLN A C 1
ATOM 2875 O O . GLN A 1 354 ? 15.928 2.574 -24.385 1.00 83.94 354 GLN A O 1
ATOM 2880 N N . MET A 1 355 ? 14.640 4.143 -25.326 1.00 84.44 355 MET A N 1
ATOM 2881 C CA . MET A 1 355 ? 15.685 5.179 -25.344 1.00 84.44 355 MET A CA 1
ATOM 2882 C C . MET A 1 355 ? 16.132 5.587 -23.932 1.00 84.44 355 MET A C 1
ATOM 2884 O O . MET A 1 355 ? 17.294 5.938 -23.741 1.00 84.44 355 MET A O 1
ATOM 2888 N N . CYS A 1 356 ? 15.239 5.493 -22.944 1.00 86.75 356 CYS A N 1
ATOM 2889 C CA . CYS A 1 356 ? 15.520 5.748 -21.531 1.00 86.75 356 CYS A CA 1
ATOM 2890 C C . CYS A 1 356 ? 16.063 4.511 -20.791 1.00 86.75 356 CYS A C 1
ATOM 2892 O O . CYS A 1 356 ? 16.226 4.550 -19.571 1.00 86.75 356 CYS A O 1
ATOM 2894 N N . GLY A 1 357 ? 16.328 3.404 -21.499 1.00 83.81 357 GLY A N 1
ATOM 2895 C CA . GLY A 1 357 ? 16.614 2.109 -20.882 1.00 83.81 357 GLY A CA 1
ATOM 2896 C C . GLY A 1 357 ? 15.482 1.667 -19.950 1.00 83.81 357 GLY A C 1
ATOM 2897 O O . GLY A 1 357 ? 14.336 2.081 -20.113 1.00 83.81 357 GLY A O 1
ATOM 2898 N N . ASN A 1 358 ? 15.813 0.891 -18.919 1.00 81.44 358 ASN A N 1
ATOM 2899 C CA . ASN A 1 358 ? 14.826 0.426 -17.937 1.00 81.44 358 ASN A CA 1
ATOM 2900 C C . ASN A 1 358 ? 14.487 1.506 -16.882 1.00 81.44 358 ASN A C 1
ATOM 2902 O O . ASN A 1 358 ? 13.915 1.200 -15.844 1.00 81.44 358 ASN A O 1
ATOM 2906 N N . LEU A 1 359 ? 14.829 2.784 -17.108 1.00 87.69 359 LEU A N 1
ATOM 2907 C CA . LEU A 1 359 ? 14.490 3.878 -16.182 1.00 87.69 359 LEU A CA 1
ATOM 2908 C C . LEU A 1 359 ? 13.029 4.330 -16.312 1.00 87.69 359 LEU A C 1
ATOM 2910 O O . LEU A 1 359 ? 12.474 4.888 -15.363 1.00 87.69 359 LEU A O 1
ATOM 2914 N N . ALA A 1 360 ? 12.405 4.082 -17.465 1.00 89.38 360 ALA A N 1
ATOM 2915 C CA . ALA A 1 360 ? 11.011 4.403 -17.751 1.00 89.38 360 ALA A CA 1
ATOM 2916 C C . ALA A 1 360 ? 10.269 3.167 -18.276 1.00 89.38 360 ALA A C 1
ATOM 2918 O O . ALA A 1 360 ? 10.847 2.324 -18.957 1.00 89.38 360 ALA A O 1
ATOM 2919 N N . VAL A 1 361 ? 8.980 3.064 -17.957 1.00 86.69 361 VAL A N 1
ATOM 2920 C CA . VAL A 1 361 ? 8.122 1.927 -18.311 1.00 86.69 361 VAL A CA 1
ATOM 2921 C C . VAL A 1 361 ? 6.825 2.436 -18.934 1.00 86.69 361 VAL A C 1
ATOM 2923 O O . VAL A 1 361 ? 6.252 3.427 -18.475 1.00 86.69 361 VAL A O 1
ATOM 2926 N N . LEU A 1 362 ? 6.355 1.729 -19.967 1.00 86.44 362 LEU A N 1
ATOM 2927 C CA . LEU A 1 362 ? 5.010 1.887 -20.518 1.00 86.44 362 LEU A CA 1
ATOM 2928 C C . LEU A 1 362 ? 4.046 0.970 -19.779 1.00 86.44 362 LEU A C 1
ATOM 2930 O O . LEU A 1 362 ? 4.188 -0.255 -19.845 1.00 86.44 362 LEU A O 1
ATOM 2934 N N . ASN A 1 363 ? 3.037 1.539 -19.135 1.00 82.81 363 ASN A N 1
ATOM 2935 C CA . ASN A 1 363 ? 1.917 0.743 -18.674 1.00 82.81 363 ASN A CA 1
ATOM 2936 C C . ASN A 1 363 ? 0.996 0.434 -19.866 1.00 82.81 363 ASN A C 1
ATOM 2938 O O . ASN A 1 363 ? 0.502 1.338 -20.535 1.00 82.81 363 ASN A O 1
ATOM 2942 N N . ARG A 1 364 ? 0.795 -0.857 -20.151 1.00 78.12 364 ARG A N 1
ATOM 2943 C CA . ARG A 1 364 ? -0.032 -1.318 -21.279 1.00 78.12 364 ARG A CA 1
ATOM 2944 C C . ARG A 1 364 ? -1.528 -1.168 -21.017 1.00 78.12 364 ARG A C 1
ATOM 2946 O O . ARG A 1 364 ? -2.294 -1.156 -21.971 1.00 78.12 364 ARG A O 1
ATOM 2953 N N . ASP A 1 365 ? -1.931 -1.078 -19.751 1.00 74.50 365 ASP A N 1
ATOM 2954 C C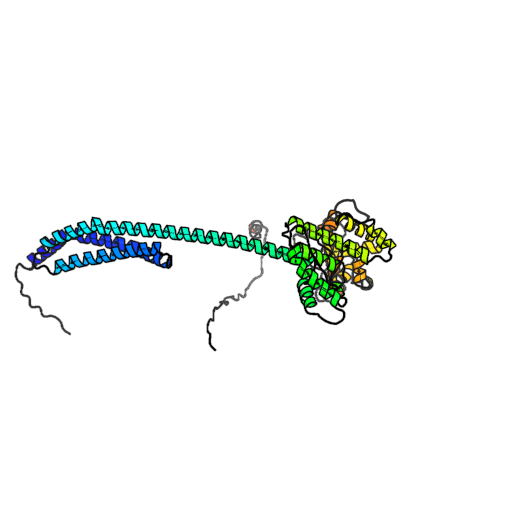A . ASP A 1 365 ? -3.346 -1.063 -19.382 1.00 74.50 365 ASP A CA 1
ATOM 2955 C C . ASP A 1 365 ? -3.964 0.337 -19.558 1.00 74.50 365 ASP A C 1
ATOM 2957 O O . ASP A 1 365 ? -5.113 0.457 -19.973 1.00 74.50 365 ASP A O 1
ATOM 2961 N N . ASP A 1 366 ? -3.200 1.401 -19.283 1.00 83.88 366 ASP A N 1
ATOM 2962 C CA . ASP A 1 366 ? -3.655 2.801 -19.365 1.00 83.88 366 ASP A CA 1
ATOM 2963 C C . ASP A 1 366 ? -2.868 3.658 -20.380 1.00 83.88 366 ASP A C 1
ATOM 2965 O O . ASP A 1 366 ? -3.125 4.857 -20.506 1.00 83.88 366 ASP A O 1
ATOM 2969 N N . ASN A 1 367 ? -1.923 3.055 -21.113 1.00 86.44 367 ASN A N 1
ATOM 2970 C CA . ASN A 1 367 ? -1.019 3.720 -22.058 1.00 86.44 367 ASN A CA 1
ATOM 2971 C C . ASN A 1 367 ? -0.247 4.909 -21.458 1.00 86.44 367 ASN A C 1
ATOM 2973 O O . ASN A 1 367 ? 0.103 5.852 -22.175 1.00 86.44 367 ASN A O 1
ATOM 2977 N N . THR A 1 368 ? 0.038 4.876 -20.152 1.00 91.38 368 THR A N 1
ATOM 2978 C CA . THR A 1 368 ? 0.818 5.920 -19.478 1.00 91.38 368 THR A CA 1
ATOM 2979 C C . THR A 1 368 ? 2.294 5.564 -19.345 1.00 91.38 368 THR A C 1
ATOM 2981 O O . THR A 1 368 ? 2.678 4.405 -19.174 1.00 91.38 368 THR A O 1
ATOM 2984 N N . VAL A 1 369 ? 3.139 6.590 -19.408 1.00 90.94 369 VAL A N 1
ATOM 2985 C CA . VAL A 1 369 ? 4.583 6.493 -19.207 1.00 90.94 369 VAL A CA 1
ATOM 2986 C C . VAL A 1 369 ? 4.922 6.955 -17.803 1.00 90.94 369 VAL A C 1
ATOM 2988 O O . VAL A 1 369 ? 4.500 8.024 -17.353 1.00 90.94 369 VAL A O 1
ATOM 2991 N N . ARG A 1 370 ? 5.690 6.131 -17.092 1.00 89.69 370 ARG A N 1
ATOM 2992 C CA . ARG A 1 370 ? 6.119 6.395 -15.717 1.00 89.69 370 ARG A CA 1
ATOM 2993 C C . ARG A 1 370 ? 7.582 6.026 -15.555 1.00 89.69 370 ARG A C 1
ATOM 2995 O O . ARG A 1 370 ? 8.101 5.182 -16.284 1.00 89.69 370 ARG A O 1
ATOM 3002 N N . LEU A 1 371 ? 8.238 6.616 -14.561 1.00 88.94 371 LEU A N 1
ATOM 3003 C CA . LEU A 1 371 ? 9.514 6.081 -14.095 1.00 88.94 371 LEU A CA 1
ATOM 3004 C C . LEU A 1 371 ? 9.304 4.657 -13.581 1.00 88.94 371 LEU A C 1
ATOM 3006 O O . LEU A 1 371 ? 8.279 4.361 -12.963 1.00 88.94 371 LEU A O 1
ATOM 3010 N N . ALA A 1 372 ? 10.295 3.797 -13.802 1.00 83.25 372 ALA A N 1
ATOM 3011 C CA . ALA A 1 372 ? 10.259 2.417 -13.332 1.00 83.25 372 ALA A CA 1
ATOM 3012 C C . ALA A 1 372 ? 10.075 2.335 -11.807 1.00 83.25 372 ALA A C 1
ATOM 3014 O O . ALA A 1 372 ? 9.440 1.407 -11.306 1.00 83.25 372 ALA A O 1
ATOM 3015 N N . HIS A 1 373 ? 10.595 3.326 -11.072 1.00 81.31 373 HIS A N 1
ATOM 3016 C CA . HIS A 1 373 ? 10.409 3.469 -9.633 1.00 81.31 373 HIS A CA 1
ATOM 3017 C C . HIS A 1 373 ? 10.700 4.899 -9.148 1.00 81.31 373 HIS A C 1
ATOM 3019 O O . HIS A 1 373 ? 11.453 5.631 -9.786 1.00 81.31 373 HIS A O 1
ATOM 3025 N N . HIS A 1 374 ? 10.169 5.295 -7.985 1.00 76.38 374 HIS A N 1
ATOM 3026 C CA . HIS A 1 374 ? 10.392 6.638 -7.422 1.00 76.38 374 HIS A CA 1
ATOM 3027 C C . HIS A 1 374 ? 11.875 6.925 -7.111 1.00 76.38 374 HIS A C 1
ATOM 3029 O O . HIS A 1 374 ? 12.331 8.057 -7.255 1.00 76.38 374 HIS A O 1
ATOM 3035 N N . THR A 1 375 ? 12.660 5.901 -6.751 1.00 82.94 375 THR A N 1
ATOM 3036 C CA . THR A 1 375 ? 14.105 6.065 -6.495 1.00 82.94 375 THR A CA 1
ATOM 3037 C C . THR A 1 375 ? 14.895 6.424 -7.754 1.00 82.94 375 THR A C 1
ATOM 3039 O O . THR A 1 375 ? 15.985 6.976 -7.634 1.00 82.94 375 THR A O 1
ATOM 3042 N N . VAL A 1 376 ? 14.348 6.181 -8.955 1.00 84.81 376 VAL A N 1
ATOM 3043 C CA . VAL A 1 376 ? 14.936 6.657 -10.218 1.00 84.81 376 VAL A CA 1
ATOM 3044 C C . VAL A 1 376 ? 14.947 8.182 -10.243 1.00 84.81 376 VAL A C 1
ATOM 3046 O O . VAL A 1 376 ? 15.971 8.775 -10.558 1.00 84.81 376 VAL A O 1
ATOM 3049 N N . GLN A 1 377 ? 13.837 8.825 -9.865 1.00 85.25 377 GLN A N 1
ATOM 3050 C CA . GLN A 1 377 ? 13.742 10.287 -9.813 1.00 85.25 377 GLN A CA 1
ATOM 3051 C C . GLN A 1 377 ? 14.766 10.863 -8.838 1.00 85.25 377 GLN A C 1
ATOM 3053 O O . GLN A 1 377 ? 15.506 11.780 -9.183 1.00 85.25 377 GLN A O 1
ATOM 3058 N N . GLN A 1 378 ? 14.843 10.282 -7.638 1.00 82.00 378 GLN A N 1
ATOM 3059 C CA . GLN A 1 378 ? 15.798 10.701 -6.617 1.00 82.00 378 GLN A CA 1
ATOM 3060 C C . GLN A 1 378 ? 17.241 10.583 -7.121 1.00 82.00 378 GLN A C 1
ATOM 3062 O O . GLN A 1 378 ? 18.019 11.526 -6.978 1.00 82.00 378 GLN A O 1
ATOM 3067 N N . PHE A 1 379 ? 17.589 9.457 -7.749 1.00 82.81 379 PHE A N 1
ATOM 3068 C CA . PHE A 1 379 ? 18.912 9.242 -8.326 1.00 82.81 379 PHE A CA 1
ATOM 3069 C C . PHE A 1 379 ? 19.219 10.238 -9.451 1.00 82.81 379 PHE A C 1
ATOM 3071 O O . PHE A 1 379 ? 20.291 10.845 -9.457 1.00 82.81 379 PHE A O 1
ATOM 3078 N N . LEU A 1 380 ? 18.267 10.456 -10.364 1.00 82.69 380 LEU A N 1
ATOM 3079 C CA . LEU A 1 380 ? 18.438 11.366 -11.493 1.00 82.69 380 LEU A CA 1
ATOM 3080 C C . LEU A 1 380 ? 18.683 12.814 -11.047 1.00 82.69 380 LEU A C 1
ATOM 3082 O O . LEU A 1 380 ? 19.525 13.482 -11.641 1.00 82.69 380 LEU A O 1
ATOM 3086 N N . LEU A 1 381 ? 17.998 13.262 -9.990 1.00 78.38 381 LEU A N 1
ATOM 3087 C CA . LEU A 1 381 ? 18.110 14.621 -9.447 1.00 78.38 381 LEU A CA 1
ATOM 3088 C C . LEU A 1 381 ? 19.311 14.822 -8.509 1.00 78.38 381 LEU A C 1
ATOM 3090 O O . LEU A 1 381 ? 19.785 15.943 -8.368 1.00 78.38 381 LEU A O 1
ATOM 3094 N N . THR A 1 382 ? 19.789 13.765 -7.843 1.00 71.88 382 THR A N 1
ATOM 3095 C CA . THR A 1 382 ? 20.802 13.890 -6.774 1.00 71.88 382 THR A CA 1
ATOM 3096 C C . THR A 1 382 ? 22.201 13.466 -7.218 1.00 71.88 382 THR A C 1
ATOM 3098 O O . THR A 1 382 ? 23.189 13.993 -6.719 1.00 71.88 382 THR A O 1
ATOM 3101 N N . GLN A 1 383 ? 22.307 12.474 -8.105 1.00 63.66 383 GLN A N 1
ATOM 3102 C CA . GLN A 1 383 ? 23.564 11.756 -8.359 1.00 63.66 383 GLN A CA 1
ATOM 3103 C C . GLN A 1 383 ? 23.890 11.584 -9.847 1.00 63.66 383 GLN A C 1
ATOM 3105 O O . GLN A 1 383 ? 24.929 11.012 -10.174 1.00 63.66 383 GLN A O 1
ATOM 3110 N N . SER A 1 384 ? 23.023 12.040 -10.758 1.00 61.16 384 SER A N 1
ATOM 3111 C CA . SER A 1 384 ? 23.194 11.802 -12.190 1.00 61.16 384 SER A CA 1
ATOM 3112 C C . SER A 1 384 ? 23.507 13.067 -12.978 1.00 61.16 384 SER A C 1
ATOM 3114 O O . SER A 1 384 ? 22.784 14.054 -12.896 1.00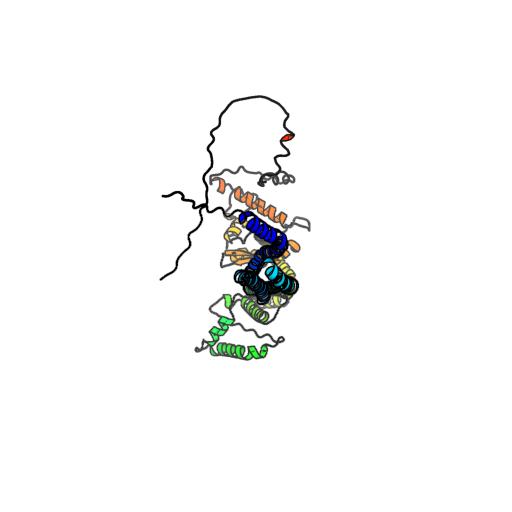 61.16 384 SER A O 1
ATOM 3116 N N . ASP A 1 385 ? 24.512 12.971 -13.851 1.00 67.12 385 ASP A N 1
ATOM 3117 C CA . ASP A 1 385 ? 24.809 14.005 -14.843 1.00 67.12 385 ASP A CA 1
ATOM 3118 C C . ASP A 1 385 ? 24.026 13.822 -16.161 1.00 67.12 385 ASP A C 1
ATOM 3120 O O . ASP A 1 385 ? 24.357 14.408 -17.191 1.00 67.12 385 ASP A O 1
ATOM 3124 N N . LEU A 1 386 ? 23.037 12.919 -16.206 1.00 71.94 386 LEU A N 1
ATOM 3125 C CA . LEU A 1 386 ? 22.332 12.589 -17.453 1.00 71.94 386 LEU A CA 1
ATOM 3126 C C . LEU A 1 386 ? 21.412 13.727 -17.910 1.00 71.94 386 LEU A C 1
ATOM 3128 O O . LEU A 1 386 ? 21.264 13.957 -19.113 1.00 71.94 386 LEU A O 1
ATOM 3132 N N . LEU A 1 387 ? 20.812 14.449 -16.963 1.00 65.94 387 LEU A N 1
ATOM 3133 C CA . LEU A 1 387 ? 19.862 15.520 -17.259 1.00 65.94 387 LEU A CA 1
ATOM 3134 C C . LEU A 1 387 ? 20.532 16.831 -17.710 1.00 65.94 387 LEU A C 1
ATOM 3136 O O . LEU A 1 387 ? 19.843 17.694 -18.256 1.00 65.94 387 LEU A O 1
ATOM 3140 N N . TYR A 1 388 ? 21.858 16.953 -17.572 1.00 65.81 388 TYR A N 1
ATOM 3141 C CA . TYR A 1 388 ? 22.619 18.157 -17.922 1.00 65.81 388 TYR A CA 1
ATOM 3142 C C . TYR A 1 388 ? 23.133 18.138 -19.372 1.00 65.81 388 TYR A C 1
ATOM 3144 O O . TYR A 1 388 ? 23.348 17.080 -19.974 1.00 65.81 388 TYR A O 1
ATOM 3152 N N . THR A 1 389 ? 23.318 19.328 -19.946 1.00 54.97 389 THR A N 1
ATOM 3153 C CA . THR A 1 389 ? 23.998 19.557 -21.231 1.00 54.97 389 THR A CA 1
ATOM 3154 C C . THR A 1 389 ? 25.513 19.637 -21.038 1.00 54.97 389 THR A C 1
ATOM 3156 O O . THR A 1 389 ? 25.959 20.188 -20.038 1.00 54.97 389 THR A O 1
ATOM 3159 N N . ASP A 1 390 ? 26.301 19.188 -22.022 1.00 50.31 390 ASP A N 1
ATOM 3160 C CA . ASP A 1 390 ? 27.780 19.108 -21.973 1.00 50.31 390 ASP A CA 1
ATOM 3161 C C . ASP A 1 390 ? 28.522 20.460 -21.783 1.00 50.31 390 ASP A C 1
ATOM 3163 O O . ASP A 1 390 ? 29.749 20.494 -21.788 1.00 50.31 390 ASP A O 1
ATOM 3167 N N . VAL A 1 391 ? 27.810 21.586 -21.636 1.00 46.00 391 VAL A N 1
ATOM 3168 C CA . VAL A 1 391 ? 28.360 22.957 -21.698 1.00 46.00 391 VAL A CA 1
ATOM 3169 C C . VAL A 1 391 ? 28.226 23.734 -20.375 1.00 46.00 391 VAL A C 1
ATOM 3171 O O . VAL A 1 391 ? 28.463 24.937 -20.344 1.00 46.00 391 VAL A O 1
ATOM 3174 N N . SER A 1 392 ? 27.876 23.126 -19.238 1.00 41.59 392 SER A N 1
ATOM 3175 C CA . SER A 1 392 ? 27.785 23.900 -17.985 1.00 41.59 392 SER A CA 1
ATOM 3176 C C . SER A 1 392 ? 28.292 23.171 -16.747 1.00 41.59 392 SER A C 1
ATOM 3178 O O . SER A 1 392 ? 28.216 21.954 -16.632 1.00 41.59 392 SER A O 1
ATOM 3180 N N . VAL A 1 393 ? 28.884 23.993 -15.882 1.00 41.44 393 VAL A N 1
ATOM 3181 C CA . VAL A 1 393 ? 29.661 23.728 -14.667 1.00 41.44 393 VAL A CA 1
ATOM 3182 C C . VAL A 1 393 ? 29.096 22.564 -13.831 1.00 41.44 393 VAL A C 1
ATOM 3184 O O . VAL A 1 393 ? 27.881 22.495 -13.654 1.00 41.44 393 VAL A O 1
ATOM 3187 N N . PRO A 1 394 ? 29.944 21.674 -13.270 1.00 38.28 394 PRO A N 1
ATOM 3188 C CA . PRO A 1 394 ? 29.492 20.627 -12.359 1.00 38.28 394 PRO A CA 1
ATOM 3189 C C . PRO A 1 394 ? 28.867 21.272 -11.118 1.00 38.28 394 PRO A C 1
ATOM 3191 O O . PRO A 1 394 ? 29.573 21.838 -10.284 1.00 38.28 394 PRO A O 1
ATOM 3194 N N . GLY A 1 395 ? 27.541 21.221 -11.017 1.00 43.31 395 GLY A N 1
ATOM 3195 C CA . GLY A 1 395 ? 26.810 21.768 -9.881 1.00 43.31 395 GLY A CA 1
ATOM 3196 C C . GLY A 1 395 ? 25.488 22.417 -10.271 1.00 43.31 395 GLY A C 1
ATOM 3197 O O . GLY A 1 395 ? 25.446 23.605 -10.561 1.00 43.31 395 GLY A O 1
ATOM 3198 N N . TYR A 1 396 ? 24.421 21.625 -10.136 1.00 44.69 396 TYR A N 1
ATOM 3199 C CA . TYR A 1 396 ? 23.041 22.048 -9.877 1.00 44.69 396 TYR A CA 1
ATOM 3200 C C . TYR A 1 396 ? 22.281 22.729 -11.037 1.00 44.69 396 TYR A C 1
ATOM 3202 O O . TYR A 1 396 ? 22.037 23.928 -10.983 1.00 44.69 396 TYR A O 1
ATOM 3210 N N . LEU A 1 397 ? 21.757 21.955 -12.006 1.00 52.12 397 LEU A N 1
ATOM 3211 C CA . LEU A 1 397 ? 20.340 22.196 -12.338 1.00 52.12 397 LEU A CA 1
ATOM 3212 C C . LEU A 1 397 ? 19.519 21.501 -11.253 1.00 52.12 397 LEU A C 1
ATOM 3214 O O . LEU A 1 397 ? 19.592 20.286 -11.070 1.00 52.12 397 LEU A O 1
ATOM 3218 N N . THR A 1 398 ? 18.769 22.294 -10.511 1.00 66.06 398 THR A N 1
ATOM 3219 C CA . THR A 1 398 ? 17.805 21.841 -9.517 1.00 66.06 398 THR A CA 1
ATOM 3220 C C . THR A 1 398 ? 16.482 21.485 -10.206 1.00 66.06 398 THR A C 1
ATOM 3222 O O . THR A 1 398 ? 16.233 21.889 -11.340 1.00 66.06 398 THR A O 1
ATOM 3225 N N . LEU A 1 399 ? 15.611 20.712 -9.544 1.00 77.31 399 LEU A N 1
ATOM 3226 C CA . LEU A 1 399 ? 14.258 20.433 -10.054 1.00 77.31 399 LEU A CA 1
ATOM 3227 C C . LEU A 1 399 ? 13.523 21.710 -10.547 1.00 77.31 399 LEU A C 1
ATOM 3229 O O . LEU A 1 399 ? 12.964 21.649 -11.640 1.00 77.31 399 LEU A O 1
ATOM 3233 N N . PRO A 1 400 ? 13.603 22.864 -9.845 1.00 80.31 400 PRO A N 1
ATOM 3234 C CA . PRO A 1 400 ? 13.104 24.150 -10.338 1.00 80.31 400 PRO A CA 1
ATOM 3235 C C . PRO A 1 400 ? 13.574 24.554 -11.738 1.00 80.31 400 PRO A C 1
ATOM 3237 O O . PRO A 1 400 ? 12.782 25.075 -12.514 1.00 80.31 400 PRO A O 1
ATOM 3240 N N . ASP A 1 401 ? 14.834 24.308 -12.096 1.00 79.31 401 ASP A N 1
ATOM 3241 C CA . ASP A 1 401 ? 15.370 24.712 -13.402 1.00 79.31 401 ASP A CA 1
ATOM 3242 C C . ASP A 1 401 ? 14.741 23.892 -14.536 1.00 79.31 401 ASP A C 1
ATOM 3244 O O . ASP A 1 401 ? 14.406 24.424 -15.595 1.00 79.31 401 ASP A O 1
ATOM 3248 N N . ILE A 1 402 ? 14.509 22.599 -14.285 1.00 82.88 402 ILE A N 1
ATOM 3249 C CA . ILE A 1 402 ? 13.800 21.717 -15.219 1.00 82.88 402 ILE A CA 1
ATOM 3250 C C . ILE A 1 402 ? 12.323 22.122 -15.306 1.00 82.88 402 ILE A C 1
ATOM 3252 O O . ILE A 1 402 ? 11.764 22.173 -16.398 1.00 82.88 402 ILE A O 1
ATOM 3256 N N . GLU A 1 403 ? 11.687 22.447 -14.178 1.00 86.38 403 GLU A N 1
ATOM 3257 C CA . GLU A 1 403 ? 10.301 22.927 -14.153 1.00 86.38 403 GLU A CA 1
ATOM 3258 C C . GLU A 1 403 ? 10.128 24.232 -14.941 1.00 86.38 403 GLU A C 1
ATOM 3260 O O . GLU A 1 403 ? 9.134 24.378 -15.651 1.00 86.38 403 GLU A O 1
ATOM 3265 N N . ILE A 1 404 ? 11.099 25.149 -14.874 1.00 85.25 404 ILE A N 1
ATOM 3266 C CA . ILE A 1 404 ? 11.101 26.386 -15.666 1.00 85.25 404 ILE A CA 1
ATOM 3267 C C . ILE A 1 404 ? 11.212 26.069 -17.161 1.00 85.25 404 ILE A C 1
ATOM 3269 O O . ILE A 1 404 ? 10.416 26.587 -17.940 1.00 85.25 404 ILE A O 1
ATOM 3273 N N . GLU A 1 405 ? 12.148 25.208 -17.568 1.00 85.31 405 GLU A N 1
ATOM 3274 C CA . GLU A 1 405 ? 12.319 24.798 -18.972 1.00 85.31 405 GLU A CA 1
ATOM 3275 C C . GLU A 1 405 ? 11.041 24.153 -19.532 1.00 85.31 405 GLU A C 1
ATOM 3277 O O . GLU A 1 405 ? 10.562 24.526 -20.604 1.00 85.31 405 GLU A O 1
ATOM 3282 N N . ILE A 1 406 ? 10.443 23.223 -18.783 1.00 89.88 406 ILE A N 1
ATOM 3283 C CA . ILE A 1 406 ? 9.178 22.582 -19.161 1.00 89.88 406 ILE A CA 1
ATOM 3284 C C . ILE A 1 406 ? 8.032 23.603 -19.183 1.00 89.88 406 ILE A C 1
ATOM 3286 O O . ILE A 1 406 ? 7.215 23.590 -20.101 1.00 89.88 406 ILE A O 1
ATOM 3290 N N . GLY A 1 407 ? 7.985 24.525 -18.220 1.00 90.00 407 GLY A N 1
ATOM 3291 C CA . GLY A 1 407 ? 7.010 25.613 -18.187 1.00 90.00 407 GLY A CA 1
ATOM 3292 C C . GLY A 1 407 ? 7.099 26.516 -19.419 1.00 90.00 407 GLY A C 1
ATOM 3293 O O . GLY A 1 407 ? 6.072 26.851 -20.005 1.00 90.00 407 GLY A O 1
ATOM 3294 N N . GLN A 1 408 ? 8.314 26.848 -19.861 1.00 86.50 408 GLN A N 1
ATOM 3295 C CA . GLN A 1 408 ? 8.547 27.613 -21.087 1.00 86.50 408 GLN A CA 1
ATOM 3296 C C . GLN A 1 408 ? 8.073 26.856 -22.332 1.00 86.50 408 GLN A C 1
ATOM 3298 O O . GLN A 1 408 ? 7.435 27.461 -23.188 1.00 86.50 408 GLN A O 1
ATOM 3303 N N . LEU A 1 409 ? 8.315 25.544 -22.417 1.00 89.12 409 LEU A N 1
ATOM 3304 C CA . LEU A 1 409 ? 7.815 24.712 -23.519 1.00 89.12 409 LEU A CA 1
ATOM 3305 C C . LEU A 1 409 ? 6.282 24.630 -23.537 1.00 89.12 409 LEU A C 1
ATOM 3307 O O . LEU A 1 409 ? 5.683 24.698 -24.607 1.00 89.12 409 LEU A O 1
ATOM 3311 N N . CYS A 1 410 ? 5.634 24.540 -22.373 1.00 90.06 410 CYS A N 1
ATOM 3312 C CA . CYS A 1 410 ? 4.174 24.592 -22.274 1.00 90.06 410 CYS A CA 1
ATOM 3313 C C . CYS A 1 410 ? 3.615 25.938 -22.757 1.00 90.06 410 CYS A C 1
ATOM 3315 O O . CYS A 1 410 ? 2.610 25.964 -23.462 1.00 90.06 410 CYS A O 1
ATOM 3317 N N . VAL A 1 411 ? 4.258 27.054 -22.398 1.00 87.50 411 VAL A N 1
ATOM 3318 C CA . VAL A 1 411 ? 3.865 28.383 -22.892 1.00 87.50 411 VAL A CA 1
ATOM 3319 C C . VAL A 1 411 ? 4.090 28.484 -24.400 1.00 87.50 411 VAL A C 1
ATOM 3321 O O . VAL A 1 411 ? 3.190 28.928 -25.103 1.00 87.50 411 VAL A O 1
ATOM 3324 N N . ALA A 1 412 ? 5.233 28.014 -24.908 1.00 86.19 412 ALA A N 1
ATOM 3325 C CA . ALA A 1 412 ? 5.521 27.990 -26.341 1.00 86.19 412 ALA A CA 1
ATOM 3326 C C . ALA A 1 412 ? 4.468 27.188 -27.121 1.00 86.19 412 ALA A C 1
ATOM 3328 O O . ALA A 1 412 ? 3.968 27.676 -28.128 1.00 86.19 412 ALA A O 1
ATOM 3329 N N . TYR A 1 413 ? 4.055 26.022 -26.608 1.00 87.88 413 TYR A N 1
ATOM 3330 C CA . TYR A 1 413 ? 2.973 25.223 -27.188 1.00 87.88 413 TYR A CA 1
ATOM 3331 C C . TYR A 1 413 ? 1.654 25.998 -27.283 1.00 87.88 413 TYR A C 1
ATOM 3333 O O . TYR A 1 413 ? 1.017 26.012 -28.329 1.00 87.88 413 TYR A O 1
ATOM 3341 N N . LEU A 1 414 ? 1.257 26.691 -26.210 1.00 86.12 414 LEU A N 1
ATOM 3342 C CA . LEU A 1 414 ? 0.039 27.511 -26.203 1.00 86.12 414 LEU A CA 1
ATOM 3343 C C . LEU A 1 414 ? 0.125 28.726 -27.141 1.00 86.12 414 LEU A C 1
ATOM 3345 O O . LEU A 1 414 ? -0.907 29.269 -27.526 1.00 86.12 414 LEU A O 1
ATOM 3349 N N . CYS A 1 415 ? 1.337 29.157 -27.491 1.00 83.56 415 CYS A N 1
ATOM 3350 C CA . CYS A 1 415 ? 1.600 30.258 -28.413 1.00 83.56 415 CYS A CA 1
ATOM 3351 C C . CYS A 1 415 ? 1.800 29.812 -29.872 1.00 83.56 415 CYS A C 1
ATOM 3353 O O . CYS A 1 415 ? 2.119 30.659 -30.705 1.00 83.56 415 CYS A O 1
ATOM 3355 N N . LEU A 1 416 ? 1.632 28.525 -30.201 1.00 84.44 416 LEU A N 1
ATOM 3356 C CA . LEU A 1 416 ? 1.720 28.064 -31.587 1.00 84.44 416 LEU A CA 1
ATOM 3357 C C . LEU A 1 416 ? 0.581 28.654 -32.427 1.00 84.44 416 LEU A C 1
ATOM 3359 O O . LEU A 1 416 ? -0.578 28.694 -32.004 1.00 84.44 416 LEU A O 1
ATOM 3363 N N . SER A 1 417 ? 0.916 29.075 -33.646 1.00 79.81 417 SER A N 1
ATOM 3364 C CA . SER A 1 417 ? -0.031 29.690 -34.586 1.00 79.81 417 SER A CA 1
ATOM 3365 C C . SER A 1 417 ? -1.193 28.770 -34.983 1.00 79.81 417 SER A C 1
ATOM 3367 O O . SER A 1 417 ? -2.265 29.252 -35.347 1.00 79.81 417 SER A O 1
ATOM 3369 N N . ASP A 1 418 ? -1.050 27.454 -34.818 1.00 79.62 418 ASP A N 1
ATOM 3370 C CA . ASP A 1 418 ? -2.121 26.468 -35.008 1.00 79.62 418 ASP A CA 1
ATOM 3371 C C . ASP A 1 418 ? -3.345 26.752 -34.121 1.00 79.62 418 ASP A C 1
ATOM 3373 O O . ASP A 1 418 ? -4.492 26.538 -34.531 1.00 79.62 418 ASP A O 1
ATOM 3377 N N . PHE A 1 419 ? -3.120 27.318 -32.930 1.00 75.00 419 PHE A N 1
ATOM 3378 C CA . PHE A 1 419 ? -4.176 27.691 -31.990 1.00 75.00 419 PHE A CA 1
ATOM 3379 C C . PHE A 1 419 ? -4.784 29.076 -32.265 1.00 75.00 419 PHE A C 1
ATOM 3381 O O . PHE A 1 419 ? -5.866 29.368 -31.753 1.00 75.00 419 PHE A O 1
ATOM 3388 N N . GLU A 1 420 ? -4.189 29.911 -33.131 1.00 63.03 420 GLU A N 1
ATOM 3389 C CA . GLU A 1 420 ? -4.764 31.214 -33.521 1.00 63.03 420 GLU A CA 1
ATOM 3390 C C . GLU A 1 420 ? -6.100 31.066 -34.269 1.00 63.03 420 GLU A C 1
ATOM 3392 O O . GLU A 1 420 ? -6.919 31.989 -34.292 1.00 63.03 420 GLU A O 1
ATOM 3397 N N . THR A 1 421 ? -6.363 29.888 -34.842 1.00 54.16 421 THR A N 1
ATOM 3398 C CA . THR A 1 421 ? -7.637 29.567 -35.500 1.00 54.16 421 THR A CA 1
ATOM 3399 C C . THR A 1 421 ? -8.776 29.238 -34.519 1.00 54.16 421 THR A C 1
ATOM 3401 O O . THR A 1 421 ? -9.932 29.140 -34.936 1.00 54.16 421 THR A O 1
ATOM 3404 N N . GLN A 1 422 ? -8.504 29.144 -33.208 1.00 53.53 422 GLN A N 1
ATOM 3405 C CA . GLN A 1 422 ? -9.500 28.892 -32.161 1.00 53.53 422 GLN A CA 1
ATOM 3406 C C . GLN A 1 422 ? -9.822 30.159 -31.343 1.00 53.53 422 GLN A C 1
ATOM 3408 O O . GLN A 1 422 ? -9.291 30.351 -30.262 1.00 53.53 422 GLN A O 1
ATOM 3413 N N . VAL A 1 423 ? -10.734 31.000 -31.857 1.00 44.72 423 VAL A N 1
ATOM 3414 C CA . VAL A 1 423 ? -11.611 32.034 -31.221 1.00 44.72 423 VAL A CA 1
ATOM 3415 C C . VAL A 1 423 ? -11.040 33.033 -30.174 1.00 44.72 423 VAL A C 1
ATOM 3417 O O . VAL A 1 423 ? -11.678 34.059 -29.942 1.00 44.72 423 VAL A O 1
ATOM 3420 N N . ALA A 1 424 ? -9.856 32.870 -29.588 1.00 43.75 424 ALA A N 1
ATOM 3421 C CA . ALA A 1 424 ? -9.294 33.803 -28.613 1.00 43.75 424 ALA A CA 1
ATOM 3422 C C . ALA A 1 424 ? -7.832 34.140 -28.936 1.00 43.75 424 ALA A C 1
ATOM 3424 O O . ALA A 1 424 ? -6.935 33.314 -28.807 1.00 43.75 424 ALA A O 1
ATOM 3425 N N . ARG A 1 425 ? -7.597 35.397 -29.333 1.00 36.28 425 ARG A N 1
ATOM 3426 C CA . ARG A 1 425 ? -6.257 35.975 -29.496 1.00 36.28 425 ARG A CA 1
ATOM 3427 C C . ARG A 1 425 ? -5.544 36.026 -28.146 1.00 36.28 425 ARG A C 1
ATOM 3429 O O . ARG A 1 425 ? -6.027 36.700 -27.239 1.00 36.28 425 ARG A O 1
ATOM 3436 N N . CYS A 1 426 ? -4.373 35.407 -28.054 1.00 37.28 426 CYS A N 1
ATOM 3437 C CA . CYS A 1 426 ? -3.400 35.707 -27.011 1.00 37.28 426 CYS A CA 1
ATOM 3438 C C . CYS A 1 426 ? -2.285 36.548 -27.647 1.00 37.28 426 CYS A C 1
ATOM 3440 O O . CYS A 1 426 ? -1.675 36.122 -28.624 1.00 37.28 426 CYS A O 1
ATOM 3442 N N . GLU A 1 427 ? -2.057 37.768 -27.158 1.00 38.94 427 GLU A N 1
ATOM 3443 C CA . GLU A 1 427 ? -0.954 38.603 -27.648 1.00 38.94 427 GLU A CA 1
ATOM 3444 C C . GLU A 1 427 ? 0.390 37.944 -27.292 1.00 38.94 427 GLU A C 1
ATOM 3446 O O . GLU A 1 427 ? 0.622 37.564 -26.143 1.00 38.94 427 GLU A O 1
ATOM 3451 N N . MET A 1 428 ? 1.252 37.768 -28.301 1.00 33.16 428 MET A N 1
ATOM 3452 C CA . MET A 1 428 ? 2.566 37.131 -28.180 1.00 33.16 428 MET A CA 1
ATOM 3453 C C . MET A 1 428 ? 3.445 37.811 -27.122 1.00 33.16 428 MET A C 1
ATOM 3455 O O . MET A 1 428 ? 3.692 39.015 -27.193 1.00 33.16 428 MET A O 1
ATOM 3459 N N . PHE A 1 429 ? 4.032 37.021 -26.220 1.00 35.41 429 PHE A N 1
ATOM 3460 C CA . PHE A 1 429 ? 5.173 37.450 -25.413 1.00 35.41 429 PHE A CA 1
ATOM 3461 C C . PHE A 1 429 ? 6.475 37.012 -26.089 1.00 35.41 429 PHE A C 1
ATOM 3463 O O . PHE A 1 429 ? 6.817 35.833 -26.114 1.00 35.41 429 PHE A O 1
ATOM 3470 N N . THR A 1 430 ? 7.243 37.970 -26.607 1.00 30.06 430 THR A N 1
ATOM 3471 C CA . THR A 1 430 ? 8.644 37.739 -26.973 1.00 30.06 430 THR A CA 1
ATOM 3472 C C . THR A 1 430 ? 9.464 37.529 -25.702 1.00 30.06 430 THR A C 1
ATOM 3474 O O . THR A 1 430 ? 9.749 38.487 -24.980 1.00 30.06 430 THR A O 1
ATOM 3477 N N . VAL A 1 431 ? 9.859 36.287 -25.421 1.00 34.31 431 VAL A N 1
ATOM 3478 C CA . VAL A 1 431 ? 10.827 35.985 -24.359 1.00 34.31 431 VAL A CA 1
ATOM 3479 C C . VAL A 1 431 ? 12.219 36.332 -24.881 1.00 34.31 431 VAL A C 1
ATOM 3481 O O . VAL A 1 431 ? 12.852 35.558 -25.595 1.00 34.31 431 VAL A O 1
ATOM 3484 N N . ALA A 1 432 ? 12.694 37.533 -24.549 1.00 32.38 432 ALA A N 1
ATOM 3485 C CA . ALA A 1 432 ? 14.091 37.886 -24.739 1.00 32.38 432 ALA A CA 1
ATOM 3486 C C . ALA A 1 432 ? 14.944 37.042 -23.781 1.00 32.38 432 ALA A C 1
ATOM 3488 O O . ALA A 1 432 ? 14.762 37.086 -22.564 1.00 32.38 432 ALA A O 1
ATOM 3489 N N . ALA A 1 433 ? 15.880 36.273 -24.337 1.00 39.88 433 ALA A N 1
ATOM 3490 C CA . ALA A 1 433 ? 16.950 35.646 -23.579 1.00 39.88 433 ALA A CA 1
ATOM 3491 C C . ALA A 1 433 ? 17.776 36.748 -22.893 1.00 39.88 433 ALA A C 1
ATOM 3493 O O . ALA A 1 433 ? 18.554 37.447 -23.536 1.00 39.88 433 ALA A O 1
ATOM 3494 N N . GLY A 1 434 ? 17.560 36.946 -21.596 1.00 32.62 434 GLY A N 1
ATOM 3495 C CA . GLY A 1 434 ? 18.243 37.985 -20.837 1.00 32.62 434 GLY A CA 1
ATOM 3496 C C . GLY A 1 434 ? 17.706 38.078 -19.419 1.00 32.62 434 GLY A C 1
ATOM 3497 O O . GLY A 1 434 ? 16.543 38.392 -19.194 1.00 32.62 434 GLY A O 1
ATOM 3498 N N . THR A 1 435 ? 18.576 37.765 -18.469 1.00 42.53 435 THR A N 1
ATOM 3499 C CA . THR A 1 435 ? 18.424 37.945 -17.023 1.00 42.53 435 THR A CA 1
ATOM 3500 C C . THR A 1 435 ? 17.814 39.308 -16.667 1.00 42.53 435 THR A C 1
ATOM 3502 O O . THR A 1 435 ? 18.453 40.315 -16.949 1.00 42.53 435 THR A O 1
ATOM 3505 N N . ASP A 1 436 ? 16.595 39.316 -16.099 1.00 37.06 436 ASP A N 1
ATOM 3506 C CA . ASP A 1 436 ? 16.104 40.237 -15.035 1.00 37.06 436 ASP A CA 1
ATOM 3507 C C . ASP A 1 436 ? 14.565 40.301 -14.877 1.00 37.06 436 ASP A C 1
ATOM 3509 O O . ASP A 1 436 ? 14.048 40.994 -14.005 1.00 37.06 436 ASP A O 1
ATOM 3513 N N . VAL A 1 437 ? 13.775 39.546 -15.646 1.00 38.78 437 VAL A N 1
ATOM 3514 C CA . VAL A 1 437 ? 12.308 39.769 -15.685 1.00 38.78 437 VAL A CA 1
ATOM 3515 C C . VAL A 1 437 ? 11.500 38.960 -14.646 1.00 38.78 437 VAL A C 1
ATOM 3517 O O . VAL A 1 437 ? 10.290 39.141 -14.504 1.00 38.78 437 VAL A O 1
ATOM 3520 N N . LEU A 1 438 ? 12.137 38.119 -13.823 1.00 33.25 438 LEU A N 1
ATOM 3521 C CA . LEU A 1 438 ? 11.416 37.293 -12.837 1.00 33.25 438 LEU A CA 1
ATOM 3522 C C . LEU A 1 438 ? 10.750 38.085 -11.694 1.00 33.25 438 LEU A C 1
ATOM 3524 O O . LEU A 1 438 ? 9.876 37.539 -11.021 1.00 33.25 438 LEU A O 1
ATOM 3528 N N . GLN A 1 439 ? 11.085 39.361 -11.476 1.00 36.59 439 GLN A N 1
ATOM 3529 C CA . GLN A 1 439 ? 10.476 40.134 -10.385 1.00 36.59 439 GLN A CA 1
ATOM 3530 C C . GLN A 1 439 ? 9.099 40.738 -10.706 1.00 36.59 439 GLN A C 1
ATOM 3532 O O . GLN A 1 439 ? 8.314 40.927 -9.779 1.00 36.59 439 GLN A O 1
ATOM 3537 N N . SER A 1 440 ? 8.754 41.016 -11.969 1.00 33.03 440 SER A N 1
ATOM 3538 C CA . SER A 1 440 ? 7.486 41.703 -12.290 1.00 33.03 440 SER A CA 1
ATOM 3539 C C . SER A 1 440 ? 6.335 40.760 -12.662 1.00 33.03 440 SER A C 1
ATOM 3541 O O . SER A 1 440 ? 5.167 41.114 -12.484 1.00 33.03 440 SER A O 1
ATOM 3543 N N . PHE A 1 441 ? 6.633 39.541 -13.122 1.00 35.97 441 PHE A N 1
ATOM 3544 C CA . PHE A 1 441 ? 5.601 38.628 -13.628 1.00 35.97 441 PHE A CA 1
ATOM 3545 C C . PHE A 1 441 ? 4.971 37.750 -12.534 1.00 35.97 441 PHE A C 1
ATOM 3547 O O . PHE A 1 441 ? 3.771 37.486 -12.560 1.00 35.97 441 PHE A O 1
ATOM 3554 N N . VAL A 1 442 ? 5.737 37.368 -11.505 1.00 35.31 442 VAL A N 1
ATOM 3555 C CA . VAL A 1 442 ? 5.229 36.520 -10.407 1.00 35.31 442 VAL A CA 1
ATOM 3556 C C . VAL A 1 442 ? 4.292 37.289 -9.459 1.00 35.31 442 VAL A C 1
ATOM 3558 O O . VAL A 1 442 ? 3.398 36.693 -8.863 1.00 35.31 442 VAL A O 1
ATOM 3561 N N . TYR A 1 443 ? 4.413 38.618 -9.360 1.00 34.88 443 TYR A N 1
ATOM 3562 C CA . TYR A 1 443 ? 3.571 39.426 -8.464 1.00 34.88 443 TYR A CA 1
ATOM 3563 C C . TYR A 1 443 ? 2.206 39.841 -9.039 1.00 34.88 443 TYR A C 1
ATOM 3565 O O . TYR A 1 443 ? 1.386 40.364 -8.287 1.00 34.88 443 TYR A O 1
ATOM 3573 N N . SER A 1 444 ? 1.923 39.615 -10.329 1.00 35.53 444 SER A N 1
ATOM 3574 C CA . SER A 1 444 ? 0.718 40.164 -10.982 1.00 35.53 444 SER A CA 1
ATOM 3575 C C . SER A 1 444 ? -0.339 39.140 -11.420 1.00 35.53 444 SER A C 1
ATOM 3577 O O . SER A 1 444 ? -1.410 39.553 -11.855 1.00 35.53 444 SER A O 1
ATOM 3579 N N . GLN A 1 445 ? -0.103 37.829 -11.276 1.00 35.22 445 GLN A N 1
ATOM 3580 C CA . GLN A 1 445 ? -1.011 36.787 -11.803 1.00 35.22 445 GLN A CA 1
ATOM 3581 C C . GLN A 1 445 ? -1.501 35.754 -10.765 1.00 35.22 445 GLN A C 1
ATOM 3583 O O . GLN A 1 445 ? -2.036 34.710 -11.130 1.00 35.22 445 GLN A O 1
ATOM 3588 N N . LEU A 1 446 ? -1.393 36.039 -9.461 1.00 28.09 446 LEU A N 1
ATOM 3589 C CA . LEU A 1 446 ? -2.084 35.263 -8.420 1.00 28.09 446 LEU A CA 1
ATOM 3590 C C . LEU A 1 446 ? -3.301 36.046 -7.894 1.00 28.09 446 LEU A C 1
ATOM 3592 O O . LEU A 1 446 ? -3.146 37.201 -7.492 1.00 28.09 446 LEU A O 1
ATOM 3596 N N . PRO A 1 447 ? -4.508 35.449 -7.838 1.00 28.95 447 PRO A N 1
ATOM 3597 C CA . PRO A 1 447 ? -5.670 36.098 -7.250 1.00 28.95 447 PRO A CA 1
ATOM 3598 C C . PRO A 1 447 ? -5.500 36.132 -5.728 1.00 28.95 447 PRO A C 1
ATOM 3600 O O . PRO A 1 447 ? -5.834 35.183 -5.020 1.00 28.95 447 PRO A O 1
ATOM 3603 N N . VAL A 1 448 ? -4.974 37.239 -5.204 1.00 32.19 448 VAL A N 1
ATOM 3604 C CA . VAL A 1 448 ? -5.023 37.518 -3.767 1.00 32.19 448 VAL A CA 1
ATOM 3605 C C . VAL A 1 448 ? -6.445 37.963 -3.444 1.00 32.19 448 VAL A C 1
ATOM 3607 O O . VAL A 1 448 ? -6.825 39.118 -3.631 1.00 32.19 448 VAL A O 1
ATOM 3610 N N . THR A 1 449 ? -7.265 37.035 -2.963 1.00 33.19 449 THR A N 1
ATOM 3611 C CA . THR A 1 449 ? -8.558 37.363 -2.366 1.00 33.19 449 THR A CA 1
ATOM 3612 C C . THR A 1 449 ? -8.347 38.257 -1.140 1.00 33.19 449 THR A C 1
ATOM 3614 O O . THR A 1 449 ? -7.834 37.815 -0.116 1.00 33.19 449 THR A O 1
ATOM 3617 N N . ASN A 1 450 ? -8.727 39.527 -1.288 1.00 35.19 450 ASN A N 1
ATOM 3618 C CA . ASN A 1 450 ? -9.193 40.487 -0.281 1.00 35.19 450 ASN A CA 1
ATOM 3619 C C . ASN A 1 450 ? -8.896 40.188 1.202 1.00 35.19 450 ASN A C 1
ATOM 3621 O O . ASN A 1 450 ? -9.751 39.610 1.862 1.00 35.19 450 ASN A O 1
ATOM 3625 N N . VAL A 1 451 ? -7.812 40.760 1.757 1.00 34.28 451 VAL A N 1
ATOM 3626 C CA . VAL A 1 451 ? -7.823 41.316 3.138 1.00 34.28 451 VAL A CA 1
ATOM 3627 C C . VAL A 1 451 ? -6.971 42.596 3.308 1.00 34.28 451 VAL A C 1
ATOM 3629 O O . VAL A 1 451 ? -7.334 43.435 4.124 1.00 34.28 451 VAL A O 1
ATOM 3632 N N . PHE A 1 452 ? -5.914 42.869 2.530 1.00 30.81 452 PHE A N 1
ATOM 3633 C CA . PHE A 1 452 ? -4.980 43.977 2.858 1.00 30.81 452 PHE A CA 1
ATOM 3634 C C . PHE A 1 452 ? -5.090 45.284 2.039 1.00 30.81 452 PHE A C 1
ATOM 3636 O O . PHE A 1 452 ? -4.217 46.142 2.121 1.00 30.81 452 PHE A O 1
ATOM 3643 N N . GLY A 1 453 ? -6.184 45.506 1.301 1.00 30.36 453 GLY A N 1
ATOM 3644 C CA . GLY A 1 453 ? -6.368 46.714 0.469 1.00 30.36 453 GLY A CA 1
ATOM 3645 C C . GLY A 1 453 ? -6.917 47.961 1.182 1.00 30.36 453 GLY A C 1
ATOM 3646 O O . GLY A 1 453 ? -6.886 49.049 0.617 1.00 30.36 453 GLY A O 1
ATOM 3647 N N . LYS A 1 454 ? -7.411 47.846 2.424 1.00 32.75 454 LYS A N 1
ATOM 3648 C CA . LYS A 1 454 ? -8.054 48.968 3.146 1.00 32.75 454 LYS A CA 1
ATOM 3649 C C . LYS A 1 454 ? -7.100 49.873 3.937 1.00 32.75 454 LYS A C 1
ATOM 3651 O O . LYS A 1 454 ? -7.552 50.872 4.483 1.00 32.75 454 LYS A O 1
ATOM 3656 N N . PHE A 1 455 ? -5.805 49.558 3.993 1.00 30.69 455 PHE A N 1
ATOM 3657 C CA . PHE A 1 455 ? -4.833 50.354 4.757 1.00 30.69 455 PHE A CA 1
ATOM 3658 C C . PHE A 1 455 ? -4.007 51.324 3.894 1.00 30.69 455 PHE A C 1
ATOM 3660 O O . PHE A 1 455 ? -3.494 52.308 4.415 1.00 30.69 455 PHE A O 1
ATOM 3667 N N . ALA A 1 456 ? -3.919 51.102 2.576 1.00 28.53 456 ALA A N 1
ATOM 3668 C CA . ALA A 1 456 ? -3.076 51.914 1.691 1.00 28.53 456 ALA A CA 1
ATOM 3669 C C . ALA A 1 456 ? -3.815 53.079 1.000 1.00 28.53 456 ALA A C 1
ATOM 3671 O O . ALA A 1 456 ? -3.189 54.076 0.648 1.00 28.53 456 ALA A O 1
ATOM 3672 N N . SER A 1 457 ? -5.143 53.014 0.836 1.00 30.06 457 SER A N 1
ATOM 3673 C CA . SER A 1 457 ? -5.896 54.043 0.093 1.00 30.06 457 SER A CA 1
ATOM 3674 C C . SER A 1 457 ? -6.253 55.290 0.911 1.00 30.06 457 SER A C 1
ATOM 3676 O O . SER A 1 457 ? -6.598 56.316 0.336 1.00 30.06 457 SER A O 1
ATOM 3678 N N . THR A 1 458 ? -6.152 55.239 2.242 1.00 32.47 458 THR A N 1
ATOM 3679 C CA . THR A 1 458 ? -6.472 56.379 3.124 1.00 32.47 458 THR A CA 1
ATOM 3680 C C . THR A 1 458 ? -5.330 57.403 3.205 1.00 32.47 458 THR A C 1
ATOM 3682 O O . THR A 1 458 ? -5.554 58.524 3.644 1.00 32.47 458 THR A O 1
ATOM 3685 N N . ILE A 1 459 ? -4.120 57.069 2.738 1.00 29.95 459 ILE A N 1
ATOM 3686 C CA . ILE A 1 459 ? -2.964 57.990 2.749 1.00 29.95 459 ILE A CA 1
ATOM 3687 C C . ILE A 1 459 ? -2.793 58.736 1.409 1.00 29.95 459 ILE A C 1
ATOM 3689 O O . ILE A 1 459 ? -2.157 59.782 1.369 1.00 29.95 459 ILE A O 1
ATOM 3693 N N . MET A 1 460 ? -3.446 58.298 0.326 1.00 28.36 460 MET A N 1
ATOM 3694 C CA . MET A 1 460 ? -3.389 58.975 -0.985 1.00 28.36 460 MET A CA 1
ATOM 3695 C C . MET A 1 460 ? -4.622 59.854 -1.267 1.00 28.36 460 MET A C 1
ATOM 3697 O O . MET A 1 460 ? -4.994 60.077 -2.415 1.00 28.36 460 MET A O 1
ATOM 3701 N N . SER A 1 461 ? -5.271 60.371 -0.220 1.00 33.50 461 SER A N 1
ATOM 3702 C CA . SER A 1 461 ? -6.519 61.139 -0.303 1.00 33.50 461 SER A CA 1
ATOM 3703 C C . SER A 1 461 ? -6.397 62.587 -0.804 1.00 33.50 461 SER A C 1
ATOM 3705 O O . SER A 1 461 ? -7.355 63.333 -0.637 1.00 33.50 461 SER A O 1
ATOM 3707 N N . ALA A 1 462 ? -5.266 63.074 -1.317 1.00 27.02 462 ALA A N 1
ATOM 3708 C CA . ALA A 1 462 ? -5.053 64.529 -1.295 1.00 27.02 462 ALA A CA 1
ATOM 3709 C C . ALA A 1 462 ? -4.241 65.127 -2.447 1.00 27.02 462 ALA A C 1
ATOM 3711 O O . ALA A 1 462 ? -3.520 66.099 -2.236 1.00 27.02 462 ALA A O 1
ATOM 3712 N N . VAL A 1 463 ? -4.387 64.620 -3.673 1.00 26.31 463 VAL A N 1
ATOM 3713 C CA . VAL A 1 463 ? -3.892 65.338 -4.857 1.00 26.31 463 VAL A CA 1
ATOM 3714 C C . VAL A 1 463 ? -4.992 65.427 -5.919 1.00 26.31 463 VAL A C 1
ATOM 3716 O O . VAL A 1 463 ? -5.145 64.547 -6.754 1.00 26.31 463 VAL A O 1
ATOM 3719 N N . TRP A 1 464 ? -5.774 66.506 -5.790 1.00 26.84 464 TRP A N 1
ATOM 3720 C CA . TRP A 1 464 ? -6.135 67.462 -6.854 1.00 26.84 464 TRP A CA 1
ATOM 3721 C C . TRP A 1 464 ? -6.973 66.946 -8.047 1.00 26.84 464 TRP A C 1
ATOM 3723 O O . TRP A 1 464 ? -6.481 66.233 -8.909 1.00 26.84 464 TRP A O 1
ATOM 3733 N N . THR A 1 465 ? -8.302 67.145 -8.031 1.00 26.00 465 THR A N 1
ATOM 3734 C CA . THR A 1 465 ? -9.097 68.314 -8.525 1.00 26.00 465 THR A CA 1
ATOM 3735 C C . THR A 1 465 ? -9.400 68.283 -10.031 1.00 26.00 465 THR A C 1
ATOM 3737 O O . THR A 1 465 ? -8.558 68.678 -10.824 1.00 26.00 465 THR A O 1
ATOM 3740 N N . GLU A 1 466 ? -10.607 67.857 -10.425 1.00 25.66 466 GLU A N 1
ATOM 3741 C CA . GLU A 1 466 ? -11.696 68.688 -10.995 1.00 25.66 466 GLU A CA 1
ATOM 3742 C C . GLU A 1 466 ? -12.806 67.823 -11.639 1.00 25.66 466 GLU A C 1
ATOM 3744 O O . GLU A 1 466 ? -12.592 66.713 -12.113 1.00 25.66 466 GLU A O 1
ATOM 3749 N N . SER A 1 467 ? -14.025 68.349 -11.533 1.00 24.12 467 SER A N 1
ATOM 3750 C CA . SER A 1 467 ? -15.370 67.779 -11.735 1.00 24.12 467 SER A CA 1
ATOM 3751 C C . SER A 1 467 ? -15.802 67.659 -13.224 1.00 24.12 467 SER A C 1
ATOM 3753 O O . SER A 1 467 ? -15.021 68.004 -14.101 1.00 24.12 467 SER A O 1
ATOM 3755 N N . PRO A 1 468 ? -17.101 67.455 -13.558 1.00 38.47 468 PRO A N 1
ATOM 3756 C CA . PRO A 1 468 ? -18.038 66.352 -13.262 1.00 38.47 468 PRO A CA 1
ATOM 3757 C C . PRO A 1 468 ? -18.696 65.793 -14.560 1.00 38.47 468 PRO A C 1
ATOM 3759 O O . PRO A 1 468 ? -18.549 66.394 -15.610 1.00 38.47 468 PRO A O 1
ATOM 3762 N N . ILE A 1 469 ? -19.491 64.709 -14.497 1.00 24.70 469 ILE A N 1
ATOM 3763 C CA . ILE A 1 469 ? -20.816 64.582 -15.166 1.00 24.70 469 ILE A CA 1
ATOM 3764 C C . ILE A 1 469 ? -21.575 63.366 -14.578 1.00 24.70 469 ILE A C 1
ATOM 3766 O O . ILE A 1 469 ? -21.212 62.207 -14.735 1.00 24.70 469 ILE A O 1
ATOM 3770 N N . GLU A 1 470 ? -22.585 63.730 -13.791 1.00 25.27 470 GLU A N 1
ATOM 3771 C CA . GLU A 1 470 ? -23.920 63.166 -13.525 1.00 25.27 470 GLU A CA 1
ATOM 3772 C C . GLU A 1 470 ? -24.307 61.681 -13.779 1.00 25.27 470 GLU A C 1
ATOM 3774 O O . GLU A 1 470 ? -24.323 61.210 -14.905 1.00 25.27 470 GLU A O 1
ATOM 3779 N N . ARG A 1 471 ? -24.828 61.056 -12.690 1.00 24.28 471 ARG A N 1
ATOM 3780 C CA . ARG A 1 471 ? -26.167 60.402 -12.495 1.00 24.28 471 ARG A CA 1
ATOM 3781 C C . ARG A 1 471 ? -26.590 59.293 -13.495 1.00 24.28 471 ARG A C 1
ATOM 3783 O O . ARG A 1 471 ? -26.606 59.516 -14.687 1.00 24.28 471 ARG A O 1
ATOM 3790 N N . ARG A 1 472 ? -27.128 58.119 -13.122 1.00 23.50 472 ARG A N 1
ATOM 3791 C CA . ARG A 1 472 ? -27.985 57.669 -11.994 1.00 23.50 472 ARG A CA 1
ATOM 3792 C C . ARG A 1 472 ? -28.063 56.112 -11.994 1.00 23.50 472 ARG A C 1
ATOM 3794 O O . ARG A 1 472 ? -27.752 55.512 -13.018 1.00 23.50 472 ARG A O 1
ATOM 3801 N N . PRO A 1 473 ? -28.519 55.464 -10.901 1.00 26.59 473 PRO A N 1
ATOM 3802 C CA . PRO A 1 473 ? -28.456 54.013 -10.695 1.00 26.59 473 PRO A CA 1
ATOM 3803 C C . PRO A 1 473 ? -29.787 53.288 -10.974 1.00 26.59 473 PRO A C 1
ATOM 3805 O O . PRO A 1 473 ? -30.857 53.892 -10.896 1.00 26.59 473 PRO A O 1
ATOM 3808 N N . VAL A 1 474 ? -29.723 51.969 -11.179 1.00 25.31 474 VAL A N 1
ATOM 3809 C CA . VAL A 1 474 ? -30.861 51.051 -11.004 1.00 25.31 474 VAL A CA 1
ATOM 3810 C C . VAL A 1 474 ? -30.411 49.917 -10.086 1.00 25.31 474 VAL A C 1
ATOM 3812 O O . VAL A 1 474 ? -29.482 49.181 -10.405 1.00 25.31 474 VAL A O 1
ATOM 3815 N N . ALA A 1 475 ? -31.048 49.824 -8.921 1.00 26.20 475 ALA A N 1
ATOM 3816 C CA . ALA A 1 475 ? -30.893 48.735 -7.967 1.00 26.20 475 ALA A CA 1
ATOM 3817 C C . ALA A 1 475 ? -31.944 47.655 -8.248 1.00 26.20 475 ALA A C 1
ATOM 3819 O O . ALA A 1 475 ? -33.095 47.992 -8.528 1.00 26.20 475 ALA A O 1
ATOM 3820 N N . VAL A 1 476 ? -31.573 46.380 -8.105 1.00 27.72 476 VAL A N 1
ATOM 3821 C CA . VAL A 1 476 ? -32.528 45.288 -7.876 1.00 27.72 476 VAL A CA 1
ATOM 3822 C C . VAL A 1 476 ? -31.980 44.377 -6.779 1.00 27.72 476 VAL A C 1
ATOM 3824 O O . VAL A 1 476 ? -30.803 44.025 -6.757 1.00 27.72 476 VAL A O 1
ATOM 3827 N N . ASP A 1 477 ? -32.883 44.093 -5.850 1.00 27.22 477 ASP A N 1
ATOM 3828 C CA . ASP A 1 477 ? -32.742 43.471 -4.541 1.00 27.22 477 ASP A CA 1
ATOM 3829 C C . ASP A 1 477 ? -32.688 41.933 -4.642 1.00 27.22 477 ASP A C 1
ATOM 3831 O O . ASP A 1 477 ? -33.408 41.329 -5.439 1.00 27.22 477 ASP A O 1
ATOM 3835 N N . LEU A 1 478 ? -31.838 41.293 -3.835 1.00 26.86 478 LEU A N 1
ATOM 3836 C CA . LEU A 1 478 ? -31.626 39.840 -3.800 1.00 26.86 478 LEU A CA 1
ATOM 3837 C C . LEU A 1 478 ? -32.102 39.293 -2.452 1.00 26.86 478 LEU A C 1
ATOM 3839 O O . LEU A 1 478 ? -31.327 39.155 -1.508 1.00 26.86 478 LEU A O 1
ATOM 3843 N N . SER A 1 479 ? -33.383 38.938 -2.373 1.00 25.92 479 SER A N 1
ATOM 3844 C CA . SER A 1 479 ? -33.957 38.256 -1.212 1.00 25.92 479 SER A CA 1
ATOM 3845 C C . SER A 1 479 ? -34.868 37.095 -1.614 1.00 25.92 479 SER A C 1
ATOM 3847 O O . SER A 1 479 ? -36.077 37.153 -1.457 1.00 25.92 479 SER A O 1
ATOM 3849 N N . THR A 1 480 ? -34.281 35.981 -2.058 1.00 28.27 480 THR A N 1
ATOM 3850 C CA . THR A 1 480 ? -34.947 34.665 -1.994 1.00 28.27 480 THR A CA 1
ATOM 3851 C C . THR A 1 480 ? -33.927 33.533 -2.076 1.00 28.27 480 THR A C 1
ATOM 3853 O O . THR A 1 480 ? -33.541 33.129 -3.167 1.00 28.27 480 THR A O 1
ATOM 3856 N N . TYR A 1 481 ? -33.529 32.978 -0.928 1.00 25.55 481 TYR A N 1
ATOM 3857 C CA . TYR A 1 481 ? -33.164 31.560 -0.840 1.00 25.55 481 TYR A CA 1
ATOM 3858 C C . TYR A 1 481 ? -33.357 31.047 0.598 1.00 25.55 481 TYR A C 1
ATOM 3860 O O . TYR A 1 481 ? -32.670 31.475 1.524 1.00 25.55 481 TYR A O 1
ATOM 3868 N N . LYS A 1 482 ? -34.327 30.143 0.783 1.00 29.09 482 LYS A N 1
ATOM 3869 C CA . LYS A 1 482 ? -34.542 29.322 1.988 1.00 29.09 482 LYS A CA 1
ATOM 3870 C C . LYS A 1 482 ? -34.254 27.858 1.620 1.00 29.09 482 LYS A C 1
ATOM 3872 O O . LYS A 1 482 ? -34.717 27.437 0.563 1.00 29.09 482 LYS A O 1
ATOM 3877 N N . PRO A 1 483 ? -33.571 27.071 2.469 1.00 31.55 483 PRO A N 1
ATOM 3878 C CA . PRO A 1 483 ? -33.486 25.623 2.316 1.00 31.55 483 PRO A CA 1
ATOM 3879 C C . PRO A 1 483 ? -34.552 24.922 3.180 1.00 31.55 483 PRO A C 1
ATOM 3881 O O . PRO A 1 483 ? -34.681 25.223 4.367 1.00 31.55 483 PRO A O 1
ATOM 3884 N N . GLU A 1 484 ? -35.296 23.974 2.605 1.00 27.70 484 GLU A N 1
ATOM 3885 C CA . GLU A 1 484 ? -36.222 23.095 3.336 1.00 27.70 484 GLU A CA 1
ATOM 3886 C C . GLU A 1 484 ? -35.659 21.679 3.514 1.00 27.70 484 GLU A C 1
ATOM 3888 O O . GLU A 1 484 ? -34.928 21.150 2.676 1.00 27.70 484 GLU A O 1
ATOM 3893 N N . GLN A 1 485 ? -36.012 21.093 4.658 1.00 29.23 485 GLN A N 1
ATOM 3894 C CA . GLN A 1 485 ? -35.649 19.768 5.142 1.00 29.23 485 GLN A CA 1
ATOM 3895 C C . GLN A 1 485 ? -36.785 18.745 4.925 1.00 29.23 485 GLN A C 1
ATOM 3897 O O . GLN A 1 485 ? -37.955 19.105 4.893 1.00 29.23 485 GLN A O 1
ATOM 3902 N N . HIS A 1 486 ? -36.397 17.464 4.999 1.00 28.03 486 HIS A N 1
ATOM 3903 C CA . HIS A 1 486 ? -37.148 16.298 5.506 1.00 28.03 486 HIS A CA 1
ATOM 3904 C C . HIS A 1 486 ? -38.277 15.654 4.682 1.00 28.03 486 HIS A C 1
ATOM 3906 O O . HIS A 1 486 ? -39.365 16.197 4.581 1.00 28.03 486 HIS A O 1
ATOM 3912 N N . VAL A 1 487 ? -38.096 14.353 4.380 1.00 29.14 487 VAL A N 1
ATOM 3913 C CA . VAL A 1 487 ? -39.126 13.309 4.582 1.00 29.14 487 VAL A CA 1
ATOM 3914 C C . VAL A 1 487 ? -38.471 12.006 5.089 1.00 29.14 487 VAL A C 1
ATOM 3916 O O . VAL A 1 487 ? -37.441 11.568 4.583 1.00 29.14 487 VAL A O 1
ATOM 3919 N N . LYS A 1 488 ? -39.079 11.400 6.119 1.00 31.38 488 LYS A N 1
ATOM 3920 C CA . LYS A 1 488 ? -38.835 10.064 6.703 1.00 31.38 488 LYS A CA 1
ATOM 3921 C C . LYS A 1 488 ? -40.155 9.265 6.624 1.00 31.38 488 LYS A C 1
ATOM 3923 O O . LYS A 1 488 ? -41.201 9.892 6.757 1.00 31.38 488 LYS A O 1
ATOM 3928 N N . ARG A 1 489 ? -40.050 7.917 6.636 1.00 29.86 489 ARG A N 1
ATOM 3929 C CA . ARG A 1 489 ? -41.079 6.839 6.832 1.00 29.86 489 ARG A CA 1
ATOM 3930 C C . ARG A 1 489 ? -41.760 6.323 5.543 1.00 29.86 489 ARG A C 1
ATOM 3932 O O . ARG A 1 489 ? -42.019 7.128 4.668 1.00 29.86 489 ARG A O 1
ATOM 3939 N N . SER A 1 490 ? -42.061 5.026 5.351 1.00 28.12 490 SER A N 1
ATOM 3940 C CA . SER A 1 490 ? -42.182 3.846 6.247 1.00 28.12 490 SER A CA 1
ATOM 3941 C C . SER A 1 490 ? -42.077 2.497 5.491 1.00 28.12 490 SER A C 1
ATOM 3943 O O . SER A 1 490 ? -42.176 2.460 4.272 1.00 28.12 490 SER A O 1
ATOM 3945 N N . MET A 1 491 ? -41.896 1.422 6.274 1.00 27.45 491 MET A N 1
ATOM 3946 C CA . MET A 1 491 ? -41.872 -0.025 5.970 1.00 27.45 491 MET A CA 1
ATOM 3947 C C . MET A 1 491 ? -43.202 -0.623 5.440 1.00 27.45 491 MET A C 1
ATOM 3949 O 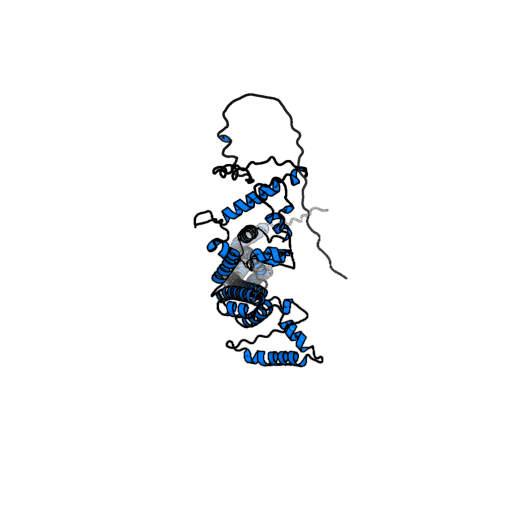O . MET A 1 491 ? -44.235 0.023 5.586 1.00 27.45 491 MET A O 1
ATOM 3953 N N . GLN A 1 492 ? -43.121 -1.908 5.032 1.00 32.53 492 GLN A N 1
ATOM 3954 C CA . GLN A 1 492 ? -44.155 -2.945 4.769 1.00 32.53 492 GLN A CA 1
ATOM 3955 C C . GLN A 1 492 ? -44.581 -3.136 3.303 1.00 32.53 492 GLN A C 1
ATOM 3957 O O . GLN A 1 492 ? -45.406 -2.386 2.796 1.00 32.53 492 GLN A O 1
ATOM 3962 N N . ASP A 1 493 ? -43.983 -4.128 2.631 1.00 33.91 493 ASP A N 1
ATOM 3963 C CA . ASP A 1 493 ? -44.581 -5.453 2.361 1.00 33.91 493 ASP A CA 1
ATOM 3964 C C . ASP A 1 493 ? -43.484 -6.495 2.075 1.00 33.91 493 ASP A C 1
ATOM 3966 O O . ASP A 1 493 ? -42.407 -6.086 1.573 1.00 33.91 493 ASP A O 1
#

Organism: Venturia inaequalis (NCBI:txid5025)

Foldseek 3Di:
DDDDDDDDPDDPPPCVVVVCLVVLVVVPCPVVVVVVVVVVVVCVVLVVVLVVLCVVCVPDPQLVVLSVQLVVLVVVLVVLVVVLVVVLVPDPDRCSVVNVVSSVVVVCCCVPPSVVSNVVSSVSSVVSSVVVVVVVVVVVVVVVVVVVVVVVVVVVVVVLVVLLVLLAPDPQVVVLVVLCVDDDPPSVVVNVVSVVCVVCVVVQLDPVGADFDADQDPVDPCSVQPSNVVSRRVSRRPVSDDDDPVVSVVVSQVSLLVNLLSVLLVPDPDPVSNVVSVVDRDPGPLSSLVVLLVVLVVPDDVLLVLLLQLVLCQLLDPDFDALVRSQQSSLFDLPAQARDPVSGDDDDSVVSQCSNPLQWDQDPVRNTIHGNDPVSSVSCQPPDPSNDDPPDDPDDPHNVVSNVVSVSRVVSVVNHCVCVVPDDDDPDDDPDPDPDPVPPPVVPPDPPPDDPPPPPPVVVPDDDDDDDDDDDDDDDDDDDDDDDDDDDDDDDD

InterPro domains:
  IPR054471 GPI inositol-deacylase, winged helix domain [PF22939] (305-383)
  IPR056884 Nephrocystin 3-like, N-terminal [PF24883] (185-246)

Sequence (493 aa):
MLQSQRFNVEVPGLDSAISRFYSGLARGFGKYFEKLEDMFSRISDVLPRFRIYEQLFPDHERPLSALTKSYLDIIIFCVDAKELFGKARRSTVTWAVIGHVLWRNFDQKFSTNHLLQFIQHQKLVEKEAGLSEMMEAIIARKIAEANQLAQANVRLDMKRRQLLSVLSTVDYAAQHRRLRHLRHKGSGKTVLSASIAEELSPILSEPQFGMCYYYCDYSDVKSLDASTVIGTLIRQLLEKNDIPEDVEARLLSLFLWVKFQLEDLCGATSDKEIRNILRDLPKDLVETYGRIITKIRASGPGRIKLARKMLKWIICARRPLRIEELREAMALDLTDSHFDEDKLPSGDNWRLIQMCGNLAVLNRDDNTVRLAHHTVQQFLLTQSDLLYTDVSVPGYLTLPDIEIEIGQLCVAYLCLSDFETQVARCEMFTVAAGTDVLQSFVYSQLPVTNVFGKFASTIMSAVWTESPIERRPVAVDLSTYKPEQHVKRSMQD

pLDDT: mean 70.85, std 21.11, range [23.5, 95.06]

Secondary structure (DSSP, 8-state):
-----------TTHHHHHHHHHHHHHHHHHHHHHHHHHHHHHHHHHHHHHHHHHHH-TT-HHHHHHHHHHHHHHHHHHHHHHHHHHHHHT-SS-HHHHHHHHHHHHHHHIIIIIHHHHHHHHHHHHHHHHHHHHHHHHHHHHHHHHHHHHHHHHHHHHHHHHHHHHH----HHHHHHHHHH---TT-HHHHHHHHHHHHHHHHT-STT---------TT-GGGG-HHHHHHHHHHHHHHTS---HHHHHHHHHHHHHHHHHHHHHHT--SHHHHHHHHHS--SSHHHHHHHHHHHHHHT-HHHHHHHHHHHHHHHH-SSPEEHHHHHHHHH--TT-SS--GGGS--S-HHHHHGGGGGGEEE-TTT-EEEES-HHHHHHHHHT-SSSS-TTS-SS---HHHHHHHHHHHHHHHHT-GGGGGSS-PPPP----S-TTTHHHHTTSSS---SSSTTTTTTSS--S------------------------------

Radius of gyration: 47.2 Å; chains: 1; bounding box: 110×106×115 Å